Protein AF-A0A7S2AS90-F1 (afdb_monomer_lite)

Foldseek 3Di:
DLLQPHDLQVLQPPPPDHDPHDPDDNDPVVSVVLVPDPCSVVVNLVVLVVLLVVLVVVQVVQQVLLVVCQVVWCDFPNQPFDQPDDPVLVVVLVVLVVLLVVLQVVLVVCVVPDPVSSVVSVVVSVVSVVVSVVSSVVRRDRQRIWGADNQQRDIAGRDDDPDDDRHPVNVCPRSSSVSSVVSVVSSVVSVVCNVVSVVVVVVVVVVVVVVVVVVVVVVVVVVVVVVVVVVVVVVVVVVVVVVVVVVVVVVVVVVVVVVVVVVVVVVVPDDDDDDDDDDDDDDDDDDYDDDDDDDDDDDDDDDDDDDDDDDDDDDDDDDDLVVVVVVLVPDDPVVSVVVLVPDDPVSNVVNVVVVVVVVVVVVVVVVPPPPDDDPDDD

Organism: NCBI:txid327968

Radius of gyration: 55.0 Å; chains: 1; bounding box: 139×62×161 Å

Sequence (378 aa):
NFLVGFCPHDWFTTAKRQLRPCNKIHSEMMREQFERHPDSSRYRAEYEEDFLSYLEVIARDCDAYIARERPKCRTKGSGGKVVRMSTDAKKRCDEMEARYAELIKSSEGAADSSLSVSQMHMKQAIALKEEIDDLKQKYTTEFPGEDLCEICGVKYLCGGGANQWHDEEDHKRGKTHDGFMKIRAKIVELRGKRRQWEKWREETEKSRAREREEEREREKREREKERSRREREKEREREREKEREREAARVRELEERRKREREQREREQEKPRGKSEDRGRRREADKKGERRKEREKEKSRSRSRSRGQPDAPKEPPDEDLPVLWARLGTLTPEERAEAVKELKQETKDRLEEWLVARIGAQRGNASSDDSDSDSEET

Secondary structure (DSSP, 8-state):
-GGGS--HHHHTSSSSSPPPPP-S---HHHHHHHHHSTTHHHHHHHHHHHHHHHHHHHHHHHHHHHHHHGGGS--TTTS--EE---HHHHHHHHHHHHHHHHHHHHHHHHHTT-HHHHHHHHHHHHHHHHHHHHHHHHTEE----EEE-TTT--EEESS--TT-SS-HHHHHTSHHHHHHHHHHHHHHHHHHHHHHHHHHHHHHHHHHHHHHHHHHHHHHHHHHHHHHHHHHHHHHHHHHHHHHHHHHHHHHHHHHHHHHHHHHHHHTT-----------------------------------------PPPPPPP---HHHHHHHHHHS-HHHHHHHHHHS-HHHHHHHHHHHHHHHHHHHHHTTSSSSS------

InterPro domains:
  IPR004882 Luc7-related [PF03194] (2-206)
  IPR004882 Luc7-related [PTHR12375] (2-258)

pLDDT: mean 71.85, std 18.87, range [25.69, 94.0]

Structure (mmCIF, N/CA/C/O backbone):
data_AF-A0A7S2AS90-F1
#
_entry.id   AF-A0A7S2AS90-F1
#
loop_
_atom_site.group_PDB
_atom_site.id
_atom_site.type_symbol
_atom_site.label_atom_id
_atom_site.label_alt_id
_atom_site.label_comp_id
_atom_site.label_asym_id
_atom_site.label_entity_id
_atom_site.label_seq_id
_atom_site.pdbx_PDB_ins_code
_atom_site.Cartn_x
_atom_site.Cartn_y
_atom_site.Cartn_z
_atom_site.occupancy
_atom_site.B_iso_or_equiv
_atom_site.auth_seq_id
_atom_site.auth_comp_id
_atom_site.auth_asym_id
_atom_site.auth_atom_id
_atom_site.pdbx_PDB_model_num
ATOM 1 N N . ASN A 1 1 ? -7.422 0.912 -1.310 1.00 67.62 1 ASN A N 1
ATOM 2 C CA . ASN A 1 1 ? -6.459 1.487 -2.284 1.00 67.62 1 ASN A CA 1
ATOM 3 C C . ASN A 1 1 ? -6.942 2.830 -2.828 1.00 67.62 1 ASN A C 1
ATOM 5 O O . ASN A 1 1 ? -6.405 3.834 -2.390 1.00 67.62 1 ASN A O 1
ATOM 9 N N . PHE A 1 2 ? -7.976 2.904 -3.682 1.00 72.25 2 PHE A N 1
ATOM 10 C CA . PHE A 1 2 ? -8.440 4.194 -4.244 1.00 72.25 2 PHE A CA 1
ATOM 11 C C . PHE A 1 2 ? -8.978 5.190 -3.196 1.00 72.25 2 PHE A C 1
ATOM 13 O O . PHE A 1 2 ? -8.715 6.380 -3.296 1.00 72.25 2 PHE A O 1
ATOM 20 N N . LEU A 1 3 ? -9.631 4.703 -2.134 1.00 70.81 3 LEU A N 1
ATOM 21 C CA . LEU A 1 3 ? -10.160 5.541 -1.041 1.00 70.81 3 LEU A CA 1
ATOM 22 C C . LEU A 1 3 ? -9.083 6.287 -0.230 1.00 70.81 3 LEU A C 1
ATOM 24 O O . LEU A 1 3 ? -9.387 7.256 0.450 1.00 70.81 3 LEU A O 1
ATOM 28 N N . VAL A 1 4 ? -7.829 5.837 -0.289 1.00 70.75 4 VAL A N 1
ATOM 29 C CA . VAL A 1 4 ? -6.735 6.300 0.587 1.00 70.75 4 VAL A CA 1
ATOM 30 C C . VAL A 1 4 ? -5.665 7.087 -0.182 1.00 70.75 4 VAL A C 1
ATOM 32 O O . VAL A 1 4 ? -4.766 7.701 0.397 1.00 70.75 4 VAL A O 1
ATOM 35 N N . GLY A 1 5 ? -5.756 7.105 -1.509 1.00 75.62 5 GLY A N 1
ATOM 36 C CA . GLY A 1 5 ? -4.807 7.814 -2.353 1.00 75.62 5 GLY A CA 1
ATOM 37 C C . GLY A 1 5 ? -5.087 7.558 -3.819 1.00 75.62 5 GLY A C 1
ATOM 38 O O . GLY A 1 5 ? -5.950 8.193 -4.412 1.00 75.62 5 GLY A O 1
ATOM 39 N N . PHE A 1 6 ? -4.340 6.631 -4.409 1.00 78.38 6 PHE A N 1
ATOM 40 C CA . PHE A 1 6 ? -4.445 6.315 -5.828 1.00 78.38 6 PHE A CA 1
ATOM 41 C C . PHE A 1 6 ? -4.447 4.805 -6.052 1.00 78.38 6 PHE A C 1
ATOM 43 O O . PHE A 1 6 ? -3.975 4.030 -5.219 1.00 78.38 6 PHE A O 1
ATOM 50 N N . CYS A 1 7 ? -4.983 4.376 -7.193 1.00 83.06 7 CYS A N 1
ATOM 51 C CA . CYS A 1 7 ? -4.884 2.989 -7.614 1.00 83.06 7 CYS A CA 1
ATOM 52 C C . CYS A 1 7 ? -3.663 2.800 -8.527 1.00 83.06 7 CYS A C 1
ATOM 54 O O . CYS A 1 7 ? -3.618 3.415 -9.592 1.00 83.06 7 CYS A O 1
ATOM 56 N N . PRO A 1 8 ? -2.691 1.940 -8.169 1.00 77.75 8 PRO A N 1
ATOM 57 C CA . PRO A 1 8 ? -1.540 1.657 -9.024 1.00 77.75 8 PRO A CA 1
ATOM 58 C C . PRO A 1 8 ? -1.932 1.118 -10.404 1.00 77.75 8 PRO A C 1
ATOM 60 O O . PRO A 1 8 ? -1.278 1.445 -11.384 1.00 77.75 8 PRO A O 1
ATOM 63 N N . HIS A 1 9 ? -3.026 0.356 -10.507 1.00 76.06 9 HIS A N 1
ATOM 64 C CA . HIS A 1 9 ? -3.480 -0.242 -11.768 1.00 76.06 9 HIS A CA 1
ATOM 65 C C . HIS A 1 9 ? -3.835 0.778 -12.855 1.00 76.06 9 HIS A C 1
ATOM 67 O O . HIS A 1 9 ? -3.670 0.476 -14.031 1.00 76.06 9 HIS A O 1
ATOM 73 N N . ASP A 1 10 ? -4.283 1.977 -12.476 1.00 76.12 10 ASP A N 1
ATOM 74 C CA . ASP A 1 10 ? -4.711 3.018 -13.419 1.00 76.12 10 ASP A CA 1
ATOM 75 C C . ASP A 1 10 ? -3.527 3.596 -14.222 1.00 76.12 10 ASP A C 1
ATOM 77 O O . ASP A 1 10 ? -3.627 3.891 -15.412 1.00 76.12 10 ASP A O 1
ATOM 81 N N . TRP A 1 11 ? -2.346 3.644 -13.595 1.00 72.19 11 TRP A N 1
ATOM 82 C CA . TRP A 1 11 ? -1.111 4.157 -14.196 1.00 72.19 11 TRP A CA 1
ATOM 83 C C . TRP A 1 11 ? -0.471 3.188 -15.201 1.00 72.19 11 TRP A C 1
ATOM 85 O O . TRP A 1 11 ? 0.299 3.616 -16.063 1.00 72.19 11 TRP A O 1
ATOM 95 N N . PHE A 1 12 ? -0.789 1.891 -15.119 1.00 70.44 12 PHE A N 1
ATOM 96 C CA . PHE A 1 12 ? -0.156 0.836 -15.925 1.00 70.44 12 PHE A CA 1
ATOM 97 C C . PHE A 1 12 ? -1.056 0.262 -17.031 1.00 70.44 12 PHE A C 1
ATOM 99 O O . PHE A 1 12 ? -0.711 -0.751 -17.631 1.00 70.44 12 PHE A O 1
ATOM 106 N N . THR A 1 13 ? -2.170 0.921 -17.357 1.00 65.06 13 THR A N 1
ATOM 107 C CA . THR A 1 13 ? -3.141 0.467 -18.373 1.00 65.06 13 THR A CA 1
ATOM 108 C C . THR A 1 13 ? -2.590 0.436 -19.805 1.00 65.06 13 THR A C 1
ATOM 110 O O . THR A 1 13 ? -2.988 -0.410 -20.598 1.00 65.06 13 THR A O 1
ATOM 113 N N . THR A 1 14 ? -1.652 1.324 -20.157 1.00 56.91 14 THR A N 1
ATOM 114 C CA . THR A 1 14 ? -1.101 1.448 -21.531 1.00 56.91 14 THR A CA 1
ATOM 115 C C . THR A 1 14 ? 0.340 0.936 -21.665 1.00 56.91 14 THR A C 1
ATOM 117 O O . THR A 1 14 ? 0.892 0.880 -22.762 1.0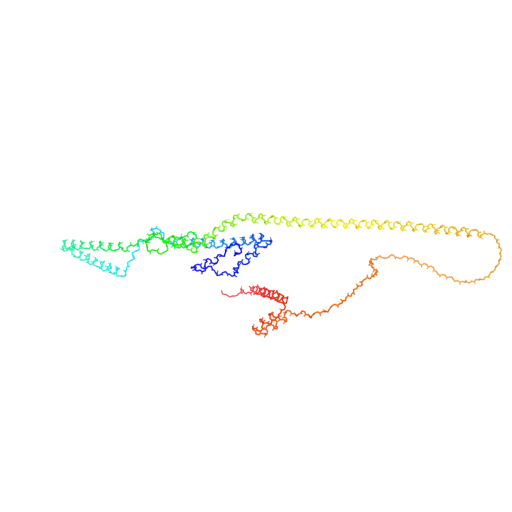0 56.91 14 THR A O 1
ATOM 120 N N . ALA A 1 15 ? 1.000 0.583 -20.561 1.00 61.09 15 ALA A N 1
ATOM 121 C CA . ALA A 1 15 ? 2.422 0.246 -20.575 1.00 61.09 15 ALA A CA 1
ATOM 122 C C . ALA A 1 15 ? 2.664 -1.200 -21.035 1.00 61.09 15 ALA A C 1
ATOM 124 O O . ALA A 1 15 ? 1.860 -2.076 -20.760 1.00 61.09 15 ALA A O 1
ATOM 125 N N . LYS A 1 16 ? 3.830 -1.506 -21.628 1.00 57.34 16 LYS A N 1
ATOM 126 C CA . LYS A 1 16 ? 4.263 -2.894 -21.938 1.00 57.34 16 LYS A CA 1
ATOM 127 C C . LYS A 1 16 ? 4.380 -3.807 -20.697 1.00 57.34 16 LYS A C 1
ATOM 129 O O . LYS A 1 16 ? 4.607 -5.003 -20.828 1.00 57.34 16 LYS A O 1
ATOM 134 N N . ARG A 1 17 ? 4.233 -3.241 -19.497 1.00 63.25 17 ARG A N 1
ATOM 135 C CA . ARG A 1 17 ? 4.158 -3.927 -18.202 1.00 63.25 17 ARG A CA 1
ATOM 136 C C . ARG A 1 17 ? 2.817 -3.620 -17.560 1.00 63.25 17 ARG A C 1
ATOM 138 O O . ARG A 1 17 ? 2.715 -2.732 -16.717 1.00 63.25 17 ARG A O 1
ATOM 145 N N . GLN A 1 18 ? 1.787 -4.306 -18.027 1.00 62.53 18 GLN A N 1
ATOM 146 C CA . GLN A 1 18 ? 0.439 -4.101 -17.523 1.00 62.53 18 GLN A CA 1
ATOM 147 C C . GLN A 1 18 ? 0.291 -4.854 -16.209 1.00 62.53 18 GLN A C 1
ATOM 149 O O . GLN A 1 18 ? 0.471 -6.071 -16.150 1.00 62.53 18 GLN A O 1
ATOM 154 N N . LEU A 1 19 ? -0.066 -4.131 -15.153 1.00 66.38 19 LEU A N 1
ATOM 155 C CA . LEU A 1 19 ? -0.806 -4.765 -14.075 1.00 66.38 19 LEU A CA 1
ATOM 156 C C . LEU A 1 19 ? -2.212 -5.058 -14.608 1.00 66.38 19 LEU A C 1
ATOM 158 O O . LEU A 1 19 ? -2.738 -4.284 -15.410 1.00 66.38 19 LEU A O 1
ATOM 162 N N . ARG A 1 20 ? -2.832 -6.156 -14.160 1.00 67.25 20 ARG A N 1
ATOM 163 C CA . ARG A 1 20 ? -4.226 -6.451 -14.528 1.00 67.25 20 ARG A CA 1
ATOM 164 C C . ARG A 1 20 ? -5.127 -5.244 -14.213 1.00 67.25 20 ARG A C 1
ATOM 166 O O . ARG A 1 20 ? -4.839 -4.546 -13.236 1.00 67.25 20 ARG A O 1
ATOM 173 N N . PRO A 1 21 ? -6.188 -4.990 -15.002 1.00 70.50 21 PRO A N 1
ATOM 174 C CA . PRO A 1 21 ? -7.167 -3.957 -14.683 1.00 70.50 21 PRO A CA 1
ATOM 175 C C . PRO A 1 21 ? -7.668 -4.112 -13.245 1.00 70.50 21 PRO A C 1
ATOM 177 O O . PRO A 1 21 ? -7.776 -5.229 -12.734 1.00 70.50 21 PRO A O 1
ATOM 180 N N . CYS A 1 22 ? -7.930 -2.996 -12.567 1.00 77.06 22 CYS A N 1
ATOM 181 C CA . CYS A 1 22 ? -8.394 -3.060 -11.188 1.00 77.06 22 CYS A CA 1
ATOM 182 C C . CYS A 1 22 ? -9.781 -3.707 -11.130 1.00 77.06 22 CYS A C 1
ATOM 184 O O . CYS A 1 22 ? -10.717 -3.218 -11.754 1.00 77.06 22 CYS A O 1
ATOM 186 N N . ASN A 1 23 ? -9.931 -4.743 -10.308 1.00 72.19 23 ASN A N 1
ATOM 187 C CA . ASN A 1 23 ? -11.225 -5.388 -10.062 1.00 72.19 23 ASN A CA 1
ATOM 188 C C . ASN A 1 23 ? -12.088 -4.625 -9.035 1.00 72.19 23 ASN A C 1
ATOM 190 O O . ASN A 1 23 ? -13.140 -5.111 -8.633 1.00 72.19 23 ASN A O 1
ATOM 194 N N . LYS A 1 24 ? -11.618 -3.471 -8.537 1.00 78.19 24 LYS A N 1
ATOM 195 C CA . LYS A 1 24 ? -12.283 -2.679 -7.492 1.00 78.19 24 LYS A CA 1
ATOM 196 C C . LYS A 1 24 ? -12.830 -1.380 -8.076 1.00 78.19 24 LYS A C 1
ATOM 198 O O . LYS A 1 24 ? -12.209 -0.772 -8.943 1.00 78.19 24 LYS A O 1
ATOM 203 N N . ILE A 1 25 ? -13.968 -0.940 -7.548 1.00 77.81 25 ILE A N 1
ATOM 204 C CA . ILE A 1 25 ? -14.667 0.262 -8.006 1.00 77.81 25 ILE A CA 1
ATOM 205 C C . ILE A 1 25 ? -13.901 1.515 -7.553 1.00 77.81 25 ILE A C 1
ATOM 207 O O . ILE A 1 25 ? -13.628 1.702 -6.365 1.00 77.81 25 ILE A O 1
ATOM 211 N N . HIS A 1 26 ? -13.571 2.389 -8.502 1.00 78.62 26 HIS A N 1
ATOM 212 C CA . HIS A 1 26 ? -12.937 3.687 -8.263 1.00 78.62 26 HIS A CA 1
ATOM 213 C C . HIS A 1 26 ? -13.981 4.809 -8.339 1.00 78.62 26 HIS A C 1
ATOM 215 O O . HIS A 1 26 ? -14.061 5.516 -9.337 1.00 78.62 26 HIS A O 1
ATOM 221 N N . SER A 1 27 ? -14.823 4.945 -7.312 1.00 80.25 27 SER A N 1
ATOM 222 C CA . SER A 1 27 ? -15.813 6.032 -7.242 1.00 80.25 27 SER A CA 1
ATOM 223 C C . SER A 1 27 ? -15.352 7.125 -6.284 1.00 80.25 27 SER A C 1
ATOM 225 O O . SER A 1 27 ? -15.003 6.841 -5.135 1.00 80.25 27 SER A O 1
ATOM 227 N N . GLU A 1 28 ? -15.380 8.377 -6.739 1.00 76.69 28 GLU A N 1
ATOM 228 C CA . GLU A 1 28 ? -15.066 9.548 -5.911 1.00 76.69 28 GLU A CA 1
ATOM 229 C C . GLU A 1 28 ? -16.109 9.761 -4.807 1.00 76.69 28 GLU A C 1
ATOM 231 O O . GLU A 1 28 ? -15.750 10.114 -3.686 1.00 76.69 28 GLU A O 1
ATOM 236 N N . MET A 1 29 ? -17.374 9.412 -5.067 1.00 76.31 29 MET A N 1
ATOM 237 C CA . MET A 1 29 ? -18.445 9.490 -4.069 1.00 76.31 29 MET A CA 1
ATOM 238 C C . MET A 1 29 ? -18.177 8.585 -2.861 1.00 76.31 29 MET A C 1
ATOM 240 O O . MET A 1 29 ? -18.424 8.976 -1.723 1.00 76.31 29 MET A O 1
ATOM 244 N N . MET A 1 30 ? -17.619 7.390 -3.085 1.00 78.38 30 MET A N 1
ATOM 245 C CA . MET A 1 30 ? -17.258 6.490 -1.984 1.00 78.38 30 MET A CA 1
ATOM 246 C C . MET A 1 30 ? -16.085 7.027 -1.162 1.00 78.38 30 MET A C 1
ATOM 248 O O . MET A 1 30 ? -16.023 6.784 0.041 1.00 78.38 30 MET A O 1
ATOM 252 N N . ARG A 1 31 ? -15.166 7.781 -1.780 1.00 79.62 31 ARG A N 1
ATOM 253 C CA . ARG A 1 31 ? -14.077 8.450 -1.056 1.00 79.62 31 ARG A CA 1
ATOM 254 C C . ARG A 1 31 ? -14.625 9.534 -0.131 1.00 79.62 31 ARG A C 1
ATOM 256 O O . ARG A 1 31 ? -14.237 9.585 1.029 1.00 79.62 31 ARG A O 1
ATOM 263 N N . GLU A 1 32 ? -15.570 10.339 -0.601 1.00 79.94 32 GLU A N 1
ATOM 264 C CA . GLU A 1 32 ? -16.205 11.365 0.234 1.00 79.94 32 GLU A CA 1
ATOM 265 C C . GLU A 1 32 ? -17.045 10.765 1.368 1.00 79.94 32 GLU A C 1
ATOM 267 O O . GLU A 1 32 ? -16.994 11.243 2.500 1.00 79.94 32 GLU A O 1
ATOM 272 N N . GLN A 1 33 ? -17.796 9.692 1.100 1.00 80.19 33 GLN A N 1
ATOM 273 C CA . GLN A 1 33 ? -18.544 8.971 2.137 1.00 80.19 33 GLN A CA 1
ATOM 274 C C . GLN A 1 33 ? -17.613 8.389 3.203 1.00 80.19 33 GLN A C 1
ATOM 276 O O . GLN A 1 33 ? -17.911 8.457 4.395 1.00 80.19 33 GLN A O 1
ATOM 281 N N . PHE A 1 34 ? -16.461 7.873 2.781 1.00 79.38 34 PHE A N 1
ATOM 282 C CA . PHE A 1 34 ? -15.432 7.371 3.676 1.00 79.38 34 PHE A CA 1
ATOM 283 C C . PHE A 1 34 ? -14.832 8.470 4.567 1.00 79.38 34 PHE A C 1
ATOM 285 O O . PHE A 1 34 ? -14.574 8.236 5.747 1.00 79.38 34 PHE A O 1
ATOM 292 N N . GLU A 1 35 ? -14.638 9.677 4.040 1.00 78.62 35 GLU A N 1
ATOM 293 C CA . GLU A 1 35 ? -14.143 10.823 4.815 1.00 78.62 35 GLU A CA 1
ATOM 294 C C . GLU A 1 35 ? -15.190 11.379 5.787 1.00 78.62 35 GLU A C 1
ATOM 296 O O . GLU A 1 35 ? -14.839 11.855 6.864 1.00 78.62 35 GLU A O 1
ATOM 301 N N . ARG A 1 36 ? -16.478 11.280 5.441 1.00 80.38 36 ARG A N 1
ATOM 302 C CA . ARG A 1 36 ? -17.594 11.713 6.298 1.00 80.38 36 ARG A CA 1
ATOM 303 C C . ARG A 1 36 ? -17.945 10.719 7.409 1.00 80.38 36 ARG A C 1
ATOM 305 O O . ARG A 1 36 ? -18.709 11.074 8.305 1.00 80.38 36 ARG A O 1
ATOM 312 N N . HIS A 1 37 ? -17.440 9.486 7.361 1.00 77.06 37 HIS A N 1
ATOM 313 C CA . HIS A 1 37 ? -17.781 8.467 8.350 1.00 77.06 37 HIS A CA 1
ATOM 314 C C . HIS A 1 37 ? -17.119 8.764 9.717 1.00 77.06 37 HIS A C 1
ATOM 316 O O . HIS A 1 37 ? -15.926 9.059 9.762 1.00 77.06 37 HIS A O 1
ATOM 322 N N . PRO A 1 38 ? -17.830 8.639 10.853 1.00 70.69 38 PRO A N 1
ATOM 323 C CA . PRO A 1 38 ? -17.274 8.918 12.185 1.00 70.69 38 PRO A CA 1
ATOM 324 C C . PRO A 1 38 ? -16.066 8.034 12.545 1.00 70.69 38 PRO A C 1
ATOM 326 O O . PRO A 1 38 ? -15.106 8.508 13.145 1.00 70.69 38 PRO A O 1
ATOM 329 N N . ASP A 1 39 ? -16.050 6.778 12.088 1.00 72.56 39 ASP A N 1
ATOM 330 C CA . ASP A 1 39 ? -14.904 5.865 12.244 1.00 72.56 39 ASP A CA 1
ATOM 331 C C . ASP A 1 39 ? -13.861 5.973 11.116 1.00 72.56 39 ASP A C 1
ATOM 333 O O . ASP A 1 39 ? -13.040 5.068 10.944 1.00 72.56 39 ASP A O 1
ATOM 337 N N . SER A 1 40 ? -13.875 7.054 10.324 1.00 71.69 40 SER A N 1
ATOM 338 C CA . SER A 1 40 ? -12.945 7.235 9.199 1.00 71.69 40 SER A CA 1
ATOM 339 C C . SER A 1 40 ? -11.493 7.053 9.640 1.00 71.69 40 SER A C 1
ATOM 341 O O . SER A 1 40 ? -10.738 6.366 8.965 1.00 71.69 40 SER A O 1
ATOM 343 N N . SER A 1 41 ? -11.113 7.545 10.826 1.00 72.25 41 SER A N 1
ATOM 344 C CA . SER A 1 41 ? -9.752 7.384 11.367 1.00 72.25 41 SER A CA 1
ATOM 345 C C . SER A 1 41 ? -9.334 5.913 11.528 1.00 72.25 41 SER A C 1
ATOM 347 O O . SER A 1 41 ? -8.219 5.538 11.159 1.00 72.25 41 SER A O 1
ATOM 349 N N . ARG A 1 42 ? -10.247 5.058 12.012 1.00 74.00 42 ARG A N 1
ATOM 350 C CA . ARG A 1 42 ? -9.991 3.626 12.216 1.00 74.00 42 ARG A CA 1
ATOM 351 C C . ARG A 1 42 ? -9.786 2.911 10.893 1.00 74.00 42 ARG A C 1
ATOM 353 O O . ARG A 1 42 ? -8.754 2.285 10.663 1.00 74.00 42 ARG A O 1
ATOM 360 N N . TYR A 1 43 ? -10.786 3.020 10.027 1.00 76.19 43 TYR A N 1
ATOM 361 C CA . TYR A 1 43 ? -10.765 2.351 8.738 1.00 76.19 43 TYR A CA 1
ATOM 362 C C . TYR A 1 43 ? -9.649 2.907 7.851 1.00 76.19 43 TYR A C 1
ATOM 364 O O . TYR A 1 43 ? -9.087 2.183 7.039 1.00 76.19 43 TYR A O 1
ATOM 372 N N . ARG A 1 44 ? -9.260 4.174 8.031 1.00 80.75 44 ARG A N 1
ATOM 373 C CA . ARG A 1 44 ? -8.146 4.783 7.301 1.00 80.75 44 ARG A CA 1
ATOM 374 C C . ARG A 1 44 ? -6.820 4.153 7.669 1.00 80.75 44 ARG A C 1
ATOM 376 O O . ARG A 1 44 ? -6.062 3.861 6.755 1.00 80.75 44 ARG A O 1
ATOM 383 N N . ALA A 1 45 ? -6.560 3.898 8.949 1.00 79.94 45 ALA A N 1
ATOM 384 C CA . ALA A 1 45 ? -5.347 3.199 9.365 1.00 79.94 45 ALA A CA 1
ATOM 385 C C . ALA A 1 45 ? -5.281 1.778 8.774 1.00 79.94 45 ALA A C 1
ATOM 387 O O . ALA A 1 45 ? -4.254 1.397 8.220 1.00 79.94 45 ALA A O 1
ATOM 388 N N . GLU A 1 46 ? -6.389 1.029 8.823 1.00 81.25 46 GLU A N 1
ATOM 389 C CA . GLU A 1 46 ? -6.480 -0.327 8.257 1.00 81.25 46 GLU A CA 1
ATOM 390 C C . GLU A 1 46 ? -6.274 -0.312 6.726 1.00 81.25 46 GLU A C 1
ATOM 392 O O . GLU A 1 46 ? -5.434 -1.034 6.189 1.00 81.25 46 GLU A O 1
ATOM 397 N N . TYR A 1 47 ? -6.955 0.586 6.007 1.00 83.44 47 TYR A N 1
ATOM 398 C CA . TYR A 1 47 ? -6.797 0.704 4.557 1.00 83.44 47 TYR A CA 1
ATOM 399 C C . TYR A 1 47 ? -5.436 1.272 4.127 1.00 83.44 47 TYR A C 1
ATOM 401 O O . TYR A 1 47 ? -4.975 0.953 3.029 1.00 83.44 47 TYR A O 1
ATOM 409 N N . GLU A 1 48 ? -4.803 2.133 4.929 1.00 85.06 48 GLU A N 1
ATOM 410 C CA . GLU A 1 48 ? -3.446 2.637 4.690 1.00 85.06 48 GLU A CA 1
ATOM 411 C C . GLU A 1 48 ? -2.392 1.530 4.874 1.00 85.06 48 GLU A C 1
ATOM 413 O O . GLU A 1 48 ? -1.450 1.455 4.080 1.00 85.06 48 GLU A O 1
ATOM 418 N N . GLU A 1 49 ? -2.571 0.642 5.856 1.00 84.44 49 GLU A N 1
ATOM 419 C CA . GLU A 1 49 ? -1.703 -0.517 6.103 1.00 84.44 49 GLU A CA 1
ATOM 420 C C . GLU A 1 49 ? -1.800 -1.561 4.980 1.00 84.44 49 GLU A C 1
ATOM 422 O O . GLU A 1 49 ? -0.778 -1.977 4.421 1.00 84.44 49 GLU A O 1
ATOM 427 N N . ASP A 1 50 ? -3.020 -1.918 4.574 1.00 86.69 50 ASP A N 1
ATOM 428 C CA . ASP A 1 50 ? -3.257 -2.797 3.423 1.00 86.69 50 ASP A CA 1
ATOM 429 C C . ASP A 1 50 ? -2.690 -2.194 2.134 1.00 86.69 50 ASP A C 1
ATOM 431 O O . ASP A 1 50 ? -2.096 -2.886 1.299 1.00 86.69 50 ASP A O 1
ATOM 435 N N . PHE A 1 51 ? -2.839 -0.876 1.967 1.00 87.50 51 PHE A N 1
ATOM 436 C CA . PHE A 1 51 ? -2.301 -0.178 0.810 1.00 87.50 51 PHE A CA 1
ATOM 437 C C . PHE A 1 51 ? -0.770 -0.175 0.812 1.00 87.50 51 PHE A C 1
ATOM 439 O O . PHE A 1 51 ? -0.174 -0.411 -0.238 1.00 87.50 51 PHE A O 1
ATOM 446 N N . LEU A 1 52 ? -0.124 0.015 1.967 1.00 88.50 52 LEU A N 1
ATOM 447 C CA . LEU A 1 52 ? 1.329 -0.098 2.097 1.00 88.50 52 LEU A CA 1
ATOM 448 C C . LEU A 1 52 ? 1.811 -1.502 1.716 1.00 88.50 52 LEU A C 1
ATOM 450 O O . LEU A 1 52 ? 2.705 -1.623 0.881 1.00 88.50 52 LEU A O 1
ATOM 454 N N . SER A 1 53 ? 1.189 -2.548 2.265 1.00 89.19 53 SER A N 1
ATOM 455 C CA . SER A 1 53 ? 1.521 -3.944 1.951 1.00 89.19 53 SER A CA 1
ATOM 456 C C . SER A 1 53 ? 1.424 -4.223 0.448 1.00 89.19 53 SER A C 1
ATOM 458 O O . SER A 1 53 ? 2.323 -4.831 -0.134 1.00 89.19 53 SER A O 1
ATOM 460 N N . TYR A 1 54 ? 0.379 -3.708 -0.205 1.00 87.75 54 TYR A N 1
ATOM 461 C CA . TYR A 1 54 ? 0.193 -3.839 -1.648 1.00 87.75 54 TYR A CA 1
ATOM 462 C C . TYR A 1 54 ? 1.250 -3.084 -2.472 1.00 87.75 54 TYR A C 1
ATOM 464 O O . TYR A 1 54 ? 1.818 -3.635 -3.417 1.00 87.75 54 TYR A O 1
ATOM 472 N N . LEU A 1 55 ? 1.544 -1.829 -2.115 1.00 88.69 55 LEU A N 1
ATOM 473 C CA . LEU A 1 55 ? 2.553 -1.017 -2.804 1.00 88.69 55 LEU A CA 1
ATOM 474 C C . LEU A 1 55 ? 3.958 -1.615 -2.677 1.00 88.69 55 LEU A C 1
ATOM 476 O O . LEU A 1 55 ? 4.732 -1.565 -3.632 1.00 88.69 55 LEU A O 1
ATOM 480 N N . GLU A 1 56 ? 4.286 -2.198 -1.524 1.00 89.69 56 GLU A N 1
ATOM 481 C CA . GLU A 1 56 ? 5.576 -2.849 -1.315 1.00 89.69 56 GLU A CA 1
ATOM 482 C C . GLU A 1 56 ? 5.773 -4.067 -2.221 1.00 89.69 56 GLU A C 1
ATOM 484 O O . GLU A 1 56 ? 6.886 -4.279 -2.692 1.00 89.69 56 GLU A O 1
ATOM 489 N N . VAL A 1 57 ? 4.726 -4.850 -2.504 1.00 89.94 57 VAL A N 1
ATOM 490 C CA . VAL A 1 57 ? 4.814 -5.964 -3.467 1.00 89.94 57 VAL A CA 1
ATOM 491 C C . VAL A 1 57 ? 5.158 -5.434 -4.859 1.00 89.94 57 VAL A C 1
ATOM 493 O O . VAL A 1 57 ? 6.130 -5.883 -5.457 1.00 89.94 57 VAL A O 1
ATOM 496 N N . ILE A 1 58 ? 4.450 -4.401 -5.326 1.00 87.56 58 ILE A N 1
ATOM 497 C CA . ILE A 1 58 ? 4.712 -3.788 -6.638 1.00 87.56 58 ILE A CA 1
ATOM 498 C C . ILE A 1 58 ? 6.136 -3.214 -6.719 1.00 87.56 58 ILE A C 1
ATOM 500 O O . ILE A 1 58 ? 6.806 -3.345 -7.745 1.00 87.56 58 ILE A O 1
ATOM 504 N N . ALA A 1 59 ? 6.608 -2.567 -5.650 1.00 89.12 59 ALA A N 1
ATOM 505 C CA . ALA A 1 59 ? 7.964 -2.032 -5.597 1.00 89.12 59 ALA A CA 1
ATOM 506 C C . ALA A 1 59 ? 9.018 -3.150 -5.636 1.00 89.12 59 ALA A C 1
ATOM 508 O O . ALA A 1 59 ? 9.959 -3.056 -6.422 1.00 89.12 59 ALA A O 1
ATOM 509 N N . ARG A 1 60 ? 8.824 -4.234 -4.868 1.00 90.75 60 ARG A N 1
ATOM 510 C CA . ARG A 1 60 ? 9.710 -5.411 -4.883 1.00 90.75 60 ARG A CA 1
ATOM 511 C C . ARG A 1 60 ? 9.761 -6.069 -6.260 1.00 90.75 60 ARG A C 1
ATOM 513 O O . ARG A 1 60 ? 10.851 -6.394 -6.719 1.00 90.75 60 ARG A O 1
ATOM 520 N N . ASP A 1 61 ? 8.624 -6.218 -6.938 1.00 88.62 61 ASP A N 1
ATOM 521 C CA . ASP A 1 61 ? 8.569 -6.783 -8.293 1.00 88.62 61 ASP A CA 1
ATOM 522 C C . ASP A 1 61 ? 9.332 -5.912 -9.303 1.00 88.62 61 ASP A C 1
ATOM 524 O O . ASP A 1 61 ? 10.029 -6.423 -10.187 1.00 88.62 61 ASP A O 1
ATOM 528 N N . CYS A 1 62 ? 9.240 -4.585 -9.159 1.00 86.56 62 CYS A N 1
ATOM 529 C CA . CYS A 1 62 ? 10.003 -3.642 -9.973 1.00 86.56 62 CYS A CA 1
ATOM 530 C C . CYS A 1 62 ? 11.511 -3.761 -9.707 1.00 86.56 62 CYS A C 1
ATOM 532 O O . CYS A 1 62 ? 12.284 -3.915 -10.654 1.00 86.56 62 CYS A O 1
ATOM 534 N N . ASP A 1 63 ? 11.927 -3.768 -8.439 1.00 89.00 63 ASP A N 1
ATOM 535 C CA . ASP A 1 63 ? 13.333 -3.892 -8.040 1.00 89.00 63 ASP A CA 1
ATOM 536 C C . ASP A 1 63 ? 13.935 -5.238 -8.481 1.00 89.00 63 ASP A C 1
ATOM 538 O O . ASP A 1 63 ? 15.032 -5.278 -9.042 1.00 89.00 63 ASP A O 1
ATOM 542 N N . ALA A 1 64 ? 13.198 -6.341 -8.317 1.00 88.69 64 ALA A N 1
ATOM 543 C CA . ALA A 1 64 ? 13.608 -7.669 -8.771 1.00 88.69 64 ALA A CA 1
ATOM 544 C C . ALA A 1 64 ? 13.770 -7.722 -10.294 1.00 88.69 64 ALA A C 1
ATOM 546 O O . ALA A 1 64 ? 14.722 -8.310 -10.818 1.00 88.69 64 ALA A O 1
ATOM 547 N N . TYR A 1 65 ? 12.871 -7.065 -11.029 1.00 86.25 65 TYR A N 1
ATOM 548 C CA . TYR A 1 65 ? 13.031 -6.931 -12.466 1.00 86.25 65 TYR A CA 1
ATOM 549 C C . TYR A 1 65 ? 14.283 -6.125 -12.821 1.00 86.25 65 TYR A C 1
ATOM 551 O O . TYR A 1 65 ? 15.028 -6.536 -13.712 1.00 86.25 65 TYR A O 1
ATOM 559 N N . ILE A 1 66 ? 14.508 -4.980 -12.167 1.00 86.62 66 ILE A N 1
ATOM 560 C CA . ILE A 1 66 ? 15.680 -4.132 -12.422 1.00 86.62 66 ILE A CA 1
ATOM 561 C C . ILE A 1 66 ? 16.947 -4.950 -12.192 1.00 86.62 66 ILE A C 1
ATOM 563 O O . ILE A 1 66 ? 17.806 -4.984 -13.067 1.00 86.62 66 ILE A O 1
ATOM 567 N N . ALA A 1 67 ? 17.024 -5.692 -11.087 1.00 87.69 67 ALA A N 1
ATOM 568 C CA . ALA A 1 67 ? 18.146 -6.574 -10.788 1.00 87.69 67 ALA A CA 1
ATOM 569 C C . ALA A 1 67 ? 18.377 -7.642 -11.873 1.00 87.69 67 ALA A C 1
ATOM 571 O O . ALA A 1 67 ? 19.523 -7.925 -12.213 1.00 87.69 67 ALA A O 1
ATOM 572 N N . ARG A 1 68 ? 17.310 -8.203 -12.461 1.00 86.00 68 ARG A N 1
ATOM 573 C CA . ARG A 1 68 ? 17.402 -9.207 -13.537 1.00 86.00 68 ARG A CA 1
ATOM 574 C C . ARG A 1 68 ? 17.820 -8.623 -14.885 1.00 86.00 68 ARG A C 1
ATOM 576 O O . ARG A 1 68 ? 18.497 -9.297 -15.660 1.00 86.00 68 ARG A O 1
ATOM 583 N N . GLU A 1 69 ? 17.372 -7.415 -15.208 1.00 83.88 69 GLU A N 1
ATOM 584 C CA . GLU A 1 69 ? 17.682 -6.787 -16.495 1.00 83.88 69 GLU A CA 1
ATOM 585 C C . GLU A 1 69 ? 18.990 -6.001 -16.487 1.00 83.88 69 GLU A C 1
ATOM 587 O O . GLU A 1 69 ? 19.607 -5.882 -17.541 1.00 83.88 69 GLU A O 1
ATOM 592 N N . ARG A 1 70 ? 19.446 -5.507 -15.331 1.00 83.38 70 ARG A N 1
ATOM 593 C CA . ARG A 1 70 ? 20.708 -4.765 -15.194 1.00 83.38 70 ARG A CA 1
ATOM 594 C C . ARG A 1 70 ? 21.925 -5.495 -15.765 1.00 83.38 70 ARG A C 1
ATOM 596 O O . ARG A 1 70 ? 22.653 -4.860 -16.518 1.00 83.38 70 ARG A O 1
ATOM 603 N N . PRO A 1 71 ? 22.138 -6.804 -15.527 1.00 81.44 71 PRO A N 1
ATOM 604 C CA . PRO A 1 71 ? 23.252 -7.520 -16.150 1.00 81.44 71 PRO A CA 1
ATOM 605 C C . PRO A 1 71 ? 23.064 -7.762 -17.656 1.00 81.44 71 PRO A C 1
ATOM 607 O O . PRO A 1 71 ? 24.026 -8.091 -18.340 1.00 81.44 71 PRO A O 1
ATOM 610 N N . LYS A 1 72 ? 21.842 -7.620 -18.191 1.00 79.62 72 LYS A N 1
ATOM 611 C CA . LYS A 1 72 ? 21.553 -7.779 -19.627 1.00 79.62 72 LYS A CA 1
ATOM 612 C C . LYS A 1 72 ? 21.747 -6.484 -20.416 1.00 79.62 72 LYS A C 1
ATOM 614 O O . LYS A 1 72 ? 21.648 -6.506 -21.641 1.00 79.62 72 LYS A O 1
ATOM 619 N N . CYS A 1 73 ? 21.959 -5.361 -19.737 1.00 73.25 73 CYS A N 1
ATOM 620 C CA . CYS A 1 73 ? 22.241 -4.086 -20.375 1.00 73.25 73 CYS A CA 1
ATOM 621 C C . CYS A 1 73 ? 23.700 -4.032 -20.828 1.00 73.25 73 CYS A C 1
ATOM 623 O O . CYS A 1 73 ? 24.613 -4.383 -20.079 1.00 73.25 73 CYS A O 1
ATOM 625 N N . ARG A 1 74 ? 23.919 -3.611 -22.079 1.00 68.38 74 ARG A N 1
ATOM 626 C CA . ARG A 1 74 ? 25.270 -3.429 -22.619 1.00 68.38 74 ARG A CA 1
ATOM 627 C C . ARG A 1 74 ? 25.871 -2.185 -21.982 1.00 68.38 74 ARG A C 1
ATOM 629 O O . ARG A 1 74 ? 25.521 -1.067 -22.352 1.00 68.38 74 ARG A O 1
ATOM 636 N N . THR A 1 75 ? 26.777 -2.406 -21.037 1.00 62.44 75 THR A N 1
ATOM 637 C CA . THR A 1 75 ? 27.476 -1.342 -20.318 1.00 62.44 75 THR A CA 1
ATOM 638 C C . THR A 1 75 ? 28.234 -0.419 -21.270 1.00 62.44 75 THR A C 1
ATOM 640 O O . THR A 1 75 ? 28.747 -0.841 -22.313 1.00 62.44 75 THR A O 1
ATOM 643 N N . LYS A 1 76 ? 28.336 0.853 -20.880 1.00 54.75 76 LYS A N 1
ATOM 644 C CA . LYS A 1 76 ? 29.130 1.876 -21.566 1.00 54.75 76 LYS A CA 1
ATOM 645 C C . LYS A 1 76 ? 30.560 1.357 -21.799 1.00 54.75 76 LYS A C 1
ATOM 647 O O . LYS A 1 76 ? 31.272 1.052 -20.847 1.00 54.75 76 LYS A O 1
ATOM 652 N N . GLY A 1 77 ? 30.946 1.187 -23.067 1.00 53.38 77 GLY A N 1
ATOM 653 C CA . GLY A 1 77 ? 32.260 0.662 -23.474 1.00 53.38 77 GLY A CA 1
ATOM 654 C C . GLY A 1 77 ? 32.360 -0.853 -23.731 1.00 53.38 77 GLY A C 1
ATOM 655 O O . GLY A 1 77 ? 33.345 -1.280 -24.324 1.00 53.38 77 GLY A O 1
ATOM 656 N N . SER A 1 78 ? 31.361 -1.676 -23.374 1.00 48.88 78 SER A N 1
ATOM 657 C CA . SER A 1 78 ? 31.308 -3.108 -23.767 1.00 48.88 78 SER A CA 1
ATOM 658 C C . SER A 1 78 ? 30.568 -3.343 -25.087 1.00 48.88 78 SER A C 1
ATOM 660 O O . SER A 1 78 ? 30.639 -4.420 -25.688 1.00 48.88 78 SER A O 1
ATOM 662 N N . GLY A 1 79 ? 29.863 -2.316 -25.565 1.00 50.81 79 GLY A N 1
ATOM 663 C CA . GLY A 1 79 ? 29.296 -2.265 -26.899 1.00 50.81 79 GLY A CA 1
ATOM 664 C C . GLY A 1 79 ? 30.402 -2.146 -27.935 1.00 50.81 79 GLY A C 1
ATOM 665 O O . GLY A 1 79 ? 30.650 -1.053 -28.429 1.00 50.81 79 GLY A O 1
ATOM 666 N N . GLY A 1 80 ? 31.076 -3.258 -28.249 1.00 52.34 80 GLY A N 1
ATOM 667 C CA . GLY A 1 80 ? 32.056 -3.309 -29.332 1.00 52.34 80 GLY A CA 1
ATOM 668 C C . GLY A 1 80 ? 31.522 -2.583 -30.566 1.00 52.34 80 GLY A C 1
ATOM 669 O O . GLY A 1 80 ? 30.330 -2.696 -30.863 1.00 52.34 80 GLY A O 1
ATOM 670 N N . LYS A 1 81 ? 32.393 -1.805 -31.220 1.00 55.22 81 LYS A N 1
ATOM 671 C CA . LYS A 1 81 ? 32.115 -1.000 -32.418 1.00 55.22 81 LYS A CA 1
ATOM 672 C C . LYS A 1 81 ? 31.153 -1.747 -33.348 1.00 55.22 81 LYS A C 1
ATOM 674 O O . LYS A 1 81 ? 31.532 -2.744 -33.958 1.00 55.22 81 LYS A O 1
ATOM 679 N N . VAL A 1 82 ? 29.896 -1.306 -33.422 1.00 53.53 82 VAL A N 1
ATOM 680 C CA . VAL A 1 82 ? 28.906 -1.940 -34.299 1.00 53.53 82 VAL A CA 1
ATOM 681 C C . VAL A 1 82 ? 28.924 -1.186 -35.618 1.00 53.53 82 VAL A C 1
ATOM 683 O O . VAL A 1 82 ? 28.387 -0.088 -35.735 1.00 53.53 82 VAL A O 1
ATOM 686 N N . VAL A 1 83 ? 29.549 -1.792 -36.623 1.00 57.50 83 VAL A N 1
ATOM 687 C CA . VAL A 1 83 ? 29.534 -1.283 -37.996 1.00 57.50 83 VAL A CA 1
ATOM 688 C C . VAL A 1 83 ? 28.133 -1.502 -38.566 1.00 57.50 83 VAL A C 1
ATOM 690 O O . VAL A 1 83 ? 27.775 -2.603 -38.995 1.00 57.50 83 VAL A O 1
ATOM 693 N N . ARG A 1 84 ? 27.294 -0.462 -38.540 1.00 57.81 84 ARG A N 1
ATOM 694 C CA . ARG A 1 84 ? 25.916 -0.533 -39.043 1.00 57.81 84 ARG A CA 1
ATOM 695 C C . ARG A 1 84 ? 25.845 0.086 -40.435 1.00 57.81 84 ARG A C 1
ATOM 697 O O . ARG A 1 84 ? 25.320 1.172 -40.642 1.00 57.81 84 ARG A O 1
ATOM 704 N N . MET A 1 85 ? 26.399 -0.643 -41.396 1.00 61.28 85 MET A N 1
ATOM 705 C CA . MET A 1 85 ? 26.397 -0.270 -42.810 1.00 61.28 85 MET A CA 1
ATOM 706 C C . MET A 1 85 ? 25.083 -0.653 -43.498 1.00 61.28 85 MET A C 1
ATOM 708 O O . MET A 1 85 ? 24.522 -1.720 -43.229 1.00 61.28 85 MET A O 1
ATOM 712 N N . SER A 1 86 ? 24.628 0.196 -44.424 1.00 69.56 86 SER A N 1
ATOM 713 C CA . SER A 1 86 ? 23.587 -0.153 -45.401 1.00 69.56 86 SER A CA 1
ATOM 714 C C . SER A 1 86 ? 24.023 -1.362 -46.244 1.00 69.56 86 SER A C 1
ATOM 716 O O . SER A 1 86 ? 25.220 -1.578 -46.439 1.00 69.56 86 SER A O 1
ATOM 718 N N . THR A 1 87 ? 23.074 -2.145 -46.768 1.00 69.75 87 THR A N 1
ATOM 719 C CA . THR A 1 87 ? 23.350 -3.313 -47.626 1.00 69.75 87 THR A CA 1
ATOM 720 C C . THR A 1 87 ? 24.235 -2.966 -48.822 1.00 69.75 87 THR A C 1
ATOM 722 O O . THR A 1 87 ? 25.099 -3.759 -49.181 1.00 69.75 87 THR A O 1
ATOM 725 N N . ASP A 1 88 ? 24.079 -1.767 -49.389 1.00 72.69 88 ASP A N 1
ATOM 726 C CA . ASP A 1 88 ? 24.897 -1.299 -50.516 1.00 72.69 88 ASP A CA 1
ATOM 727 C C . ASP A 1 88 ? 26.303 -0.875 -50.084 1.00 72.69 88 ASP A C 1
ATOM 729 O O . ASP A 1 88 ? 27.271 -1.086 -50.809 1.00 72.69 88 ASP A O 1
ATOM 733 N N . ALA A 1 89 ? 26.440 -0.315 -48.880 1.00 76.12 89 ALA A N 1
ATOM 734 C CA . ALA A 1 89 ? 27.738 0.054 -48.328 1.00 76.12 89 ALA A CA 1
ATOM 735 C C . ALA A 1 89 ? 28.555 -1.192 -47.940 1.00 76.12 89 ALA A C 1
ATOM 737 O O . ALA A 1 89 ? 29.763 -1.205 -48.152 1.00 76.12 89 ALA A O 1
ATOM 738 N N . LYS A 1 90 ? 27.899 -2.261 -47.460 1.00 79.00 90 LYS A N 1
ATOM 739 C CA . LYS A 1 90 ? 28.543 -3.563 -47.205 1.00 79.00 90 LYS A CA 1
ATOM 740 C C . LYS A 1 90 ? 29.081 -4.196 -48.483 1.00 79.00 90 LYS A C 1
ATOM 742 O O . LYS A 1 90 ? 30.263 -4.491 -48.535 1.00 79.00 90 LYS A O 1
ATOM 747 N N . LYS A 1 91 ? 28.261 -4.282 -49.538 1.00 81.69 91 LYS A N 1
ATOM 748 C CA . LYS A 1 91 ? 28.694 -4.811 -50.844 1.00 81.69 91 LYS A CA 1
ATOM 749 C C . LYS A 1 91 ? 29.907 -4.065 -51.402 1.00 81.69 91 LYS A C 1
ATOM 751 O O . LYS A 1 91 ? 30.840 -4.697 -51.873 1.00 81.69 91 LYS A O 1
ATOM 756 N N . ARG A 1 92 ? 29.931 -2.730 -51.289 1.00 82.12 92 ARG A N 1
ATOM 757 C CA . ARG A 1 92 ? 31.092 -1.919 -51.700 1.00 82.12 92 ARG A CA 1
ATOM 758 C C . ARG A 1 92 ? 32.341 -2.216 -50.868 1.00 82.12 92 ARG A C 1
ATOM 760 O O . ARG A 1 92 ? 33.426 -2.249 -51.430 1.00 82.12 92 ARG A O 1
ATOM 767 N N . CYS A 1 93 ? 32.213 -2.438 -49.559 1.00 81.88 93 CYS A N 1
ATOM 768 C CA . CYS A 1 93 ? 33.339 -2.897 -48.739 1.00 81.88 93 CYS A CA 1
ATOM 769 C C . CYS A 1 93 ? 33.822 -4.288 -49.166 1.00 81.88 93 CYS A C 1
ATOM 771 O O . CYS A 1 93 ? 35.021 -4.457 -49.355 1.00 81.88 93 CYS A O 1
ATOM 773 N N . ASP A 1 94 ? 32.911 -5.238 -49.379 1.00 84.75 94 ASP A N 1
ATOM 774 C CA . ASP A 1 94 ? 33.250 -6.611 -49.777 1.00 84.75 94 ASP A CA 1
ATOM 775 C C . ASP A 1 94 ? 33.943 -6.644 -51.159 1.00 84.75 94 ASP A C 1
ATOM 777 O O . ASP A 1 94 ? 34.925 -7.357 -51.360 1.00 84.75 94 ASP A O 1
ATOM 781 N N . GLU A 1 95 ? 33.488 -5.818 -52.110 1.00 87.38 95 GLU A N 1
ATOM 782 C CA . GLU A 1 95 ? 34.114 -5.648 -53.431 1.00 87.38 95 GLU A CA 1
ATOM 783 C C . GLU A 1 95 ? 35.529 -5.052 -53.339 1.00 87.38 95 GLU A C 1
ATOM 785 O O . GLU A 1 95 ? 36.437 -5.483 -54.054 1.00 87.38 95 GLU A O 1
ATOM 790 N N . MET A 1 96 ? 35.737 -4.070 -52.458 1.00 83.75 96 MET A N 1
ATOM 791 C CA . MET A 1 96 ? 37.049 -3.452 -52.239 1.00 83.75 96 MET A CA 1
ATOM 792 C C . MET A 1 96 ? 38.006 -4.407 -51.509 1.00 83.75 96 MET A C 1
ATOM 794 O O . MET A 1 96 ? 39.187 -4.463 -51.850 1.00 83.75 96 MET A O 1
ATOM 798 N N . GLU A 1 97 ? 37.505 -5.216 -50.571 1.00 86.62 97 GLU A N 1
ATOM 799 C CA . GLU A 1 97 ? 38.272 -6.277 -49.904 1.00 86.62 97 GLU A CA 1
ATOM 800 C C . GLU A 1 97 ? 38.691 -7.388 -50.875 1.00 86.62 97 GLU A C 1
ATOM 802 O O . GLU A 1 97 ? 39.826 -7.866 -50.814 1.00 86.62 97 GLU A O 1
ATOM 807 N N . ALA A 1 98 ? 37.823 -7.758 -51.822 1.00 89.19 98 ALA A N 1
ATOM 808 C CA . ALA A 1 98 ? 38.164 -8.709 -52.876 1.00 89.19 98 ALA A CA 1
ATOM 809 C C . ALA A 1 98 ? 39.290 -8.180 -53.785 1.00 89.19 98 ALA A C 1
ATOM 811 O O . ALA A 1 98 ? 40.245 -8.906 -54.068 1.00 89.19 98 ALA A O 1
ATOM 812 N N . ARG A 1 99 ? 39.231 -6.898 -54.178 1.00 85.75 99 ARG A N 1
ATOM 813 C CA . ARG A 1 99 ? 40.297 -6.235 -54.958 1.00 85.75 99 ARG A CA 1
ATOM 814 C C . ARG A 1 99 ? 41.608 -6.124 -54.182 1.00 85.75 99 ARG A C 1
ATOM 816 O O . ARG A 1 99 ? 42.678 -6.306 -54.757 1.00 85.75 99 ARG A O 1
ATOM 823 N N . TYR A 1 100 ? 41.537 -5.865 -52.876 1.00 87.06 100 TYR A N 1
ATOM 824 C CA . TYR A 1 100 ? 42.701 -5.893 -51.993 1.00 87.06 100 TYR A CA 1
ATOM 825 C C . TYR A 1 100 ? 43.356 -7.285 -51.976 1.00 87.06 100 TYR A C 1
ATOM 827 O O . TYR A 1 100 ? 44.564 -7.396 -52.182 1.00 87.06 100 TYR A O 1
ATOM 835 N N . ALA A 1 101 ? 42.570 -8.354 -51.807 1.00 87.50 101 ALA A N 1
ATOM 836 C CA . ALA A 1 101 ? 43.082 -9.725 -51.811 1.00 87.50 101 ALA A CA 1
ATOM 837 C C . ALA A 1 101 ? 43.718 -10.115 -53.161 1.00 87.50 101 ALA A C 1
ATOM 839 O O . ALA A 1 101 ? 44.754 -10.782 -53.192 1.00 87.50 101 ALA A O 1
ATOM 840 N N . GLU A 1 102 ? 43.139 -9.664 -54.276 1.00 87.62 102 GLU A N 1
ATOM 841 C CA . GLU A 1 102 ? 43.679 -9.881 -55.622 1.00 87.62 102 GLU A CA 1
ATOM 842 C C . GLU A 1 102 ? 45.022 -9.163 -55.841 1.00 87.62 102 GLU A C 1
ATOM 844 O O . GLU A 1 102 ? 45.957 -9.748 -56.397 1.00 87.62 102 GLU A O 1
ATOM 849 N N . LEU A 1 103 ? 45.157 -7.924 -55.357 1.00 85.19 103 LEU A N 1
ATOM 850 C CA . LEU A 1 103 ? 46.405 -7.160 -55.432 1.00 85.19 103 LEU A CA 1
ATOM 851 C C . LEU A 1 103 ? 47.511 -7.754 -54.557 1.00 85.19 103 LEU A C 1
ATOM 853 O O . LEU A 1 103 ? 48.662 -7.787 -54.991 1.00 85.19 103 LEU A O 1
ATOM 857 N N . ILE A 1 104 ? 47.178 -8.284 -53.376 1.00 85.44 104 ILE A N 1
ATOM 858 C CA . ILE A 1 104 ? 48.141 -9.005 -52.531 1.00 85.44 104 ILE A CA 1
ATOM 859 C C . ILE A 1 104 ? 48.622 -10.275 -53.237 1.00 85.44 104 ILE A C 1
ATOM 861 O O . ILE A 1 104 ? 49.827 -10.451 -53.407 1.00 85.44 104 ILE A O 1
ATOM 865 N N . LYS A 1 105 ? 47.707 -11.095 -53.765 1.00 87.06 105 LYS A N 1
ATOM 866 C CA . LYS A 1 105 ? 48.061 -12.314 -54.510 1.00 87.06 105 LYS A CA 1
ATOM 867 C C . LYS A 1 105 ? 48.916 -12.018 -55.750 1.00 87.06 105 LYS A C 1
ATOM 869 O O . LYS A 1 105 ? 49.858 -12.749 -56.054 1.00 87.06 105 LYS A O 1
ATOM 874 N N . SER A 1 106 ? 48.616 -10.924 -56.450 1.00 82.25 106 SER A N 1
ATOM 875 C CA . SER A 1 106 ? 49.404 -10.455 -57.597 1.00 82.25 106 SER A CA 1
ATOM 876 C C . SER A 1 106 ? 50.788 -9.950 -57.176 1.00 82.25 106 SER A C 1
ATOM 878 O O . SER A 1 106 ? 51.766 -10.177 -57.883 1.00 82.25 106 SER A O 1
ATOM 880 N N . SER A 1 107 ? 50.899 -9.310 -56.006 1.00 80.62 107 SER A N 1
ATOM 881 C CA . SER A 1 107 ? 52.180 -8.856 -55.454 1.00 80.62 107 SER A CA 1
ATOM 882 C C . SER A 1 107 ? 53.078 -10.010 -54.999 1.00 80.62 107 SER A C 1
ATOM 884 O O . SER A 1 107 ? 54.289 -9.924 -55.196 1.00 80.62 107 SER A O 1
ATOM 886 N N . GLU A 1 108 ? 52.496 -11.094 -54.473 1.00 81.50 108 GLU A N 1
ATOM 887 C CA . GLU A 1 108 ? 53.196 -12.320 -54.068 1.00 81.50 108 GLU A CA 1
ATOM 888 C C . GLU A 1 108 ? 53.730 -13.078 -55.290 1.00 81.50 108 GLU A C 1
ATOM 890 O O . GLU A 1 108 ? 54.905 -13.426 -55.326 1.00 81.50 108 GLU A O 1
ATOM 895 N N . GLY A 1 109 ? 52.922 -13.243 -56.345 1.00 78.50 109 GLY A N 1
ATOM 896 C CA . GLY A 1 109 ? 53.380 -13.868 -57.596 1.00 78.50 109 GLY A CA 1
ATOM 897 C C . GLY A 1 109 ? 54.417 -13.035 -58.366 1.00 78.50 109 GLY A C 1
ATOM 898 O O . GLY A 1 109 ? 55.270 -13.581 -59.065 1.00 78.50 109 GLY A O 1
ATOM 899 N N . ALA A 1 110 ? 54.373 -11.706 -58.232 1.00 74.50 110 ALA A N 1
ATOM 900 C CA . ALA A 1 110 ? 55.366 -10.803 -58.814 1.00 74.50 110 ALA A CA 1
ATOM 901 C C . ALA A 1 110 ? 56.642 -10.665 -57.961 1.00 74.50 110 ALA A C 1
ATOM 903 O O . ALA A 1 110 ? 57.662 -10.214 -58.484 1.00 74.50 110 ALA A O 1
ATOM 904 N N . ALA A 1 111 ? 56.615 -11.046 -56.677 1.00 65.06 111 ALA A N 1
ATOM 905 C CA . ALA A 1 111 ? 57.764 -10.936 -55.774 1.00 65.06 111 ALA A CA 1
ATOM 906 C C . ALA A 1 111 ? 58.943 -11.815 -56.223 1.00 65.06 111 ALA A C 1
ATOM 908 O O . ALA A 1 111 ? 60.095 -11.406 -56.079 1.00 65.06 111 ALA A O 1
ATOM 909 N N . ASP A 1 112 ? 58.651 -12.963 -56.841 1.00 65.94 112 ASP A N 1
ATOM 910 C CA . ASP A 1 112 ? 59.655 -13.912 -57.335 1.00 65.94 112 ASP A CA 1
ATOM 911 C C . ASP A 1 112 ? 60.339 -13.464 -58.639 1.00 65.94 112 ASP A C 1
ATOM 913 O O . ASP A 1 112 ? 61.409 -13.961 -58.984 1.00 65.94 112 ASP A O 1
ATOM 917 N N . SER A 1 113 ? 59.737 -12.527 -59.382 1.00 68.06 113 SER A N 1
ATOM 918 C CA . SER A 1 113 ? 60.197 -12.139 -60.725 1.00 68.06 113 SER A CA 1
ATOM 919 C C . SER A 1 113 ? 60.631 -10.677 -60.842 1.00 68.06 113 SER A C 1
ATOM 921 O O . SER A 1 113 ? 61.577 -10.381 -61.572 1.00 68.06 113 SER A O 1
ATOM 923 N N . SER A 1 114 ? 59.979 -9.744 -60.140 1.00 71.81 114 SER A N 1
ATOM 924 C CA . SER A 1 114 ? 60.307 -8.320 -60.212 1.00 71.81 114 SER A CA 1
ATOM 925 C C . SER A 1 114 ? 59.901 -7.555 -58.950 1.00 71.81 114 SER A C 1
ATOM 927 O O . SER A 1 114 ? 58.728 -7.261 -58.702 1.00 71.81 114 SER A O 1
ATOM 929 N N . LEU A 1 115 ? 60.917 -7.135 -58.190 1.00 73.00 115 LEU A N 1
ATOM 930 C CA . LEU A 1 115 ? 60.778 -6.334 -56.970 1.00 73.00 115 LEU A CA 1
ATOM 931 C C . LEU A 1 115 ? 60.034 -5.004 -57.191 1.00 73.00 115 LEU A C 1
ATOM 933 O O . LEU A 1 115 ? 59.310 -4.561 -56.303 1.00 73.00 115 LEU A O 1
ATOM 937 N N . SER A 1 116 ? 60.171 -4.364 -58.357 1.00 76.19 116 SER A N 1
ATOM 938 C CA . SER A 1 116 ? 59.540 -3.060 -58.622 1.00 76.19 116 SER A CA 1
ATOM 939 C C . SER A 1 116 ? 58.027 -3.170 -58.829 1.00 76.19 116 SER A C 1
ATOM 941 O O . SER A 1 116 ? 57.265 -2.348 -58.318 1.00 76.19 116 SER A O 1
ATOM 943 N N . VAL A 1 117 ? 57.584 -4.211 -59.538 1.00 77.56 117 VAL A N 1
ATOM 944 C CA . VAL A 1 117 ? 56.166 -4.479 -59.815 1.00 77.56 117 VAL A CA 1
ATOM 945 C C . VAL A 1 117 ? 55.466 -4.960 -58.548 1.00 77.56 117 VAL A C 1
ATOM 947 O O . VAL A 1 117 ? 54.382 -4.476 -58.221 1.00 77.56 117 VAL A O 1
ATOM 950 N N . SER A 1 118 ? 56.126 -5.823 -57.773 1.00 76.25 118 SER A N 1
ATOM 951 C CA . SER A 1 118 ? 55.624 -6.252 -56.466 1.00 76.25 118 SER A CA 1
ATOM 952 C C . SER A 1 118 ? 55.431 -5.065 -55.504 1.00 76.25 118 SER A C 1
ATOM 954 O O . SER A 1 118 ? 54.363 -4.915 -54.907 1.00 76.25 118 SER A O 1
ATOM 956 N N . GLN A 1 119 ? 56.395 -4.134 -55.437 1.00 79.50 119 GLN A N 1
ATOM 957 C CA . GLN A 1 119 ? 56.276 -2.920 -54.614 1.00 79.50 119 GLN A CA 1
ATOM 958 C C . GLN A 1 119 ? 55.133 -1.992 -55.058 1.00 79.50 119 GLN A C 1
ATOM 960 O O . GLN A 1 119 ? 54.506 -1.342 -54.218 1.00 79.50 119 GLN A O 1
ATOM 965 N N . MET A 1 120 ? 54.848 -1.907 -56.359 1.00 82.38 120 MET A N 1
ATOM 966 C CA . MET A 1 120 ? 53.750 -1.092 -56.885 1.00 82.38 120 MET A CA 1
ATOM 967 C C . MET A 1 120 ? 52.380 -1.657 -56.485 1.00 82.38 120 MET A C 1
ATOM 969 O O . MET A 1 120 ? 51.541 -0.908 -55.981 1.00 82.38 120 MET A O 1
ATOM 973 N N . HIS A 1 121 ? 52.171 -2.968 -56.641 1.00 83.12 121 HIS A N 1
ATOM 974 C CA . HIS A 1 121 ? 50.927 -3.627 -56.226 1.00 83.12 121 HIS A CA 1
ATOM 975 C C . HIS A 1 121 ? 50.718 -3.562 -54.712 1.00 83.12 121 HIS A C 1
ATOM 977 O O . HIS A 1 121 ? 49.598 -3.342 -54.253 1.00 83.12 121 HIS A O 1
ATOM 983 N N . MET A 1 122 ? 51.798 -3.645 -53.931 1.00 81.06 122 MET A N 1
ATOM 984 C CA . MET A 1 122 ? 51.728 -3.495 -52.480 1.00 81.06 122 MET A CA 1
ATOM 985 C C . MET A 1 122 ? 51.290 -2.082 -52.059 1.00 81.06 122 MET A C 1
ATOM 987 O O . MET A 1 122 ? 50.438 -1.939 -51.185 1.00 81.06 122 MET A O 1
ATOM 991 N N . LYS A 1 123 ? 51.803 -1.027 -52.709 1.00 86.81 123 LYS A N 1
ATOM 992 C CA . LYS A 1 123 ? 51.363 0.359 -52.452 1.00 86.81 123 LYS A CA 1
ATOM 993 C C . LYS A 1 123 ? 49.880 0.564 -52.772 1.00 86.81 123 LYS A C 1
ATOM 995 O O . LYS A 1 123 ? 49.183 1.228 -52.013 1.00 86.81 123 LYS A O 1
ATOM 1000 N N . GLN A 1 124 ? 49.397 -0.027 -53.865 1.00 85.38 124 GLN A N 1
ATOM 1001 C CA . GLN A 1 124 ? 47.980 0.022 -54.240 1.00 85.38 124 GLN A CA 1
ATOM 1002 C C . GLN A 1 124 ? 47.094 -0.741 -53.246 1.00 85.38 124 GLN A C 1
ATOM 1004 O O . GLN A 1 124 ? 46.021 -0.259 -52.891 1.00 85.38 124 GLN A O 1
ATOM 1009 N N . ALA A 1 125 ? 47.554 -1.891 -52.746 1.00 87.38 125 ALA A N 1
ATOM 1010 C CA . ALA A 1 125 ? 46.846 -2.647 -51.718 1.00 87.38 125 ALA A CA 1
ATOM 1011 C C . ALA A 1 125 ? 46.740 -1.861 -50.397 1.00 87.38 125 ALA A C 1
ATOM 1013 O O . ALA A 1 125 ? 45.679 -1.840 -49.779 1.00 87.38 125 ALA A O 1
ATOM 1014 N N . ILE A 1 126 ? 47.805 -1.167 -49.981 1.00 87.44 126 ILE A N 1
ATOM 1015 C CA . ILE A 1 126 ? 47.785 -0.331 -48.768 1.00 87.44 126 ILE A CA 1
ATOM 1016 C C . ILE A 1 126 ? 46.772 0.813 -48.908 1.00 87.44 126 ILE A C 1
ATOM 1018 O O . ILE A 1 126 ? 45.951 0.990 -48.013 1.00 87.44 126 ILE A O 1
ATOM 1022 N N . ALA A 1 127 ? 46.761 1.519 -50.044 1.00 88.31 127 ALA A N 1
ATOM 1023 C CA . ALA A 1 127 ? 45.805 2.600 -50.295 1.00 88.31 127 ALA A CA 1
ATOM 1024 C C . ALA A 1 127 ? 44.342 2.112 -50.265 1.00 88.31 127 ALA A C 1
ATOM 1026 O O . ALA A 1 127 ? 43.490 2.730 -49.634 1.00 88.31 127 ALA A O 1
ATOM 1027 N N . LEU A 1 128 ? 44.050 0.955 -50.874 1.00 87.19 128 LEU A N 1
ATOM 1028 C CA . LEU A 1 128 ? 42.703 0.370 -50.829 1.00 87.19 128 LEU A CA 1
ATOM 1029 C C . LEU A 1 128 ? 42.297 -0.064 -49.420 1.00 87.19 128 LEU A C 1
ATOM 1031 O O . LEU A 1 128 ? 41.129 0.050 -49.057 1.00 87.19 128 LEU A O 1
ATOM 1035 N N . LYS A 1 129 ? 43.245 -0.552 -48.615 1.00 86.25 129 LYS A N 1
ATOM 1036 C CA . LYS A 1 129 ? 42.980 -0.898 -47.218 1.00 86.25 129 LYS A CA 1
ATOM 1037 C C . LYS A 1 129 ? 42.631 0.341 -46.390 1.00 86.25 129 LYS A C 1
ATOM 1039 O O . LYS A 1 129 ? 41.679 0.283 -45.620 1.00 86.25 129 LYS A O 1
ATOM 1044 N N . GLU A 1 130 ? 43.342 1.450 -46.586 1.00 88.38 130 GLU A N 1
ATOM 1045 C CA . GLU A 1 130 ? 43.021 2.731 -45.941 1.00 88.38 130 GLU A CA 1
ATOM 1046 C C . GLU A 1 130 ? 41.621 3.224 -46.337 1.00 88.38 130 GLU A C 1
ATOM 1048 O O . GLU A 1 130 ? 40.843 3.609 -45.470 1.00 88.38 130 GLU A O 1
ATOM 1053 N N . GLU A 1 131 ? 41.233 3.109 -47.612 1.00 86.44 131 GLU A N 1
ATOM 1054 C CA . GLU A 1 131 ? 39.876 3.453 -48.063 1.00 86.44 131 GLU A CA 1
ATOM 1055 C C . GLU A 1 131 ? 38.789 2.554 -47.444 1.00 86.44 131 GLU A C 1
ATOM 1057 O O . GLU A 1 131 ? 37.705 3.034 -47.095 1.00 86.44 131 GLU A O 1
ATOM 1062 N N . ILE A 1 132 ? 39.062 1.252 -47.288 1.00 84.69 132 ILE A N 1
ATOM 1063 C CA . ILE A 1 132 ? 38.164 0.302 -46.611 1.00 84.69 132 ILE A CA 1
ATOM 1064 C C . ILE A 1 132 ? 38.022 0.669 -45.132 1.00 84.69 132 ILE A C 1
ATOM 1066 O O . ILE A 1 132 ? 36.903 0.673 -44.610 1.00 84.69 132 ILE A O 1
ATOM 1070 N N . ASP A 1 133 ? 39.129 0.988 -44.464 1.00 83.44 133 ASP A N 1
ATOM 1071 C CA . ASP A 1 133 ? 39.149 1.355 -43.051 1.00 83.44 133 ASP A CA 1
ATOM 1072 C C . ASP A 1 133 ? 38.442 2.704 -42.818 1.00 83.44 133 ASP A C 1
ATOM 1074 O O . ASP A 1 133 ? 37.603 2.801 -41.920 1.00 83.44 133 ASP A O 1
ATOM 1078 N N . ASP A 1 134 ? 38.641 3.695 -43.693 1.00 85.06 134 ASP A N 1
ATOM 1079 C CA . ASP A 1 134 ? 37.924 4.976 -43.687 1.00 85.06 134 ASP A CA 1
ATOM 1080 C C . ASP A 1 134 ? 36.418 4.799 -43.901 1.00 85.06 134 ASP A C 1
ATOM 1082 O O . ASP A 1 134 ? 35.591 5.454 -43.251 1.00 85.06 134 ASP A O 1
ATOM 1086 N N . LEU A 1 135 ? 36.028 3.919 -44.829 1.00 81.94 135 LEU A N 1
ATOM 1087 C CA . LEU A 1 135 ? 34.623 3.640 -45.101 1.00 81.94 135 LEU A CA 1
ATOM 1088 C C . LEU A 1 135 ? 33.981 2.933 -43.904 1.00 81.94 135 LEU A C 1
ATOM 1090 O O . LEU A 1 135 ? 32.915 3.347 -43.447 1.00 81.94 135 LEU A O 1
ATOM 1094 N N . LYS A 1 136 ? 34.650 1.930 -43.329 1.00 80.19 136 LYS A N 1
ATOM 1095 C CA . LYS A 1 136 ? 34.203 1.269 -42.097 1.00 80.19 136 LYS A CA 1
ATOM 1096 C C . LYS A 1 136 ? 34.110 2.254 -40.941 1.00 80.19 136 LYS A C 1
ATOM 1098 O O . LYS A 1 136 ? 33.117 2.220 -40.219 1.00 80.19 136 LYS A O 1
ATOM 1103 N N . GLN A 1 137 ? 35.070 3.163 -40.783 1.00 79.19 137 GLN A N 1
ATOM 1104 C CA . GLN A 1 137 ? 35.071 4.171 -39.725 1.00 79.19 137 GLN A CA 1
ATOM 1105 C C . GLN A 1 137 ? 33.886 5.137 -39.854 1.00 79.19 137 GLN A C 1
ATOM 1107 O O . GLN A 1 137 ? 33.216 5.403 -38.858 1.00 79.19 137 GLN A O 1
ATOM 1112 N N . LYS A 1 138 ? 33.547 5.583 -41.071 1.00 77.25 138 LYS A N 1
ATOM 1113 C CA . LYS A 1 138 ? 32.377 6.449 -41.328 1.00 77.25 138 LYS A CA 1
ATOM 1114 C C . LYS A 1 138 ? 31.043 5.800 -40.941 1.00 77.25 138 LYS A C 1
ATOM 1116 O O . LYS A 1 138 ? 30.127 6.501 -40.522 1.00 77.25 138 LYS A O 1
ATOM 1121 N N . TYR A 1 139 ? 30.932 4.477 -41.060 1.00 72.50 139 TYR A N 1
ATOM 1122 C CA . TYR A 1 139 ? 29.730 3.715 -40.682 1.00 72.50 139 TYR A CA 1
ATOM 1123 C C . TYR A 1 139 ? 29.849 2.998 -39.330 1.00 72.50 139 TYR A C 1
ATOM 1125 O O . TYR A 1 139 ? 28.948 2.250 -38.929 1.00 72.50 139 TYR A O 1
ATOM 1133 N N . THR A 1 140 ? 30.951 3.215 -38.617 1.00 67.31 140 THR A N 1
ATOM 1134 C CA . THR A 1 140 ? 31.115 2.758 -37.244 1.00 67.31 140 THR A CA 1
ATOM 1135 C C . THR A 1 140 ? 30.463 3.787 -36.341 1.00 67.31 140 THR A C 1
ATOM 1137 O O . THR A 1 140 ? 31.064 4.793 -35.983 1.00 67.31 140 THR A O 1
ATOM 1140 N N . THR A 1 141 ? 29.211 3.545 -35.968 1.00 60.94 141 THR A N 1
ATOM 1141 C CA . THR A 1 141 ? 28.600 4.287 -34.868 1.00 60.94 141 THR A CA 1
ATOM 1142 C C . THR A 1 141 ? 28.955 3.564 -33.579 1.00 60.94 141 THR A C 1
ATOM 1144 O O . THR A 1 141 ? 28.656 2.378 -33.415 1.00 60.94 141 THR A O 1
ATOM 1147 N N . GLU A 1 142 ? 29.628 4.261 -32.668 1.00 60.66 142 GLU A N 1
ATOM 1148 C CA . GLU A 1 142 ? 29.846 3.737 -31.327 1.00 60.66 142 GLU A CA 1
ATOM 1149 C C . GLU A 1 142 ? 28.485 3.538 -30.669 1.00 60.66 142 GLU A C 1
ATOM 1151 O O . GLU A 1 142 ? 27.673 4.460 -30.595 1.00 60.66 142 GLU A O 1
ATOM 1156 N N . PHE A 1 143 ? 28.204 2.304 -30.251 1.00 63.16 143 PHE A N 1
ATOM 1157 C CA . PHE A 1 143 ? 26.996 2.034 -29.499 1.00 63.16 143 PHE A CA 1
ATOM 1158 C C . PHE A 1 143 ? 27.167 2.693 -28.127 1.00 63.16 143 PHE A C 1
ATOM 1160 O O . PHE A 1 143 ? 28.054 2.274 -27.379 1.00 63.16 143 PHE A O 1
ATOM 1167 N N . PRO A 1 144 ? 26.349 3.698 -27.778 1.00 62.00 144 PRO A N 1
ATOM 1168 C CA . PRO A 1 144 ? 26.616 4.546 -26.619 1.00 62.00 144 PRO A CA 1
ATOM 1169 C C . PRO A 1 144 ? 26.438 3.815 -25.271 1.00 62.00 144 PRO A C 1
ATOM 1171 O O . PRO A 1 144 ? 26.816 4.320 -24.215 1.00 62.00 144 PRO A O 1
ATOM 1174 N N . GLY A 1 145 ? 25.939 2.577 -25.311 1.00 68.69 145 GLY A N 1
ATOM 1175 C CA . GLY A 1 145 ? 25.571 1.788 -24.145 1.00 68.69 145 GLY A CA 1
ATOM 1176 C C . GLY A 1 145 ? 24.079 1.913 -23.870 1.00 68.69 145 GLY A C 1
ATOM 1177 O O . GLY A 1 145 ? 23.429 2.870 -24.287 1.00 68.69 145 GLY A O 1
ATOM 1178 N N . GLU A 1 146 ? 23.533 0.919 -23.188 1.00 77.44 146 GLU A N 1
ATOM 1179 C CA . GLU A 1 146 ? 22.175 0.950 -22.652 1.00 77.44 146 GLU A CA 1
ATOM 1180 C C . GLU A 1 146 ? 22.276 0.904 -21.138 1.00 77.44 146 GLU A C 1
ATOM 1182 O O . GLU A 1 146 ? 22.962 0.031 -20.609 1.00 77.44 146 GLU A O 1
ATOM 1187 N N . ASP A 1 147 ? 21.541 1.777 -20.459 1.00 77.31 147 ASP A N 1
ATOM 1188 C CA . ASP A 1 147 ? 21.349 1.698 -19.015 1.00 77.31 147 ASP A CA 1
ATOM 1189 C C . ASP A 1 147 ? 19.862 1.559 -18.673 1.00 77.31 147 ASP A C 1
ATOM 1191 O O . ASP A 1 147 ? 18.964 1.695 -19.511 1.00 77.31 147 ASP A O 1
ATOM 1195 N N . LEU A 1 148 ? 19.598 1.196 -17.419 1.00 83.12 148 LEU A N 1
ATOM 1196 C CA . LEU A 1 148 ? 18.254 1.055 -16.870 1.00 83.12 148 LEU A CA 1
ATOM 1197 C C . LEU A 1 148 ? 17.964 2.174 -15.893 1.00 83.12 148 LEU A C 1
ATOM 1199 O O . LEU A 1 148 ? 18.773 2.476 -15.021 1.00 83.12 148 LEU A O 1
ATOM 1203 N N . CYS A 1 149 ? 16.740 2.686 -15.954 1.00 85.25 149 CYS A N 1
ATOM 1204 C CA . CYS A 1 149 ? 16.233 3.560 -14.913 1.00 85.25 149 CYS A CA 1
ATOM 1205 C C . CYS A 1 149 ? 16.070 2.792 -13.593 1.00 85.25 149 CYS A C 1
ATOM 1207 O O . CYS A 1 149 ? 15.346 1.795 -13.537 1.00 85.25 149 CYS A O 1
ATOM 1209 N N . GLU A 1 150 ? 16.660 3.303 -12.515 1.00 83.56 150 GLU A N 1
ATOM 1210 C CA . GLU A 1 150 ? 16.578 2.712 -11.170 1.00 83.56 150 GLU A CA 1
ATOM 1211 C C . GLU A 1 150 ? 15.163 2.771 -10.566 1.00 83.56 150 GLU A C 1
ATOM 1213 O O . GLU A 1 150 ? 14.840 2.038 -9.635 1.00 83.56 150 GLU A O 1
ATOM 1218 N N . ILE A 1 151 ? 14.290 3.628 -11.102 1.00 83.75 151 ILE A N 1
ATOM 1219 C CA . ILE A 1 151 ? 12.938 3.831 -10.570 1.00 83.75 151 ILE A CA 1
ATOM 1220 C C . ILE A 1 151 ? 11.920 2.944 -11.289 1.00 83.75 151 ILE A C 1
ATOM 1222 O O . ILE A 1 151 ? 11.118 2.285 -10.625 1.00 83.75 151 ILE A O 1
ATOM 1226 N N . CYS A 1 152 ? 11.945 2.928 -12.627 1.00 79.06 152 CYS A N 1
ATOM 1227 C CA . CYS A 1 152 ? 10.929 2.267 -13.455 1.00 79.06 152 CYS A CA 1
ATOM 1228 C C . CYS A 1 152 ? 11.440 1.067 -14.268 1.00 79.06 152 CYS A C 1
ATOM 1230 O O . CYS A 1 152 ? 10.644 0.388 -14.921 1.00 79.06 152 CYS A O 1
ATOM 1232 N N . GLY A 1 153 ? 12.750 0.797 -14.263 1.00 78.00 153 GLY A N 1
ATOM 1233 C CA . GLY A 1 153 ? 13.352 -0.329 -14.981 1.00 78.00 153 GLY A CA 1
ATOM 1234 C C . GLY A 1 153 ? 13.151 -0.292 -16.496 1.00 78.00 153 GLY A C 1
ATOM 1235 O O . GLY A 1 153 ? 13.127 -1.345 -17.139 1.00 78.00 153 GLY A O 1
ATOM 1236 N N . VAL A 1 154 ? 12.936 0.897 -17.064 1.00 82.50 154 VAL A N 1
ATOM 1237 C CA . VAL A 1 154 ? 12.910 1.128 -18.513 1.00 82.50 154 VAL A CA 1
ATOM 1238 C C . VAL A 1 154 ? 14.349 1.293 -18.996 1.00 82.50 154 VAL A C 1
ATOM 1240 O O . VAL A 1 154 ? 15.125 2.014 -18.368 1.00 82.50 154 VAL A O 1
ATOM 1243 N N . LYS A 1 155 ? 14.698 0.596 -20.084 1.00 79.38 155 LYS A N 1
ATOM 1244 C CA . LYS A 1 155 ? 15.998 0.731 -20.756 1.00 79.38 155 LYS A CA 1
ATOM 1245 C C . LYS A 1 155 ? 16.014 2.031 -21.549 1.00 79.38 155 LYS A C 1
ATOM 1247 O O . LYS A 1 155 ? 15.047 2.307 -22.260 1.00 79.38 155 LYS A O 1
ATOM 1252 N N . TYR A 1 156 ? 17.091 2.790 -21.431 1.00 78.44 156 TYR A N 1
ATOM 1253 C CA . TYR A 1 156 ? 17.351 3.987 -22.223 1.00 7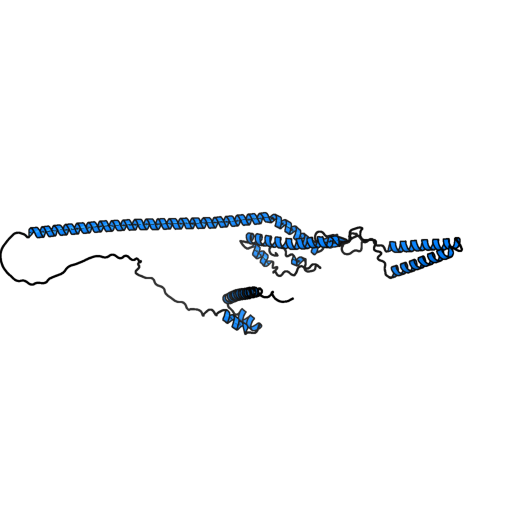8.44 156 TYR A CA 1
ATOM 1254 C C . TYR A 1 156 ? 18.776 3.933 -22.780 1.00 78.44 156 TYR A C 1
ATOM 1256 O O . TYR A 1 156 ? 19.629 3.204 -22.265 1.00 78.44 156 TYR A O 1
ATOM 1264 N N . LEU A 1 157 ? 19.018 4.659 -23.871 1.00 74.69 157 LEU A N 1
ATOM 1265 C CA . LEU A 1 157 ? 20.338 4.713 -24.495 1.00 74.69 157 LEU A CA 1
ATOM 1266 C C . LEU A 1 157 ? 21.204 5.776 -23.809 1.00 74.69 157 LEU A C 1
ATOM 1268 O O . LEU A 1 157 ? 20.740 6.871 -23.504 1.00 74.69 157 LEU A O 1
ATOM 1272 N N . CYS A 1 158 ? 22.477 5.459 -23.586 1.00 68.19 158 CYS A N 1
ATOM 1273 C CA . CYS A 1 158 ? 23.428 6.318 -22.883 1.00 68.19 158 CYS A CA 1
ATOM 1274 C C . CYS A 1 158 ? 24.278 7.170 -23.827 1.00 68.19 158 CYS A C 1
ATOM 1276 O O . CYS A 1 158 ? 25.504 7.102 -23.798 1.00 68.19 158 CYS A O 1
ATOM 1278 N N . GLY A 1 159 ? 23.658 7.996 -24.670 1.00 59.31 159 GLY A N 1
ATOM 1279 C CA . GLY A 1 159 ? 24.406 8.905 -25.538 1.00 59.31 159 GLY A CA 1
ATOM 1280 C C . GLY A 1 159 ? 23.513 9.877 -26.287 1.00 59.31 159 GLY A C 1
ATOM 1281 O O . GLY A 1 159 ? 22.648 9.462 -27.048 1.00 59.31 159 GLY A O 1
ATOM 1282 N N . GLY A 1 160 ? 23.769 11.171 -26.096 1.00 49.44 160 GLY A N 1
ATOM 1283 C CA . GLY A 1 160 ? 23.053 12.253 -26.764 1.00 49.44 160 GLY A CA 1
ATOM 1284 C C . GLY A 1 160 ? 23.414 12.328 -28.244 1.00 49.44 160 GLY A C 1
ATOM 1285 O O . GLY A 1 160 ? 24.330 13.046 -28.637 1.00 49.44 160 GLY A O 1
ATOM 1286 N N . GLY A 1 161 ? 22.695 11.575 -29.069 1.00 50.97 161 GLY A N 1
ATOM 1287 C CA . GLY A 1 161 ? 22.632 11.798 -30.506 1.00 50.97 161 GLY A CA 1
ATOM 1288 C C . GLY A 1 161 ? 21.308 12.466 -30.854 1.00 50.97 161 GLY A C 1
ATOM 1289 O O . GLY A 1 161 ? 20.260 11.984 -30.443 1.00 50.97 161 GLY A O 1
ATOM 1290 N N . ALA A 1 162 ? 21.345 13.525 -31.665 1.00 47.25 162 ALA A N 1
ATOM 1291 C CA . ALA A 1 162 ? 20.212 14.404 -31.999 1.00 47.25 162 ALA A CA 1
ATOM 1292 C C . ALA A 1 162 ? 18.939 13.728 -32.573 1.00 47.25 162 ALA A C 1
ATOM 1294 O O . ALA A 1 162 ? 17.936 14.402 -32.785 1.00 47.25 162 ALA A O 1
ATOM 1295 N N . ASN A 1 163 ? 18.961 12.414 -32.829 1.00 49.03 163 ASN A N 1
ATOM 1296 C CA . ASN A 1 163 ? 17.924 11.684 -33.561 1.00 49.03 163 ASN A CA 1
ATOM 1297 C C . ASN A 1 163 ? 17.416 10.428 -32.819 1.00 49.03 163 ASN A C 1
ATOM 1299 O O . ASN A 1 163 ? 16.870 9.527 -33.461 1.00 49.03 163 ASN A O 1
ATOM 1303 N N . GLN A 1 164 ? 17.641 10.296 -31.507 1.00 55.09 164 GLN A N 1
ATOM 1304 C CA . GLN A 1 164 ? 17.388 9.042 -30.788 1.00 55.09 164 GLN A CA 1
ATOM 1305 C C . GLN A 1 164 ? 16.180 9.139 -29.854 1.00 55.09 164 GLN A C 1
ATOM 1307 O O . GLN A 1 164 ? 16.169 9.839 -28.854 1.00 55.09 164 GLN A O 1
ATOM 1312 N N . TRP A 1 165 ? 15.134 8.398 -30.217 1.00 53.41 165 TRP A N 1
ATOM 1313 C CA . TRP A 1 165 ? 13.972 8.138 -29.377 1.00 53.41 165 TRP A CA 1
ATOM 1314 C C . TRP A 1 165 ? 14.407 7.331 -28.141 1.00 53.41 165 TRP A C 1
ATOM 1316 O O . TRP A 1 165 ? 15.135 6.353 -28.308 1.00 53.41 165 TRP A O 1
ATOM 1326 N N . HIS A 1 166 ? 13.892 7.677 -26.951 1.00 62.19 166 HIS A N 1
ATOM 1327 C CA . HIS A 1 166 ? 14.204 7.062 -25.641 1.00 62.19 166 HIS A CA 1
ATOM 1328 C C . HIS A 1 166 ? 15.521 7.503 -24.967 1.00 62.19 166 HIS A C 1
ATOM 1330 O O . HIS A 1 166 ? 16.261 6.673 -24.429 1.00 62.19 166 HIS A O 1
ATOM 1336 N N . ASP A 1 167 ? 15.762 8.813 -24.907 1.00 67.94 167 ASP A N 1
ATOM 1337 C CA . ASP A 1 167 ? 16.769 9.390 -24.008 1.00 67.94 167 ASP A CA 1
ATOM 1338 C C . ASP A 1 167 ? 16.374 9.276 -22.519 1.00 67.94 167 ASP A C 1
ATOM 1340 O O . ASP A 1 167 ? 15.232 8.961 -22.148 1.00 67.94 167 ASP A O 1
ATOM 1344 N N . GLU A 1 168 ? 17.335 9.556 -21.634 1.00 71.00 168 GLU A N 1
ATOM 1345 C CA . GLU A 1 168 ? 17.136 9.550 -20.180 1.00 71.00 168 GLU A CA 1
ATOM 1346 C C . GLU A 1 168 ? 15.977 10.477 -19.748 1.00 71.00 168 GLU A C 1
ATOM 1348 O O . GLU A 1 168 ? 15.149 10.120 -18.915 1.00 71.00 168 GLU A O 1
ATOM 1353 N N . GLU A 1 169 ? 15.851 11.651 -20.361 1.00 77.56 169 GLU A N 1
ATOM 1354 C CA . GLU A 1 169 ? 14.808 12.623 -20.009 1.00 77.56 169 GLU A CA 1
ATOM 1355 C C . GLU A 1 169 ? 13.423 12.256 -20.569 1.00 77.56 169 GLU A C 1
ATOM 1357 O O . GLU A 1 169 ? 12.389 12.543 -19.956 1.00 77.56 169 GLU A O 1
ATOM 1362 N N . ASP A 1 170 ? 13.374 11.562 -21.707 1.00 79.81 170 ASP A N 1
ATOM 1363 C CA . ASP A 1 170 ? 12.114 11.131 -22.315 1.00 79.81 170 ASP A CA 1
ATOM 1364 C C . ASP A 1 170 ? 11.426 10.041 -21.493 1.00 79.81 170 ASP A C 1
ATOM 1366 O O . ASP A 1 170 ? 10.203 10.067 -21.326 1.00 79.81 170 ASP A O 1
ATOM 1370 N N . HIS A 1 171 ? 12.190 9.096 -20.933 1.00 80.62 171 HIS A N 1
ATOM 1371 C CA . HIS A 1 171 ? 11.593 8.067 -20.083 1.00 80.62 171 HIS A CA 1
ATOM 1372 C C . HIS A 1 171 ? 11.156 8.624 -18.719 1.00 80.62 171 HIS A C 1
ATOM 1374 O O . HIS A 1 171 ? 10.166 8.128 -18.173 1.00 80.62 171 HIS A O 1
ATOM 1380 N N . LYS A 1 172 ? 11.851 9.643 -18.180 1.00 81.00 172 LYS A N 1
ATOM 1381 C CA . LYS A 1 172 ? 11.477 10.328 -16.927 1.00 81.00 172 LYS A CA 1
ATOM 1382 C C . LYS A 1 172 ? 10.117 11.012 -17.038 1.00 81.00 172 LYS A C 1
ATOM 1384 O O . LYS A 1 172 ? 9.327 10.941 -16.107 1.00 81.00 172 LYS A O 1
ATOM 1389 N N . ARG A 1 173 ? 9.800 11.578 -18.206 1.00 81.56 173 ARG A N 1
ATOM 1390 C CA . ARG A 1 173 ? 8.476 12.147 -18.532 1.00 81.56 173 ARG A CA 1
ATOM 1391 C C . ARG A 1 173 ? 7.397 11.099 -18.840 1.00 81.56 173 ARG A C 1
ATOM 1393 O O . ARG A 1 173 ? 6.259 11.446 -19.158 1.00 81.56 173 ARG A O 1
ATOM 1400 N N . GLY A 1 174 ? 7.737 9.813 -18.804 1.00 81.56 174 GLY A N 1
ATOM 1401 C CA . GLY A 1 174 ? 6.799 8.732 -19.070 1.00 81.56 174 GLY A CA 1
ATOM 1402 C C . GLY A 1 174 ? 5.856 8.473 -17.893 1.00 81.56 174 GLY A C 1
ATOM 1403 O O . GLY A 1 174 ? 6.281 8.406 -16.741 1.00 81.56 174 GLY A O 1
ATOM 1404 N N . LYS A 1 175 ? 4.583 8.173 -18.191 1.00 82.75 175 LYS A N 1
ATOM 1405 C CA . LYS A 1 175 ? 3.559 7.801 -17.187 1.00 82.75 175 LYS A CA 1
ATOM 1406 C C . LYS A 1 175 ? 4.007 6.676 -16.246 1.00 82.75 175 LYS A C 1
ATOM 1408 O O . LYS A 1 175 ? 3.634 6.648 -15.078 1.00 82.75 175 LYS A O 1
ATOM 1413 N N . THR A 1 176 ? 4.810 5.741 -16.753 1.00 82.25 176 THR A N 1
ATOM 1414 C CA . THR A 1 176 ? 5.351 4.628 -15.965 1.00 82.25 176 THR A CA 1
ATOM 1415 C C . THR A 1 176 ? 6.359 5.094 -14.921 1.00 82.25 176 THR A C 1
ATOM 1417 O O . THR A 1 176 ? 6.374 4.555 -13.819 1.00 82.25 176 THR A O 1
ATOM 1420 N N . HIS A 1 177 ? 7.198 6.078 -15.256 1.00 86.44 177 HIS A N 1
ATOM 1421 C CA . HIS A 1 177 ? 8.180 6.628 -14.328 1.00 86.44 177 HIS A CA 1
ATOM 1422 C C . HIS A 1 177 ? 7.480 7.404 -13.211 1.00 86.44 177 HIS A C 1
ATOM 1424 O O . HIS A 1 177 ? 7.682 7.086 -12.040 1.00 86.44 177 HIS A O 1
ATOM 1430 N N . ASP A 1 178 ? 6.548 8.289 -13.570 1.00 86.88 178 ASP A N 1
ATOM 1431 C CA . ASP A 1 178 ? 5.719 9.028 -12.612 1.00 86.88 178 ASP A CA 1
ATOM 1432 C C . ASP A 1 178 ? 4.923 8.105 -11.680 1.00 86.88 178 ASP A C 1
ATOM 1434 O O . ASP A 1 178 ? 4.834 8.349 -10.473 1.00 86.88 178 ASP A O 1
ATOM 1438 N N . GLY A 1 179 ? 4.362 7.016 -12.218 1.00 85.75 179 GLY A N 1
ATOM 1439 C CA . GLY A 1 179 ? 3.641 6.013 -11.438 1.00 85.75 179 GLY A CA 1
ATOM 1440 C C . GLY A 1 179 ? 4.525 5.375 -10.363 1.00 85.75 179 GLY A C 1
ATOM 1441 O O . GLY A 1 179 ? 4.168 5.381 -9.184 1.00 85.75 179 GLY A O 1
ATOM 1442 N N . PHE A 1 180 ? 5.711 4.879 -10.737 1.00 86.44 180 PHE A N 1
ATOM 1443 C CA . PHE A 1 180 ? 6.650 4.288 -9.778 1.00 86.44 180 PHE A CA 1
ATOM 1444 C C . PHE A 1 180 ? 7.236 5.313 -8.802 1.00 86.44 180 PHE A C 1
ATOM 1446 O O . PHE A 1 180 ? 7.398 4.988 -7.625 1.00 86.44 180 PHE A O 1
ATOM 1453 N N . MET A 1 181 ? 7.489 6.551 -9.236 1.00 89.19 181 MET A N 1
ATOM 1454 C CA . MET A 1 181 ? 7.894 7.637 -8.339 1.00 89.19 181 MET A CA 1
ATOM 1455 C C . MET A 1 181 ? 6.847 7.886 -7.252 1.00 89.19 181 MET A C 1
ATOM 1457 O O . MET A 1 181 ? 7.181 7.913 -6.067 1.00 89.19 181 MET A O 1
ATOM 1461 N N . LYS A 1 182 ? 5.569 8.002 -7.633 1.00 88.12 182 LYS A N 1
ATOM 1462 C CA . LYS A 1 182 ? 4.461 8.180 -6.683 1.00 88.12 182 LYS A CA 1
ATOM 1463 C C . LYS A 1 182 ? 4.316 6.990 -5.740 1.00 88.12 182 LYS A C 1
ATOM 1465 O O . LYS A 1 182 ? 4.094 7.192 -4.550 1.00 88.12 182 LYS A O 1
ATOM 1470 N N . ILE A 1 183 ? 4.476 5.764 -6.242 1.00 88.88 183 ILE A N 1
ATOM 1471 C CA . ILE A 1 183 ? 4.460 4.542 -5.423 1.00 88.88 183 ILE A CA 1
ATOM 1472 C C . ILE A 1 183 ? 5.582 4.578 -4.382 1.00 88.88 183 ILE A C 1
ATOM 1474 O O . ILE A 1 183 ? 5.303 4.425 -3.194 1.00 88.88 183 ILE A O 1
ATOM 1478 N N . ARG A 1 184 ? 6.828 4.845 -4.791 1.00 89.25 184 ARG A N 1
ATOM 1479 C CA . ARG A 1 184 ? 7.973 4.909 -3.868 1.00 89.25 184 ARG A CA 1
ATOM 1480 C C . ARG A 1 184 ? 7.814 6.030 -2.838 1.00 89.25 184 ARG A C 1
ATOM 1482 O O . ARG A 1 184 ? 8.004 5.783 -1.650 1.00 89.25 184 ARG A O 1
ATOM 1489 N N . ALA A 1 185 ? 7.395 7.223 -3.262 1.00 90.69 185 ALA A N 1
ATOM 1490 C CA . ALA A 1 185 ? 7.127 8.340 -2.355 1.00 90.69 185 ALA A CA 1
ATOM 1491 C C . ALA A 1 185 ? 6.029 7.993 -1.336 1.00 90.69 185 ALA A C 1
ATOM 1493 O O . ALA A 1 185 ? 6.183 8.243 -0.138 1.00 90.69 185 ALA A O 1
ATOM 1494 N N . LYS A 1 186 ? 4.948 7.344 -1.788 1.00 88.94 186 LYS A N 1
ATOM 1495 C CA . LYS A 1 186 ? 3.839 6.956 -0.915 1.00 88.94 186 LYS A CA 1
ATOM 1496 C C . LYS A 1 186 ? 4.229 5.865 0.078 1.00 88.94 186 LYS A C 1
ATOM 1498 O O . LYS A 1 186 ? 3.798 5.926 1.223 1.00 88.94 186 LYS A O 1
ATOM 1503 N N . ILE A 1 187 ? 5.076 4.910 -0.313 1.00 89.50 187 ILE A N 1
ATOM 1504 C CA . ILE A 1 187 ? 5.630 3.905 0.610 1.00 89.50 187 ILE A CA 1
ATOM 1505 C C . ILE A 1 187 ? 6.399 4.587 1.745 1.00 89.50 187 ILE A C 1
ATOM 1507 O O . ILE A 1 187 ? 6.213 4.224 2.904 1.00 89.50 187 ILE A O 1
ATOM 1511 N N . VAL A 1 188 ? 7.232 5.587 1.440 1.00 90.56 188 VAL A N 1
ATOM 1512 C CA . VAL A 1 188 ? 7.986 6.331 2.464 1.00 90.56 188 VAL A CA 1
ATOM 1513 C C . VAL A 1 188 ? 7.041 7.087 3.403 1.00 90.56 188 VAL A C 1
ATOM 1515 O O . VAL A 1 188 ? 7.180 6.981 4.622 1.00 90.56 188 VAL A O 1
ATOM 1518 N N . GLU A 1 189 ? 6.040 7.781 2.858 1.00 89.50 189 GLU A N 1
ATOM 1519 C CA . GLU A 1 189 ? 5.023 8.491 3.646 1.00 89.50 189 GLU A CA 1
ATOM 1520 C C . GLU A 1 189 ? 4.266 7.541 4.594 1.00 89.50 189 GLU A C 1
ATOM 1522 O O . GLU A 1 189 ? 4.133 7.808 5.789 1.00 89.50 189 GLU A O 1
ATOM 1527 N N . LEU A 1 190 ? 3.801 6.404 4.072 1.00 87.25 190 LEU A N 1
ATOM 1528 C CA . LEU A 1 190 ? 3.037 5.403 4.817 1.00 87.25 190 LEU A CA 1
ATOM 1529 C C . LEU A 1 190 ? 3.896 4.669 5.858 1.00 87.25 190 LEU A C 1
ATOM 1531 O O . LEU A 1 190 ? 3.436 4.412 6.968 1.00 87.25 190 LEU A O 1
ATOM 1535 N N . ARG A 1 191 ? 5.175 4.399 5.568 1.00 86.69 191 ARG A N 1
ATOM 1536 C CA . ARG A 1 191 ? 6.117 3.862 6.566 1.00 86.69 191 ARG A CA 1
ATOM 1537 C C . ARG A 1 191 ? 6.337 4.829 7.725 1.00 86.69 191 ARG A C 1
ATOM 1539 O O . ARG A 1 191 ? 6.396 4.381 8.867 1.00 86.69 191 ARG A O 1
ATOM 1546 N N . GLY A 1 192 ? 6.397 6.135 7.459 1.00 85.69 192 GLY A N 1
ATOM 1547 C CA . GLY A 1 192 ? 6.463 7.156 8.509 1.00 85.69 192 GLY A CA 1
ATOM 1548 C C . GLY A 1 192 ? 5.219 7.174 9.404 1.00 85.69 192 GLY A C 1
ATOM 1549 O O . GLY A 1 192 ? 5.321 7.378 10.615 1.00 85.69 192 GLY A O 1
ATOM 1550 N N . LYS A 1 193 ? 4.049 6.885 8.825 1.00 83.12 193 LYS A N 1
ATOM 1551 C CA . LYS A 1 193 ? 2.763 6.807 9.534 1.00 83.12 193 LYS A CA 1
ATOM 1552 C C . LYS A 1 193 ? 2.540 5.494 10.287 1.00 83.12 193 LYS A C 1
ATOM 1554 O O . LYS A 1 193 ? 1.723 5.473 11.202 1.00 83.12 193 LYS A O 1
ATOM 1559 N N . ARG A 1 194 ? 3.317 4.437 10.017 1.00 79.56 194 ARG A N 1
ATOM 1560 C CA . ARG A 1 194 ? 3.206 3.134 10.707 1.00 79.56 194 ARG A CA 1
ATOM 1561 C C . ARG A 1 194 ? 3.198 3.263 12.231 1.00 79.56 194 ARG A C 1
ATOM 1563 O O . ARG A 1 194 ? 2.325 2.718 12.897 1.00 79.56 194 ARG A O 1
ATOM 1570 N N . ARG A 1 195 ? 4.112 4.066 12.782 1.00 75.69 195 ARG A N 1
ATOM 1571 C CA . ARG A 1 195 ? 4.193 4.308 14.232 1.00 75.69 195 ARG A CA 1
ATOM 1572 C C . ARG A 1 195 ? 2.957 5.033 14.780 1.00 75.69 195 ARG A C 1
ATOM 1574 O O . ARG A 1 195 ? 2.635 4.892 15.954 1.00 75.69 195 ARG A O 1
ATOM 1581 N N . GLN A 1 196 ? 2.289 5.844 13.961 1.00 77.56 196 GLN A N 1
ATOM 1582 C CA . GLN A 1 196 ? 1.047 6.517 14.342 1.00 77.56 196 GLN A CA 1
ATOM 1583 C C . GLN A 1 196 ? -0.123 5.531 14.346 1.00 77.56 196 GLN A C 1
ATOM 1585 O O . GLN A 1 196 ? -0.907 5.558 15.289 1.00 77.56 196 GLN A O 1
ATOM 1590 N N . TRP A 1 197 ? -0.202 4.623 13.368 1.00 77.19 197 TRP A N 1
ATOM 1591 C CA . TRP A 1 197 ? -1.220 3.567 13.349 1.00 77.19 197 TRP A CA 1
ATOM 1592 C C . TRP A 1 197 ? -1.078 2.608 14.532 1.00 77.19 197 TRP A C 1
ATOM 1594 O O . TRP A 1 197 ? -2.075 2.286 15.168 1.00 77.19 197 TRP A O 1
ATOM 1604 N N . GLU A 1 198 ? 0.150 2.202 14.870 1.00 78.38 198 GLU A N 1
ATOM 1605 C CA . GLU A 1 198 ? 0.425 1.352 16.038 1.00 78.38 198 GLU A CA 1
ATOM 1606 C C . GLU A 1 198 ? -0.017 2.025 17.340 1.00 78.38 198 GLU A C 1
ATOM 1608 O O . GLU A 1 198 ? -0.750 1.428 18.126 1.00 78.38 198 GLU A O 1
ATOM 1613 N N . LYS A 1 199 ? 0.352 3.297 17.535 1.00 80.44 199 LYS A N 1
ATOM 1614 C CA . LYS A 1 199 ? -0.084 4.078 18.701 1.00 80.44 199 LYS A CA 1
ATOM 1615 C C . LYS A 1 199 ? -1.599 4.228 18.758 1.00 80.44 199 LYS A C 1
ATOM 1617 O O . LYS A 1 199 ? -2.182 4.061 19.821 1.00 80.44 199 LYS A O 1
ATOM 1622 N N . TRP A 1 200 ? -2.231 4.526 17.625 1.00 79.19 200 TRP A N 1
ATOM 1623 C CA . TRP A 1 200 ? -3.680 4.676 17.549 1.00 79.19 200 TRP A CA 1
ATOM 1624 C C . TRP A 1 200 ? -4.398 3.354 17.859 1.00 79.19 200 TRP A C 1
ATOM 1626 O O . TRP A 1 200 ? -5.389 3.346 18.590 1.00 79.19 200 TRP A O 1
ATOM 1636 N N . ARG A 1 201 ? -3.872 2.220 17.374 1.00 78.88 201 ARG A N 1
ATOM 1637 C CA . ARG A 1 201 ? -4.383 0.875 17.681 1.00 78.88 201 ARG A CA 1
ATOM 1638 C C . ARG A 1 201 ? -4.253 0.565 19.169 1.00 78.88 201 ARG A C 1
ATOM 1640 O O . ARG A 1 201 ? -5.234 0.149 19.777 1.00 78.88 201 ARG A O 1
ATOM 1647 N N . GLU A 1 202 ? -3.089 0.831 19.754 1.00 82.81 202 GLU A N 1
ATOM 1648 C CA . GLU A 1 202 ? -2.833 0.626 21.181 1.00 82.81 202 GLU A CA 1
ATOM 1649 C C . GLU A 1 202 ? -3.734 1.514 22.055 1.00 82.81 202 GLU A C 1
ATOM 1651 O O . GLU A 1 202 ? -4.289 1.057 23.051 1.00 82.81 202 GLU A O 1
ATOM 1656 N N . GLU A 1 203 ? -3.922 2.781 21.687 1.00 83.44 203 GLU A N 1
ATOM 1657 C CA . GLU A 1 203 ? -4.792 3.714 22.406 1.00 83.44 203 GLU A CA 1
ATOM 1658 C C . GLU A 1 203 ? -6.268 3.309 22.311 1.00 83.44 203 GLU A C 1
ATOM 1660 O O . GLU A 1 203 ? -6.979 3.305 23.318 1.00 83.44 203 GLU A O 1
ATOM 1665 N N . THR A 1 204 ? -6.712 2.879 21.130 1.00 81.38 204 THR A N 1
ATOM 1666 C CA . THR A 1 204 ? -8.073 2.372 20.913 1.00 81.38 204 THR A CA 1
ATOM 1667 C C . THR A 1 204 ? -8.312 1.075 21.686 1.00 81.38 204 THR A C 1
ATOM 1669 O O . THR A 1 204 ? -9.367 0.895 22.295 1.00 81.38 204 THR A O 1
ATOM 1672 N N . GLU A 1 205 ? -7.333 0.172 21.712 1.00 83.62 205 GLU A N 1
ATOM 1673 C CA . GLU A 1 205 ? -7.402 -1.066 22.487 1.00 83.62 205 GLU A CA 1
ATOM 1674 C C . GLU A 1 205 ? -7.417 -0.786 23.993 1.00 83.62 205 GLU A C 1
ATOM 1676 O O . GLU A 1 205 ? -8.255 -1.337 24.706 1.00 83.62 205 GLU A O 1
ATOM 1681 N N . LYS A 1 206 ? -6.581 0.142 24.475 1.00 87.19 206 LYS A N 1
ATOM 1682 C CA . LYS A 1 206 ? -6.600 0.608 25.870 1.00 87.19 206 LYS A CA 1
ATOM 1683 C C . LYS A 1 206 ? -7.932 1.250 26.241 1.00 87.19 206 LYS A C 1
ATOM 1685 O O . LYS A 1 206 ? -8.441 0.985 27.325 1.00 87.19 206 LYS A O 1
ATOM 1690 N N . SER A 1 207 ? -8.506 2.074 25.367 1.00 86.12 207 SER A N 1
ATOM 1691 C CA . SER A 1 207 ? -9.818 2.689 25.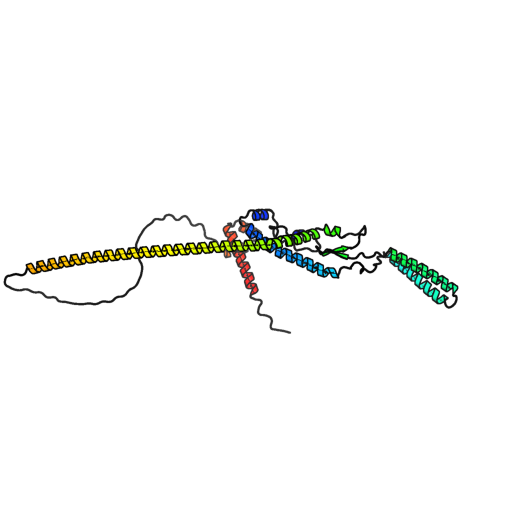586 1.00 86.12 207 SER A CA 1
ATOM 1692 C C . SER A 1 207 ? -10.914 1.627 25.715 1.00 86.12 207 SER A C 1
ATOM 1694 O O . SER A 1 207 ? -11.644 1.627 26.703 1.00 86.12 207 SER A O 1
ATOM 1696 N N . ARG A 1 208 ? -10.951 0.646 24.805 1.00 85.06 208 ARG A N 1
ATOM 1697 C CA . ARG A 1 208 ? -11.891 -0.486 24.877 1.00 85.06 208 ARG A CA 1
ATOM 1698 C C . ARG A 1 208 ? -11.667 -1.372 26.098 1.00 85.06 208 ARG A C 1
ATOM 1700 O O . ARG A 1 208 ? -12.622 -1.888 26.668 1.00 85.06 208 ARG A O 1
ATOM 1707 N N . ALA A 1 209 ? -10.415 -1.579 26.500 1.00 89.25 209 ALA A N 1
ATOM 1708 C CA . ALA A 1 209 ? -10.091 -2.332 27.705 1.00 89.25 209 ALA A CA 1
ATOM 1709 C C . ALA A 1 209 ? -10.607 -1.615 28.961 1.00 89.25 209 ALA A C 1
ATOM 1711 O O . ALA A 1 209 ? -11.223 -2.261 29.805 1.00 89.25 209 ALA A O 1
ATOM 1712 N N . ARG A 1 210 ? -10.434 -0.288 29.039 1.00 90.44 210 ARG A N 1
ATOM 1713 C CA . ARG A 1 210 ? -10.983 0.546 30.120 1.00 90.44 210 ARG A CA 1
ATOM 1714 C C . ARG A 1 210 ? -12.506 0.506 30.150 1.00 90.44 210 ARG A C 1
ATOM 1716 O O . ARG A 1 210 ? -13.074 0.312 31.214 1.00 90.44 210 ARG A O 1
ATOM 1723 N N . GLU A 1 211 ? -13.165 0.615 28.999 1.00 90.12 211 GLU A N 1
ATOM 1724 C CA . GLU A 1 211 ? -14.629 0.530 28.910 1.00 90.12 211 GLU A CA 1
ATOM 1725 C C . GLU A 1 211 ? -15.153 -0.823 29.422 1.00 90.12 211 GLU A C 1
ATOM 1727 O O . GLU A 1 211 ? -16.058 -0.870 30.254 1.00 90.12 211 GLU A O 1
ATOM 1732 N N . ARG A 1 212 ? -14.515 -1.929 29.016 1.00 90.50 212 ARG A N 1
ATOM 1733 C CA . ARG A 1 212 ? -14.835 -3.278 29.519 1.00 90.50 212 ARG A CA 1
ATOM 1734 C C . ARG A 1 212 ? -14.568 -3.427 31.017 1.00 90.50 212 ARG A C 1
ATOM 1736 O O . ARG A 1 212 ? -15.276 -4.166 31.699 1.00 90.50 212 ARG A O 1
ATOM 1743 N N . GLU A 1 213 ? -13.524 -2.791 31.537 1.00 92.44 213 GLU A N 1
ATOM 1744 C CA . GLU A 1 213 ? -13.219 -2.798 32.969 1.00 92.44 213 GLU A CA 1
ATOM 1745 C C . GLU A 1 213 ? -14.268 -2.012 33.764 1.00 92.44 213 GLU A C 1
ATOM 1747 O O . GLU A 1 213 ? -14.785 -2.515 34.762 1.00 92.44 213 GLU A O 1
ATOM 1752 N N . GLU A 1 214 ? -14.657 -0.831 33.287 1.00 92.25 214 GLU A N 1
ATOM 1753 C CA . GLU A 1 214 ? -15.731 -0.036 33.880 1.00 92.25 214 GLU A CA 1
ATOM 1754 C C . GLU A 1 214 ? -17.069 -0.774 33.880 1.00 92.25 214 GLU A C 1
ATOM 1756 O O . GLU A 1 214 ? -17.797 -0.720 34.872 1.00 92.25 214 GLU A O 1
ATOM 1761 N N . GLU A 1 215 ? -17.401 -1.472 32.794 1.00 92.69 215 GLU A N 1
ATOM 1762 C CA . GLU A 1 215 ? -18.602 -2.302 32.705 1.00 92.69 215 GLU A CA 1
ATOM 1763 C C . GLU A 1 215 ? -18.586 -3.410 33.767 1.00 92.69 215 GLU A C 1
ATOM 1765 O O . GLU A 1 215 ? -19.545 -3.556 34.529 1.00 92.69 215 GLU A O 1
ATOM 1770 N N . ARG A 1 216 ? -17.459 -4.123 33.909 1.00 92.69 216 ARG A N 1
ATOM 1771 C CA . ARG A 1 216 ? -17.278 -5.151 34.950 1.00 92.69 216 ARG A CA 1
ATOM 1772 C C . ARG A 1 216 ? -17.396 -4.573 36.358 1.00 92.69 216 ARG A C 1
ATOM 1774 O O . ARG A 1 216 ? -17.982 -5.207 37.235 1.00 92.69 216 ARG A O 1
ATOM 1781 N N . GLU A 1 217 ? -16.852 -3.386 36.602 1.00 93.19 217 GLU A N 1
ATOM 1782 C CA . GLU A 1 217 ? -16.958 -2.713 37.900 1.00 93.19 217 GLU A CA 1
ATOM 1783 C C . GLU A 1 217 ? -18.390 -2.246 38.193 1.00 93.19 217 GLU A C 1
ATOM 1785 O O . GLU A 1 217 ? -18.866 -2.388 39.324 1.00 93.19 217 GLU A O 1
ATOM 1790 N N . ARG A 1 218 ? -19.126 -1.752 37.187 1.00 93.06 218 ARG A N 1
ATOM 1791 C CA . ARG A 1 218 ? -20.562 -1.456 37.325 1.00 93.06 218 ARG A CA 1
ATOM 1792 C C . ARG A 1 218 ? -21.340 -2.720 37.671 1.00 93.06 218 ARG A C 1
ATOM 1794 O O . ARG A 1 218 ? -22.091 -2.705 38.644 1.00 93.06 218 ARG A O 1
ATOM 1801 N N . GLU A 1 219 ? -21.098 -3.816 36.960 1.00 93.06 219 GLU A N 1
ATOM 1802 C CA . GLU A 1 219 ? -21.768 -5.093 37.205 1.00 93.06 219 GLU A CA 1
ATOM 1803 C C . GLU A 1 219 ? -21.484 -5.627 38.620 1.00 93.06 219 GLU A C 1
ATOM 1805 O O . GLU A 1 219 ? -22.399 -6.049 39.332 1.00 93.06 219 GLU A O 1
ATOM 1810 N N . LYS A 1 220 ? -20.232 -5.548 39.093 1.00 94.00 220 LYS A N 1
ATOM 1811 C CA . LYS A 1 220 ? -19.878 -5.903 40.479 1.00 94.00 220 LYS A CA 1
ATOM 1812 C C . LYS A 1 220 ? -20.631 -5.053 41.500 1.00 94.00 220 LYS A C 1
ATOM 1814 O O . LYS A 1 220 ? -21.202 -5.608 42.439 1.00 94.00 220 LYS A O 1
ATOM 1819 N N . ARG A 1 221 ? -20.675 -3.729 41.309 1.00 92.81 221 ARG A N 1
ATOM 1820 C CA . ARG A 1 221 ? -21.404 -2.808 42.199 1.00 92.81 221 ARG A CA 1
ATOM 1821 C C . ARG A 1 221 ? -22.901 -3.106 42.218 1.00 92.81 221 ARG A C 1
ATOM 1823 O O . ARG A 1 221 ? -23.530 -2.993 43.268 1.00 92.81 221 ARG A O 1
ATOM 1830 N N . GLU A 1 222 ? -23.490 -3.479 41.086 1.00 92.19 222 GLU A N 1
ATOM 1831 C CA . GLU A 1 222 ? -24.898 -3.883 41.033 1.00 92.19 222 GLU A CA 1
ATOM 1832 C C . GLU A 1 222 ? -25.148 -5.200 41.765 1.00 92.19 222 GLU A C 1
ATOM 1834 O O . GLU A 1 222 ? -26.055 -5.265 42.599 1.00 92.19 222 GLU A O 1
ATOM 1839 N N . ARG A 1 223 ? -24.298 -6.211 41.552 1.00 92.00 223 ARG A N 1
ATOM 1840 C CA . ARG A 1 223 ? -24.363 -7.490 42.278 1.00 92.00 223 ARG A CA 1
ATOM 1841 C C . ARG A 1 223 ? -24.211 -7.299 43.791 1.00 92.00 223 ARG A C 1
ATOM 1843 O O . ARG A 1 223 ? -24.906 -7.952 44.570 1.00 92.00 223 ARG A O 1
ATOM 1850 N N . GLU A 1 224 ? -23.341 -6.391 44.228 1.00 92.25 224 GLU A N 1
ATOM 1851 C CA . GLU A 1 224 ? -23.160 -6.064 45.646 1.00 92.25 224 GLU A CA 1
ATOM 1852 C C . GLU A 1 224 ? -24.387 -5.350 46.234 1.00 92.25 224 GLU A C 1
ATOM 1854 O O . GLU A 1 224 ? -24.890 -5.742 47.291 1.00 92.25 224 GLU A O 1
ATOM 1859 N N . LYS A 1 225 ? -24.941 -4.360 45.520 1.00 91.56 225 LYS A N 1
ATOM 1860 C CA . LYS A 1 225 ? -26.201 -3.702 45.906 1.00 91.56 225 LYS A CA 1
ATOM 1861 C C . LYS A 1 225 ? -27.347 -4.705 46.002 1.00 91.56 225 LYS A C 1
ATOM 1863 O O . LYS A 1 225 ? -28.153 -4.621 46.930 1.00 91.56 225 LYS A O 1
ATOM 1868 N N . GLU A 1 226 ? -27.427 -5.654 45.074 1.00 91.69 226 GLU A N 1
ATOM 1869 C CA . GLU A 1 226 ? -28.431 -6.713 45.104 1.00 91.69 226 GLU A CA 1
ATOM 1870 C C . GLU A 1 226 ? -28.242 -7.631 46.318 1.00 91.69 226 GLU A C 1
ATOM 1872 O O . GLU A 1 226 ? -29.206 -7.906 47.038 1.00 91.69 226 GLU A O 1
ATOM 1877 N N . ARG A 1 227 ? -27.003 -8.051 46.608 1.00 90.81 227 ARG A N 1
ATOM 1878 C CA . ARG A 1 227 ? -26.688 -8.838 47.808 1.00 90.81 227 ARG A CA 1
ATOM 1879 C C . ARG A 1 227 ? -27.092 -8.092 49.083 1.00 90.81 227 ARG A C 1
ATOM 1881 O O . ARG A 1 227 ? -27.782 -8.676 49.915 1.00 90.81 227 ARG A O 1
ATOM 1888 N N . SER A 1 228 ? -26.753 -6.808 49.201 1.00 92.00 228 SER A N 1
ATOM 1889 C CA . SER A 1 228 ? -27.126 -5.978 50.353 1.00 92.00 228 SER A CA 1
ATOM 1890 C C . SER A 1 228 ? -28.647 -5.840 50.505 1.00 92.00 228 SER A C 1
ATOM 1892 O O . SER A 1 228 ? -29.179 -5.965 51.609 1.00 92.00 228 SER A O 1
ATOM 1894 N N . ARG A 1 229 ? -29.386 -5.657 49.399 1.00 91.06 229 ARG A N 1
ATOM 1895 C CA . ARG A 1 229 ? -30.862 -5.647 49.414 1.00 91.06 229 ARG A CA 1
ATOM 1896 C C . ARG A 1 229 ? -31.431 -6.974 49.917 1.00 91.06 229 ARG A C 1
ATOM 1898 O O . ARG A 1 229 ? -32.302 -6.956 50.784 1.00 91.06 229 ARG A O 1
ATOM 1905 N N . ARG A 1 230 ? -30.912 -8.106 49.428 1.00 90.94 230 ARG A N 1
ATOM 1906 C CA . ARG A 1 230 ? -31.328 -9.451 49.864 1.00 90.94 230 ARG A CA 1
ATOM 1907 C C . ARG A 1 230 ? -31.025 -9.698 51.345 1.00 90.94 230 ARG A C 1
ATOM 1909 O O . ARG A 1 230 ? -31.814 -10.347 52.023 1.00 90.94 230 ARG A O 1
ATOM 1916 N N . GLU A 1 231 ? -29.903 -9.204 51.862 1.00 90.06 231 GLU A N 1
ATOM 1917 C CA . GLU A 1 231 ? -29.566 -9.318 53.288 1.00 90.06 231 GLU A CA 1
ATOM 1918 C C . GLU A 1 231 ? -30.511 -8.501 54.171 1.00 90.06 231 GLU A C 1
ATOM 1920 O O . GLU A 1 231 ? -31.061 -9.045 55.128 1.00 90.06 231 GLU A O 1
ATOM 1925 N N . ARG A 1 232 ? -30.792 -7.246 53.799 1.00 88.50 232 ARG A N 1
ATOM 1926 C CA . ARG A 1 232 ? -31.778 -6.404 54.501 1.00 88.50 232 ARG A CA 1
ATOM 1927 C C . ARG A 1 232 ? -33.181 -7.011 54.480 1.00 88.50 232 ARG A C 1
ATOM 1929 O O . ARG A 1 232 ? -33.924 -6.886 55.449 1.00 88.50 232 ARG A O 1
ATOM 1936 N N . GLU A 1 233 ? -33.567 -7.660 53.384 1.00 88.69 233 GLU A N 1
ATOM 1937 C CA . GLU A 1 233 ? -34.856 -8.351 53.287 1.00 88.69 233 GLU A CA 1
ATOM 1938 C C . GLU A 1 233 ? -34.928 -9.557 54.235 1.00 88.69 233 GLU A C 1
ATOM 1940 O O . GLU A 1 233 ? -35.899 -9.687 54.980 1.00 88.69 233 GLU A O 1
ATOM 1945 N N . LYS A 1 234 ? -33.868 -10.375 54.290 1.00 90.12 234 LYS A N 1
ATOM 1946 C CA . LYS A 1 234 ? -33.759 -11.493 55.244 1.00 90.12 234 LYS A CA 1
ATOM 1947 C C . LYS A 1 234 ? -33.786 -11.024 56.698 1.00 90.12 234 LYS A C 1
ATOM 1949 O O . LYS A 1 234 ? -34.353 -11.703 57.548 1.00 90.12 234 LYS A O 1
ATOM 1954 N N . GLU A 1 235 ? -33.162 -9.891 57.005 1.00 88.25 235 GLU A N 1
ATOM 1955 C CA . GLU A 1 235 ? -33.186 -9.313 58.351 1.00 88.25 235 GLU A CA 1
ATOM 1956 C C . GLU A 1 235 ? -34.605 -8.895 58.756 1.00 88.25 235 GLU A C 1
ATOM 1958 O O . GLU A 1 235 ? -35.091 -9.318 59.804 1.00 88.25 235 GLU A O 1
ATOM 1963 N N . ARG A 1 236 ? -35.317 -8.181 57.874 1.00 86.69 236 ARG A N 1
ATOM 1964 C CA . ARG A 1 236 ? -36.731 -7.819 58.079 1.00 86.69 236 ARG A CA 1
ATOM 1965 C C . ARG A 1 236 ? -37.632 -9.043 58.244 1.00 86.69 236 ARG A C 1
ATOM 1967 O O . ARG A 1 236 ? -38.598 -9.000 59.001 1.00 86.69 236 ARG A O 1
ATOM 1974 N N . GLU A 1 237 ? -37.348 -10.132 57.534 1.00 87.62 237 GLU A N 1
ATOM 1975 C CA . GLU A 1 237 ? -38.09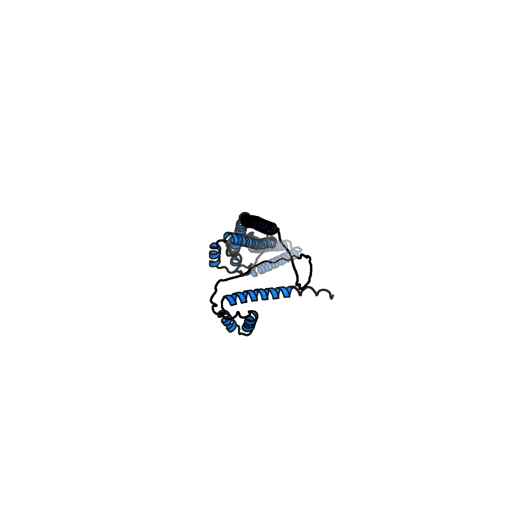0 -11.387 57.677 1.00 87.62 237 GLU A CA 1
ATOM 1976 C C . GLU A 1 237 ? -37.873 -12.018 59.061 1.00 87.62 237 GLU A C 1
ATOM 1978 O O . GLU A 1 237 ? -38.845 -12.383 59.724 1.00 87.62 237 GLU A O 1
ATOM 1983 N N . ARG A 1 238 ? -36.625 -12.048 59.548 1.00 87.62 238 ARG A N 1
ATOM 1984 C CA . ARG A 1 238 ? -36.295 -12.519 60.905 1.00 87.62 238 ARG A CA 1
ATOM 1985 C C . ARG A 1 238 ? -36.943 -11.664 61.994 1.00 87.62 238 ARG A C 1
ATOM 1987 O O . ARG A 1 238 ? -37.354 -12.201 63.019 1.00 87.62 238 ARG A O 1
ATOM 1994 N N . GLU A 1 239 ? -37.033 -10.348 61.807 1.00 85.69 239 GLU A N 1
ATOM 1995 C CA . GLU A 1 239 ? -37.740 -9.471 62.751 1.00 85.69 239 GLU A CA 1
ATOM 1996 C C . GLU A 1 239 ? -39.234 -9.796 62.819 1.00 85.69 239 GLU A C 1
ATOM 1998 O O . GLU A 1 239 ? -39.772 -9.964 63.914 1.00 85.69 239 GLU A O 1
ATOM 2003 N N . ARG A 1 240 ? -39.885 -9.981 61.662 1.00 85.19 240 ARG A N 1
ATOM 2004 C CA . ARG A 1 240 ? -41.296 -10.396 61.590 1.00 85.19 240 ARG A CA 1
ATOM 2005 C C . ARG A 1 240 ? -41.533 -11.762 62.231 1.00 85.19 240 ARG A C 1
ATOM 2007 O O . ARG A 1 240 ? -42.573 -11.979 62.844 1.00 85.19 240 ARG A O 1
ATOM 2014 N N . GLU A 1 241 ? -40.592 -12.693 62.094 1.00 85.94 241 GLU A N 1
ATOM 2015 C CA . GLU A 1 241 ? -40.674 -14.011 62.732 1.00 85.94 241 GLU A CA 1
ATOM 2016 C C . GLU A 1 241 ? -40.597 -13.904 64.263 1.00 85.94 241 GLU A C 1
ATOM 2018 O O . GLU A 1 241 ? -41.453 -14.453 64.958 1.00 85.94 241 GLU A O 1
ATOM 2023 N N . LYS A 1 242 ? -39.652 -13.114 64.792 1.00 86.44 242 LYS A N 1
ATOM 2024 C CA . LYS A 1 242 ? -39.550 -12.832 66.235 1.00 86.44 242 LYS A CA 1
ATOM 2025 C C . LYS A 1 242 ? -40.801 -12.149 66.786 1.00 86.44 242 LYS A C 1
ATOM 2027 O O . LYS A 1 242 ? -41.201 -12.416 67.917 1.00 86.44 242 LYS A O 1
ATOM 2032 N N . GLU A 1 243 ? -41.412 -11.251 66.018 1.00 85.19 243 GLU A N 1
ATOM 2033 C CA . GLU A 1 243 ? -42.664 -10.595 66.403 1.00 85.19 243 GLU A CA 1
ATOM 2034 C C . GLU A 1 243 ? -43.814 -11.604 66.518 1.00 85.19 243 GLU A C 1
ATOM 2036 O O . GLU A 1 243 ? -44.482 -11.649 67.552 1.00 85.19 243 GLU A O 1
ATOM 2041 N N . ARG A 1 244 ? -43.973 -12.488 65.523 1.00 84.25 244 ARG A N 1
ATOM 2042 C CA . ARG A 1 244 ? -44.957 -13.585 65.563 1.00 84.25 244 ARG A CA 1
ATOM 2043 C C . ARG A 1 244 ? -44.728 -14.532 66.737 1.00 84.25 244 ARG A C 1
ATOM 2045 O O . ARG A 1 244 ? -45.688 -14.996 67.344 1.00 84.25 244 ARG A O 1
ATOM 2052 N N . GLU A 1 245 ? -43.474 -14.820 67.076 1.00 84.69 245 GLU A N 1
ATOM 2053 C CA . GLU A 1 245 ? -43.142 -15.670 68.222 1.00 84.69 245 GLU A CA 1
ATOM 2054 C C . GLU A 1 245 ? -43.532 -15.010 69.554 1.00 84.69 245 GLU A C 1
ATOM 2056 O O . GLU A 1 245 ? -44.129 -15.657 70.417 1.00 84.69 245 GLU A O 1
ATOM 2061 N N . ARG A 1 246 ? -43.275 -13.703 69.705 1.00 83.94 246 ARG A N 1
ATOM 2062 C CA . ARG A 1 246 ? -43.717 -12.921 70.873 1.00 83.94 246 ARG A CA 1
ATOM 2063 C C . ARG A 1 246 ? -45.237 -12.875 70.981 1.00 83.94 246 ARG A C 1
ATOM 2065 O O . ARG A 1 246 ? -45.769 -13.000 72.081 1.00 83.94 246 ARG A O 1
ATOM 2072 N N . GLU A 1 247 ? -45.934 -12.700 69.864 1.00 82.19 247 GLU A N 1
ATOM 2073 C CA . GLU A 1 247 ? -47.396 -12.720 69.826 1.00 82.19 247 GLU A CA 1
ATOM 2074 C C . GLU A 1 247 ? -47.939 -14.101 70.223 1.00 82.19 247 GLU A C 1
ATOM 2076 O O . GLU A 1 247 ? -48.785 -14.197 71.112 1.00 82.19 247 GLU A O 1
ATOM 2081 N N . ALA A 1 248 ? -47.375 -15.180 69.673 1.00 83.50 248 ALA A N 1
ATOM 2082 C CA . ALA A 1 248 ? -47.731 -16.546 70.048 1.00 83.50 248 ALA A CA 1
ATOM 2083 C C . ALA A 1 248 ? -47.473 -16.832 71.538 1.00 83.50 248 ALA A C 1
ATOM 2085 O O . ALA A 1 248 ? -48.275 -17.510 72.178 1.00 83.50 248 ALA A O 1
ATOM 2086 N N . ALA A 1 249 ? -46.387 -16.305 72.113 1.00 84.44 249 ALA A N 1
ATOM 2087 C CA . ALA A 1 249 ? -46.108 -16.425 73.542 1.00 84.44 249 ALA A CA 1
ATOM 2088 C C . ALA A 1 249 ? -47.169 -15.714 74.399 1.00 84.44 249 ALA A C 1
ATOM 2090 O O . ALA A 1 249 ? -47.663 -16.305 75.358 1.00 84.44 249 ALA A O 1
ATOM 2091 N N . ARG A 1 250 ? -47.585 -14.496 74.016 1.00 82.94 250 ARG A N 1
ATOM 2092 C CA . ARG A 1 250 ? -48.676 -13.768 74.693 1.00 82.94 250 ARG A CA 1
ATOM 2093 C C . ARG A 1 250 ? -49.997 -14.528 74.626 1.00 82.94 250 ARG A C 1
ATOM 2095 O O . ARG A 1 250 ? -50.724 -14.567 75.613 1.00 82.94 250 ARG A O 1
ATOM 2102 N N . VAL A 1 251 ? -50.304 -15.147 73.484 1.00 82.06 251 VAL A N 1
ATOM 2103 C CA . VAL A 1 251 ? -51.507 -15.979 73.330 1.00 82.06 251 VAL A CA 1
ATOM 2104 C C . VAL A 1 251 ? -51.456 -17.183 74.273 1.00 82.06 251 VAL A C 1
ATOM 2106 O O . VAL A 1 251 ? -52.415 -17.398 75.011 1.00 82.06 251 VAL A O 1
ATOM 2109 N N . ARG A 1 252 ? -50.329 -17.910 74.324 1.00 81.69 252 ARG A N 1
ATOM 2110 C CA . ARG A 1 252 ? -50.151 -19.045 75.251 1.00 81.69 252 ARG A CA 1
ATOM 2111 C C . ARG A 1 252 ? -50.281 -18.626 76.715 1.00 81.69 252 ARG A C 1
ATOM 2113 O O . ARG A 1 252 ? -50.896 -19.337 77.499 1.00 81.69 252 ARG A O 1
ATOM 2120 N N . GLU A 1 253 ? -49.731 -17.474 77.093 1.00 79.94 253 GLU A N 1
ATOM 2121 C CA . GLU A 1 253 ? -49.860 -16.937 78.452 1.00 79.94 253 GLU A CA 1
ATOM 2122 C C . GLU A 1 253 ? -51.323 -16.617 78.800 1.00 79.94 253 GLU A C 1
ATOM 2124 O O . GLU A 1 253 ? -51.793 -16.916 79.900 1.00 79.94 253 GLU A O 1
ATOM 2129 N N . LEU A 1 254 ? -52.073 -16.056 77.847 1.00 80.25 254 LEU A N 1
ATOM 2130 C CA . LEU A 1 254 ? -53.497 -15.775 78.014 1.00 80.25 254 LEU A CA 1
ATOM 2131 C C . LEU A 1 254 ? -54.326 -17.065 78.142 1.00 80.25 254 LEU A C 1
ATOM 2133 O O . LEU A 1 254 ? -55.255 -17.115 78.949 1.00 80.25 254 LEU A O 1
ATOM 2137 N N . GLU A 1 255 ? -53.991 -18.101 77.368 1.00 78.88 255 GLU A N 1
ATOM 2138 C CA . GLU A 1 255 ? -54.602 -19.433 77.463 1.00 78.88 255 GLU A CA 1
ATOM 2139 C C . GLU A 1 255 ? -54.309 -20.102 78.808 1.00 78.88 255 GLU A C 1
ATOM 2141 O O . GLU A 1 255 ? -55.235 -20.588 79.456 1.00 78.88 255 GLU A O 1
ATOM 2146 N N . GLU A 1 256 ? -53.061 -20.064 79.279 1.00 77.62 256 GLU A N 1
ATOM 2147 C CA . GLU A 1 256 ? -52.679 -20.572 80.601 1.00 77.62 256 GLU A CA 1
ATOM 2148 C C . GLU A 1 256 ? -53.404 -19.823 81.724 1.00 77.62 256 GLU A C 1
ATOM 2150 O O . GLU A 1 256 ? -53.901 -20.444 82.666 1.00 77.62 256 GLU A O 1
ATOM 2155 N N . ARG A 1 257 ? -53.553 -18.496 81.614 1.00 77.81 257 ARG A N 1
ATOM 2156 C CA . ARG A 1 257 ? -54.335 -17.713 82.582 1.00 77.81 257 ARG A CA 1
ATOM 2157 C C . ARG A 1 257 ? -55.802 -18.143 82.598 1.00 77.81 257 ARG A C 1
ATOM 2159 O O . ARG A 1 257 ? -56.342 -18.393 83.672 1.00 77.81 257 ARG A O 1
ATOM 2166 N N . ARG A 1 258 ? -56.427 -18.300 81.425 1.00 76.69 258 ARG A N 1
ATOM 2167 C CA . ARG A 1 258 ? -57.805 -18.812 81.302 1.00 76.69 258 ARG A CA 1
ATOM 2168 C C . ARG A 1 258 ? -57.949 -20.221 81.875 1.00 76.69 258 ARG A C 1
ATOM 2170 O O . ARG A 1 258 ? -58.965 -20.531 82.491 1.00 76.69 258 ARG A O 1
ATOM 2177 N N . LYS A 1 259 ? -56.943 -21.077 81.686 1.00 77.38 259 LYS A N 1
ATOM 2178 C CA . LYS A 1 259 ? -56.927 -22.437 82.231 1.00 77.38 259 LYS A CA 1
ATOM 2179 C C . LYS A 1 259 ? -56.872 -22.424 83.759 1.00 77.38 259 LYS A C 1
ATOM 2181 O O . LYS A 1 259 ? -57.682 -23.099 84.383 1.00 77.38 259 LYS A O 1
ATOM 2186 N N . ARG A 1 260 ? -56.007 -21.598 84.356 1.00 76.69 260 ARG A N 1
ATOM 2187 C CA . ARG A 1 260 ? -55.941 -21.408 85.818 1.00 76.69 260 ARG A CA 1
ATOM 2188 C C . ARG A 1 260 ? -57.244 -20.851 86.389 1.00 76.69 260 ARG A C 1
ATOM 2190 O O . ARG A 1 260 ? -57.713 -21.348 87.404 1.00 76.69 260 ARG A O 1
ATOM 2197 N N . GLU A 1 261 ? -57.862 -19.875 85.720 1.00 72.38 261 GLU A N 1
ATOM 2198 C CA . GLU A 1 261 ? -59.185 -19.358 86.107 1.00 72.38 261 GLU A CA 1
ATOM 2199 C C . GLU A 1 261 ? -60.262 -20.455 86.064 1.00 72.38 261 GLU A C 1
ATOM 2201 O O . GLU A 1 261 ? -61.132 -20.506 86.934 1.00 72.38 261 GLU A O 1
ATOM 2206 N N . ARG A 1 262 ? -60.205 -21.360 85.078 1.00 70.75 262 ARG A N 1
ATOM 2207 C CA . ARG A 1 262 ? -61.118 -22.506 84.985 1.00 70.75 262 ARG A CA 1
ATOM 2208 C C . ARG A 1 262 ? -60.877 -23.525 86.102 1.00 70.75 262 ARG A C 1
ATOM 2210 O O . ARG A 1 262 ? -61.837 -23.937 86.740 1.00 70.75 262 ARG A O 1
ATOM 2217 N N . GLU A 1 263 ? -59.620 -23.869 86.378 1.00 70.56 263 GLU A N 1
ATOM 2218 C CA . GLU A 1 263 ? -59.236 -24.775 87.473 1.00 70.56 263 GLU A CA 1
ATOM 2219 C C . GLU A 1 263 ? -59.624 -24.209 88.852 1.00 70.56 263 GLU A C 1
ATOM 2221 O O . GLU A 1 263 ? -60.029 -24.954 89.744 1.00 70.56 263 GLU A O 1
ATOM 2226 N N . GLN A 1 264 ? -59.544 -22.888 89.034 1.00 64.31 264 GLN A N 1
ATOM 2227 C CA . GLN A 1 264 ? -59.963 -22.223 90.268 1.00 64.31 264 GLN A CA 1
ATOM 2228 C C . GLN A 1 264 ? -61.489 -22.266 90.444 1.00 64.31 264 GLN A C 1
ATOM 2230 O O . GLN A 1 264 ? -61.965 -22.598 91.527 1.00 64.31 264 GLN A O 1
ATOM 2235 N N . ARG A 1 265 ? -62.254 -22.039 89.366 1.00 60.25 265 ARG A N 1
ATOM 2236 C CA . ARG A 1 265 ? -63.721 -22.197 89.365 1.00 60.25 265 ARG A CA 1
ATOM 2237 C C . ARG A 1 265 ? -64.165 -23.640 89.619 1.00 60.25 265 ARG A C 1
ATOM 2239 O O . ARG A 1 265 ? -65.186 -23.847 90.265 1.00 60.25 265 ARG A O 1
ATOM 2246 N N . GLU A 1 266 ? -63.417 -24.629 89.127 1.00 59.31 266 GLU A N 1
ATOM 2247 C CA . GLU A 1 266 ? -63.684 -26.049 89.400 1.00 59.31 266 GLU A CA 1
ATOM 2248 C C . GLU A 1 266 ? -63.403 -26.407 90.869 1.00 59.31 266 GLU A C 1
ATOM 2250 O O . GLU A 1 266 ? -64.205 -27.102 91.488 1.00 59.31 266 GLU A O 1
ATOM 2255 N N . ARG A 1 267 ? -62.336 -25.864 91.478 1.00 56.62 267 ARG A N 1
ATOM 2256 C CA . ARG A 1 267 ? -62.051 -26.049 92.917 1.00 56.62 267 ARG A CA 1
ATOM 2257 C C . ARG A 1 267 ? -63.071 -25.375 93.836 1.00 56.62 267 ARG A C 1
ATOM 2259 O O . ARG A 1 267 ? -63.309 -25.871 94.933 1.00 56.62 267 ARG A O 1
ATOM 2266 N N . GLU A 1 268 ? -63.680 -24.272 93.410 1.00 54.69 268 GLU A N 1
ATOM 2267 C CA . GLU A 1 268 ? -64.733 -23.584 94.171 1.00 54.69 268 GLU A CA 1
ATOM 2268 C C . GLU A 1 268 ? -66.089 -24.319 94.144 1.00 54.69 268 GLU A C 1
ATOM 2270 O O . GLU A 1 268 ? -66.956 -24.016 94.963 1.00 54.69 268 GLU A O 1
ATOM 2275 N N . GLN A 1 269 ? -66.277 -25.320 93.270 1.00 54.94 269 GLN A N 1
ATOM 2276 C CA . GLN A 1 269 ? -67.491 -26.151 93.238 1.00 54.94 269 GLN A CA 1
ATOM 2277 C C . GLN A 1 269 ? -67.465 -27.371 94.178 1.00 54.94 269 GLN A C 1
ATOM 2279 O O . GLN A 1 269 ? -68.497 -28.024 94.345 1.00 54.94 269 GLN A O 1
ATOM 2284 N N . GLU A 1 270 ? -66.351 -27.682 94.849 1.00 44.94 270 GLU A N 1
ATOM 2285 C CA . GLU A 1 270 ? -66.257 -28.871 95.709 1.00 44.94 270 GLU A CA 1
ATOM 2286 C C . GLU A 1 270 ? -66.423 -28.571 97.212 1.00 44.94 270 GLU A C 1
ATOM 2288 O O . GLU A 1 270 ? -65.442 -28.480 97.951 1.00 44.94 270 GLU A O 1
ATOM 2293 N N . LYS A 1 271 ? -67.688 -28.484 97.679 1.00 33.66 271 LYS A N 1
ATOM 2294 C CA . LYS A 1 271 ? -68.199 -28.999 98.987 1.00 33.66 271 LYS A CA 1
ATOM 2295 C C . LYS A 1 271 ? -69.682 -28.625 99.238 1.00 33.66 271 LYS A C 1
ATOM 2297 O O . LYS A 1 271 ? -70.047 -27.479 99.006 1.00 33.66 271 LYS A O 1
ATOM 2302 N N . PRO A 1 272 ? -70.482 -29.443 99.965 1.00 55.00 272 PRO A N 1
ATOM 2303 C CA . PRO A 1 272 ? -70.783 -30.876 99.794 1.00 55.00 272 PRO A CA 1
ATOM 2304 C C . PRO A 1 272 ? -72.320 -31.155 99.780 1.00 55.00 272 PRO A C 1
ATOM 2306 O O . PRO A 1 272 ? -73.078 -30.330 100.282 1.00 55.00 272 PRO A O 1
ATOM 2309 N N . ARG A 1 273 ? -72.792 -32.335 99.319 1.00 29.80 273 ARG A N 1
ATOM 2310 C CA . ARG A 1 273 ? -73.922 -33.128 99.906 1.00 29.80 273 ARG A CA 1
ATOM 2311 C C . ARG A 1 273 ? -74.431 -34.259 98.987 1.00 29.80 273 ARG A C 1
ATOM 2313 O O . ARG A 1 273 ? -74.911 -34.004 97.897 1.00 29.80 273 ARG A O 1
ATOM 2320 N N . GLY A 1 274 ? -74.424 -35.483 99.526 1.00 30.55 274 GLY A N 1
ATOM 2321 C CA . GLY A 1 274 ? -75.587 -36.386 99.577 1.00 30.55 274 GLY A CA 1
ATOM 2322 C C . GLY A 1 274 ? -76.139 -37.063 98.308 1.00 30.55 274 GLY A C 1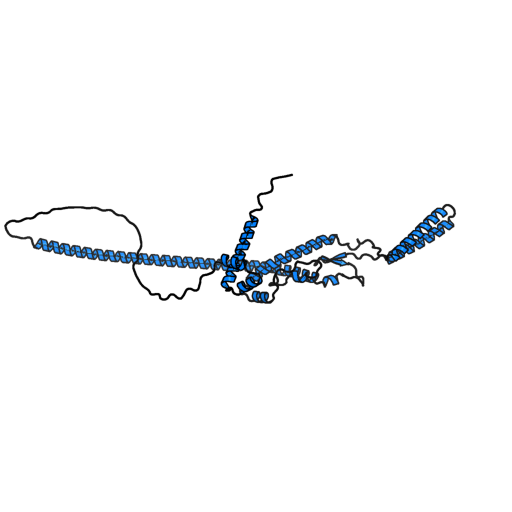
ATOM 2323 O O . GLY A 1 274 ? -76.924 -36.470 97.591 1.00 30.55 274 GLY A O 1
ATOM 2324 N N . LYS A 1 275 ? -75.899 -38.384 98.235 1.00 29.75 275 LYS A N 1
ATOM 2325 C CA . LYS A 1 275 ? -76.891 -39.477 98.063 1.00 29.75 275 LYS A CA 1
ATOM 2326 C C . LYS A 1 275 ? -77.670 -39.640 96.726 1.00 29.75 275 LYS A C 1
ATOM 2328 O O . LYS A 1 275 ? -78.599 -38.903 96.440 1.00 29.75 275 LYS A O 1
ATOM 2333 N N . SER A 1 276 ? -77.409 -40.809 96.113 1.00 31.41 276 SER A N 1
ATOM 2334 C CA . SER A 1 276 ? -78.315 -41.756 95.408 1.00 31.41 276 SER A CA 1
ATOM 2335 C C . SER A 1 276 ? -78.365 -41.809 93.872 1.00 31.41 276 SER A C 1
ATOM 2337 O O . SER A 1 276 ? -78.846 -40.897 93.219 1.00 31.41 276 SER A O 1
ATOM 2339 N N . GLU A 1 277 ? -77.968 -42.996 93.393 1.00 32.66 277 GLU A N 1
ATOM 2340 C CA . GLU A 1 277 ? -78.562 -43.865 92.355 1.00 32.66 277 GLU A CA 1
ATOM 2341 C C . GLU A 1 277 ? -78.649 -43.484 90.859 1.00 32.66 277 GLU A C 1
ATOM 2343 O O . GLU A 1 277 ? -79.399 -42.619 90.428 1.00 32.66 277 GLU A O 1
ATOM 2348 N N . ASP A 1 278 ? -77.945 -44.334 90.094 1.00 31.88 278 ASP A N 1
ATOM 2349 C CA . ASP A 1 278 ? -78.362 -45.088 88.898 1.00 31.88 278 ASP A CA 1
ATOM 2350 C C . ASP A 1 278 ? -78.819 -44.346 87.625 1.00 31.88 278 ASP A C 1
ATOM 2352 O O . ASP A 1 278 ? -79.948 -43.882 87.500 1.00 31.88 278 ASP A O 1
ATOM 2356 N N . ARG A 1 279 ? -77.977 -44.394 86.582 1.00 30.17 279 ARG A N 1
ATOM 2357 C CA . ARG A 1 279 ? -78.193 -45.250 85.390 1.00 30.17 279 ARG A CA 1
ATOM 2358 C C . ARG A 1 279 ? -77.156 -44.946 84.313 1.00 30.17 279 ARG A C 1
ATOM 2360 O O . ARG A 1 279 ? -76.959 -43.808 83.902 1.00 30.17 279 ARG A O 1
ATOM 2367 N N . GLY A 1 280 ? -76.479 -45.996 83.858 1.00 35.03 280 GLY A N 1
ATOM 2368 C CA . GLY A 1 280 ? -75.348 -45.889 82.944 1.00 35.03 280 GLY A CA 1
ATOM 2369 C C . GLY A 1 280 ? -75.690 -45.737 81.463 1.00 35.03 280 GLY A C 1
ATOM 2370 O O . GLY A 1 280 ? -76.824 -45.916 81.035 1.00 35.03 280 GLY A O 1
ATOM 2371 N N . ARG A 1 281 ? -74.640 -45.546 80.657 1.00 32.03 281 ARG A N 1
ATOM 2372 C CA . ARG A 1 281 ? -74.380 -46.347 79.449 1.00 32.03 281 ARG A CA 1
ATOM 2373 C C . ARG A 1 281 ? -72.959 -46.116 78.931 1.00 32.03 281 ARG A C 1
ATOM 2375 O O . ARG A 1 281 ? -72.470 -44.998 78.864 1.00 32.03 281 ARG A O 1
ATOM 2382 N N . ARG A 1 282 ? -72.333 -47.240 78.585 1.00 32.88 282 ARG A N 1
ATOM 2383 C CA . ARG A 1 282 ? -70.992 -47.446 78.020 1.00 32.88 282 ARG A CA 1
ATOM 2384 C C . ARG A 1 282 ? -70.785 -46.783 76.651 1.00 32.88 282 ARG A C 1
ATOM 2386 O O . ARG A 1 282 ? -71.721 -46.787 75.851 1.00 32.88 282 ARG A O 1
ATOM 2393 N N . ARG A 1 283 ? -69.524 -46.429 76.352 1.00 31.89 283 ARG A N 1
ATOM 2394 C CA . ARG A 1 283 ? -68.660 -46.906 75.227 1.00 31.89 283 ARG A CA 1
ATOM 2395 C C . ARG A 1 283 ? -67.397 -46.020 75.191 1.00 31.89 283 ARG A C 1
ATOM 2397 O O . ARG A 1 283 ? -67.521 -44.816 75.027 1.00 31.89 283 ARG A O 1
ATOM 2404 N N . GLU A 1 284 ? -66.247 -46.489 75.688 1.00 34.31 284 GLU A N 1
ATOM 2405 C CA . GLU A 1 284 ? -65.168 -47.213 74.962 1.00 34.31 284 GLU A CA 1
ATOM 2406 C C . GLU A 1 284 ? -64.681 -46.454 73.713 1.00 34.31 284 GLU A C 1
ATOM 2408 O O . GLU A 1 284 ? -65.453 -46.271 72.780 1.00 34.31 284 GLU A O 1
ATOM 2413 N N . ALA A 1 285 ? -63.494 -45.828 73.769 1.00 35.09 285 ALA A N 1
ATOM 2414 C CA . ALA A 1 285 ? -62.175 -46.377 73.367 1.00 35.09 285 ALA A CA 1
ATOM 2415 C C . ALA A 1 285 ? -61.826 -45.872 71.938 1.00 35.09 285 ALA A C 1
ATOM 2417 O O . ALA A 1 285 ? -62.727 -45.670 71.141 1.00 35.09 285 ALA A O 1
ATOM 2418 N N . ASP A 1 286 ? -60.602 -45.570 71.504 1.00 34.25 286 ASP A N 1
ATOM 2419 C CA . ASP A 1 286 ? -59.263 -45.815 72.026 1.00 34.25 286 ASP A CA 1
ATOM 2420 C C . ASP A 1 286 ? -58.244 -44.872 71.325 1.00 34.25 286 ASP A C 1
ATOM 2422 O O . ASP A 1 286 ? -58.417 -44.461 70.181 1.00 34.25 286 ASP A O 1
ATOM 2426 N N . LYS A 1 287 ? -57.191 -44.550 72.081 1.00 35.94 287 LYS A N 1
ATOM 2427 C CA . LYS A 1 287 ? -55.750 -44.385 71.782 1.00 35.94 287 LYS A CA 1
ATOM 2428 C C . LYS A 1 287 ? -55.146 -44.083 70.386 1.00 35.94 287 LYS A C 1
ATOM 2430 O O . LYS A 1 287 ? -55.346 -44.815 69.430 1.00 35.94 287 LYS A O 1
ATOM 2435 N N . LYS A 1 288 ? -54.077 -43.258 70.511 1.00 32.50 288 LYS A N 1
ATOM 2436 C CA . LYS A 1 288 ? -52.712 -43.315 69.899 1.00 32.50 288 LYS A CA 1
ATOM 2437 C C . LYS A 1 288 ? -52.608 -43.056 68.385 1.00 32.50 288 LYS A C 1
ATOM 2439 O O . LYS A 1 288 ? -53.462 -43.453 67.625 1.00 32.50 288 LYS A O 1
ATOM 2444 N N . GLY A 1 289 ? -51.558 -42.445 67.841 1.00 32.62 289 GLY A N 1
ATOM 2445 C CA . GLY A 1 289 ? -50.262 -42.002 68.352 1.00 32.62 289 GLY A CA 1
ATOM 2446 C C . GLY A 1 289 ? -49.278 -41.866 67.172 1.00 32.62 289 GLY A C 1
ATOM 2447 O O . GLY A 1 289 ? -49.407 -42.578 66.188 1.00 32.62 289 GLY A O 1
ATOM 2448 N N . GLU A 1 290 ? -48.296 -40.975 67.331 1.00 32.28 290 GLU A N 1
ATOM 2449 C CA . GLU A 1 290 ? -46.965 -40.950 66.682 1.00 32.28 290 GLU A CA 1
ATOM 2450 C C . GLU A 1 290 ? -46.752 -40.470 65.219 1.00 32.28 290 GLU A C 1
ATOM 2452 O O . GLU A 1 290 ? -47.060 -41.123 64.234 1.00 32.28 290 GLU A O 1
ATOM 2457 N N . ARG A 1 291 ? -46.072 -39.310 65.141 1.00 35.69 291 ARG A N 1
ATOM 2458 C CA . ARG A 1 291 ? -44.845 -38.967 64.375 1.00 35.69 291 ARG A CA 1
ATOM 2459 C C . ARG A 1 291 ? -44.531 -39.693 63.045 1.00 35.69 291 ARG A C 1
ATOM 2461 O O . ARG A 1 291 ? -44.091 -40.834 63.071 1.00 35.69 291 ARG A O 1
ATOM 2468 N N . ARG A 1 292 ? -44.315 -38.899 61.977 1.00 31.02 292 ARG A N 1
ATOM 2469 C CA . ARG A 1 292 ? -42.988 -38.758 61.318 1.00 31.02 292 ARG A CA 1
ATOM 2470 C C . ARG A 1 292 ? -42.903 -37.535 60.389 1.00 31.02 292 ARG A C 1
ATOM 2472 O O . ARG A 1 292 ? -43.881 -37.132 59.778 1.00 31.02 292 ARG A O 1
ATOM 2479 N N . LYS A 1 293 ? -41.700 -36.950 60.343 1.00 39.28 293 LYS A N 1
ATOM 2480 C CA . LYS A 1 293 ? -41.239 -35.895 59.427 1.00 39.28 293 LYS A CA 1
ATOM 2481 C C . LYS A 1 293 ? -41.134 -36.433 57.999 1.00 39.28 293 LYS A C 1
ATOM 2483 O O . LYS A 1 293 ? -40.579 -37.513 57.846 1.00 39.28 293 LYS A O 1
ATOM 2488 N N . GLU A 1 294 ? -41.441 -35.600 57.009 1.00 29.22 294 GLU A N 1
ATOM 2489 C CA . GLU A 1 294 ? -40.589 -35.440 55.826 1.00 29.22 294 GLU A CA 1
ATOM 2490 C C . GLU A 1 294 ? -40.802 -34.070 55.172 1.00 29.22 294 GLU A C 1
ATOM 2492 O O . GLU A 1 294 ? -41.793 -33.380 55.404 1.00 29.22 294 GLU A O 1
ATOM 2497 N N . ARG A 1 295 ? -39.757 -33.627 54.483 1.00 34.09 295 ARG A N 1
ATOM 2498 C CA . ARG A 1 295 ? -39.433 -32.258 54.097 1.00 34.09 295 ARG A CA 1
ATOM 2499 C C . ARG A 1 295 ? -39.301 -32.266 52.586 1.00 34.09 295 ARG A C 1
ATOM 2501 O O . ARG A 1 295 ? -38.337 -32.869 52.149 1.00 34.09 295 ARG A O 1
ATOM 2508 N N . GLU A 1 296 ? -40.120 -31.529 51.837 1.00 30.25 296 GLU A N 1
ATOM 2509 C CA . GLU A 1 296 ? -39.742 -31.068 50.494 1.00 30.25 296 GLU A CA 1
ATOM 2510 C C . GLU A 1 296 ? -40.291 -29.672 50.172 1.00 30.25 296 GLU A C 1
ATOM 2512 O O . GLU A 1 296 ? -41.318 -29.222 50.678 1.00 30.25 296 GLU A O 1
ATOM 2517 N N . LYS A 1 297 ? -39.473 -28.964 49.393 1.00 31.80 297 LYS A N 1
ATOM 2518 C CA . LYS A 1 297 ? -39.631 -27.611 48.862 1.00 31.80 297 LYS A CA 1
ATOM 2519 C C . LYS A 1 297 ? -40.759 -27.552 47.825 1.00 31.80 297 LYS A C 1
ATOM 2521 O O . LYS A 1 297 ? -40.922 -28.488 47.064 1.00 31.80 297 LYS A O 1
ATOM 2526 N N . GLU A 1 298 ? -41.402 -26.387 47.734 1.00 29.50 298 GLU A N 1
ATOM 2527 C CA . GLU A 1 298 ? -41.484 -25.477 46.563 1.00 29.50 298 GLU A CA 1
ATOM 2528 C C . GLU A 1 298 ? -42.757 -24.612 46.685 1.00 29.50 298 GLU A C 1
ATOM 2530 O O . GLU A 1 298 ? -43.874 -25.092 46.811 1.00 29.50 298 GLU A O 1
ATOM 2535 N N . LYS A 1 299 ? -42.605 -23.327 47.022 1.00 28.39 299 LYS A N 1
ATOM 2536 C CA . LYS A 1 299 ? -42.541 -22.172 46.101 1.00 28.39 299 LYS A CA 1
ATOM 2537 C C . LYS A 1 299 ? -43.852 -21.886 45.337 1.00 28.39 299 LYS A C 1
ATOM 2539 O O . LYS A 1 299 ? -43.966 -22.080 44.140 1.00 28.39 299 LYS A O 1
ATOM 2544 N N . SER A 1 300 ? -44.820 -21.381 46.102 1.00 29.00 300 SER A N 1
ATOM 2545 C CA . SER A 1 300 ? -45.664 -20.196 45.856 1.00 29.00 300 SER A CA 1
ATOM 2546 C C . SER A 1 300 ? -45.950 -19.721 44.413 1.00 29.00 300 SER A C 1
ATOM 2548 O O . SER A 1 300 ? -45.048 -19.314 43.690 1.00 29.00 300 SER A O 1
ATOM 2550 N N . ARG A 1 301 ? -47.237 -19.495 44.096 1.00 28.75 301 ARG A N 1
ATOM 2551 C CA . ARG A 1 301 ? -47.890 -18.161 44.162 1.00 28.75 301 ARG A CA 1
ATOM 2552 C C . ARG A 1 301 ? -49.298 -18.171 43.562 1.00 28.75 301 ARG A C 1
ATOM 2554 O O . ARG A 1 301 ? -49.532 -18.657 42.463 1.00 28.75 301 ARG A O 1
ATOM 2561 N N . SER A 1 302 ? -50.211 -17.521 44.272 1.00 27.33 302 SER A N 1
ATOM 2562 C CA . SER A 1 302 ? -51.571 -17.227 43.833 1.00 27.33 302 SER A CA 1
ATOM 2563 C C . SER A 1 302 ? -51.660 -15.833 43.199 1.00 27.33 302 SER A C 1
ATOM 2565 O O . SER A 1 302 ? -51.146 -14.870 43.760 1.00 27.33 302 SER A O 1
ATOM 2567 N N . ARG A 1 303 ? -52.468 -15.762 42.132 1.00 27.09 303 ARG A N 1
ATOM 2568 C CA . ARG A 1 303 ? -53.482 -14.731 41.815 1.00 27.09 303 ARG A CA 1
ATOM 2569 C C . ARG A 1 303 ? -53.073 -13.309 41.358 1.00 27.09 303 ARG A C 1
ATOM 2571 O O . ARG A 1 303 ? -52.772 -12.440 42.162 1.00 27.09 303 ARG A O 1
ATOM 2578 N N . SER A 1 304 ? -53.387 -13.067 40.075 1.00 27.73 304 SER A N 1
ATOM 2579 C CA . SER A 1 304 ? -54.410 -12.111 39.578 1.00 27.73 304 SER A CA 1
ATOM 2580 C C . SER A 1 304 ? -53.983 -10.811 38.870 1.00 27.73 304 SER A C 1
ATOM 2582 O O . SER A 1 304 ? -53.449 -9.900 39.486 1.00 27.73 304 SER A O 1
ATOM 2584 N N . ARG A 1 305 ? -54.521 -10.706 37.636 1.00 27.88 305 ARG A N 1
ATOM 2585 C CA . ARG A 1 305 ? -55.026 -9.536 36.873 1.00 27.88 305 ARG A CA 1
ATOM 2586 C C . ARG A 1 305 ? -54.032 -8.552 36.237 1.00 27.88 305 ARG A C 1
ATOM 2588 O O . ARG A 1 305 ? -53.410 -7.765 36.935 1.00 27.88 305 ARG A O 1
ATOM 2595 N N . SER A 1 306 ? -54.080 -8.474 34.899 1.00 26.81 306 SER A N 1
ATOM 2596 C CA . SER A 1 306 ? -54.456 -7.292 34.076 1.00 26.81 306 SER A CA 1
ATOM 2597 C C . SER A 1 306 ? -54.407 -7.696 32.587 1.00 26.81 306 SER A C 1
ATOM 2599 O O . SER A 1 306 ? -53.406 -8.230 32.141 1.00 26.81 306 SER A O 1
ATOM 2601 N N . ARG A 1 307 ? -55.546 -7.759 31.884 1.00 30.09 307 ARG A N 1
ATOM 2602 C CA . ARG A 1 307 ? -56.070 -6.733 30.954 1.00 30.09 307 ARG A CA 1
ATOM 2603 C C . ARG A 1 307 ? -55.181 -6.544 29.707 1.00 30.09 307 ARG A C 1
ATOM 2605 O O . ARG A 1 307 ? -54.226 -5.783 29.744 1.00 30.09 307 ARG A O 1
ATOM 2612 N N . GLY A 1 308 ? -55.555 -7.212 28.615 1.00 25.69 308 GLY A N 1
ATOM 2613 C CA . GLY A 1 308 ? -55.008 -7.015 27.273 1.00 25.69 308 GLY A CA 1
ATOM 2614 C C . GLY A 1 308 ? -56.079 -7.314 26.220 1.00 25.69 308 GLY A C 1
ATOM 2615 O O . GLY A 1 308 ? -56.763 -8.329 26.302 1.00 25.69 308 GLY A O 1
ATOM 2616 N N . GLN A 1 309 ? -56.247 -6.385 25.289 1.00 28.55 309 GLN A N 1
ATOM 2617 C CA . GLN A 1 309 ? -56.992 -6.457 24.026 1.00 28.55 309 GLN A CA 1
ATOM 2618 C C . GLN A 1 309 ? -56.185 -5.570 23.047 1.00 28.55 309 GLN A C 1
ATOM 2620 O O . GLN A 1 309 ? -55.545 -4.639 23.551 1.00 28.55 309 GLN A O 1
ATOM 2625 N N . PRO A 1 310 ? -56.247 -5.706 21.708 1.00 37.97 310 PRO A N 1
ATOM 2626 C CA . PRO A 1 310 ? -56.738 -6.790 20.851 1.00 37.97 310 PRO A CA 1
ATOM 2627 C C . PRO A 1 310 ? -55.650 -7.348 19.894 1.00 37.97 310 PRO A C 1
ATOM 2629 O O . PRO A 1 310 ? -54.618 -6.719 19.666 1.00 37.97 310 PRO A O 1
ATOM 2632 N N . ASP A 1 311 ? -55.913 -8.508 19.291 1.00 31.69 311 ASP A N 1
ATOM 2633 C CA . ASP A 1 311 ? -55.156 -9.028 18.147 1.00 31.69 311 ASP A CA 1
ATOM 2634 C C . ASP A 1 311 ? -55.455 -8.216 16.874 1.00 31.69 311 ASP A C 1
ATOM 2636 O O . ASP A 1 311 ? -56.612 -8.055 16.476 1.00 31.69 311 ASP A O 1
ATOM 2640 N N . ALA A 1 312 ? -54.391 -7.721 16.240 1.00 29.59 312 ALA A N 1
ATOM 2641 C CA . ALA A 1 312 ? -54.374 -7.168 14.887 1.00 29.59 312 ALA A CA 1
ATOM 2642 C C . ALA A 1 312 ? -53.997 -8.281 13.877 1.00 29.59 312 ALA A C 1
ATOM 2644 O O . ALA A 1 312 ? -53.334 -9.250 14.256 1.00 29.59 312 ALA A O 1
ATOM 2645 N N . PRO A 1 313 ? -54.443 -8.195 12.611 1.00 33.94 313 PRO A N 1
ATOM 2646 C CA . PRO A 1 313 ? -54.469 -9.329 11.691 1.00 33.94 313 PRO A CA 1
ATOM 2647 C C . PRO A 1 313 ? -53.066 -9.745 11.231 1.00 33.94 313 PRO A C 1
ATOM 2649 O O . PRO A 1 313 ? -52.242 -8.910 10.871 1.00 33.94 313 PRO A O 1
ATOM 2652 N N . LYS A 1 314 ? -52.819 -11.061 11.214 1.00 34.12 314 LYS A N 1
ATOM 2653 C CA . LYS A 1 314 ? -51.624 -11.673 10.622 1.00 34.12 314 LYS A CA 1
ATOM 2654 C C . LYS A 1 314 ? -51.611 -11.452 9.106 1.00 34.12 314 LYS A C 1
ATOM 2656 O O . LYS A 1 314 ? -52.507 -11.920 8.407 1.00 34.12 314 LYS A O 1
ATOM 2661 N N . GLU A 1 315 ? -50.574 -10.774 8.632 1.00 33.47 315 GLU A N 1
ATOM 2662 C CA . GLU A 1 315 ? -50.119 -10.775 7.238 1.00 33.47 315 GLU A CA 1
ATOM 2663 C C . GLU A 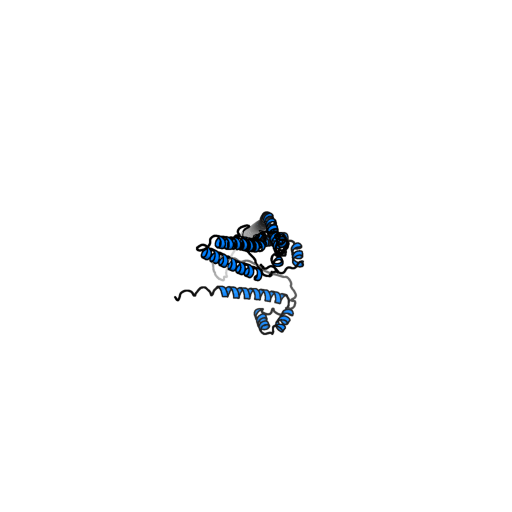1 315 ? -49.571 -12.168 6.831 1.00 33.47 315 GLU A C 1
ATOM 2665 O O . GLU A 1 315 ? -49.248 -12.974 7.711 1.00 33.47 315 GLU A O 1
ATOM 2670 N N . PRO A 1 316 ? -49.540 -12.508 5.523 1.00 38.88 316 PRO A N 1
ATOM 2671 C CA . PRO A 1 316 ? -49.384 -13.884 5.037 1.00 38.88 316 PRO A CA 1
ATOM 2672 C C . PRO A 1 316 ? -47.955 -14.430 5.227 1.00 38.88 316 PRO A C 1
ATOM 2674 O O . PRO A 1 316 ? -47.019 -13.648 5.390 1.00 38.88 316 PRO A O 1
ATOM 2677 N N . PRO A 1 317 ? -47.775 -15.767 5.237 1.00 48.53 317 PRO A N 1
ATOM 2678 C CA . PRO A 1 317 ? -46.545 -16.396 5.699 1.00 48.53 317 PRO A CA 1
ATOM 2679 C C . PRO A 1 317 ? -45.377 -16.171 4.732 1.00 48.53 317 PRO A C 1
ATOM 2681 O O . PRO A 1 317 ? -45.551 -16.211 3.515 1.00 48.53 317 PRO A O 1
ATOM 2684 N N . ASP A 1 318 ? -44.194 -15.983 5.320 1.00 57.03 318 ASP A N 1
ATOM 2685 C CA . ASP A 1 318 ? -42.880 -16.110 4.687 1.00 57.03 318 ASP A CA 1
ATOM 2686 C C . ASP A 1 318 ? -42.845 -17.326 3.743 1.00 57.03 318 ASP A C 1
ATOM 2688 O O . ASP A 1 318 ? -43.050 -18.459 4.182 1.00 57.03 318 ASP A O 1
ATOM 2692 N N . GLU A 1 319 ? -42.578 -17.113 2.452 1.00 62.00 319 GLU A N 1
ATOM 2693 C CA . GLU A 1 319 ? -42.277 -18.217 1.539 1.00 62.00 319 GLU A CA 1
ATOM 2694 C C . GLU A 1 319 ? -40.890 -18.802 1.862 1.00 62.00 319 GLU A C 1
ATOM 2696 O O . GLU A 1 319 ? -39.900 -18.077 1.994 1.00 62.00 319 GLU A O 1
ATOM 2701 N N . ASP A 1 320 ? -40.803 -20.132 1.951 1.00 75.25 320 ASP A N 1
ATOM 2702 C CA . ASP A 1 320 ? -39.548 -20.858 2.147 1.00 75.25 320 ASP A CA 1
ATOM 2703 C C . ASP A 1 320 ? -38.554 -20.568 1.000 1.00 75.25 320 ASP A C 1
ATOM 2705 O O . ASP A 1 320 ? -38.772 -20.951 -0.155 1.00 75.25 320 ASP A O 1
ATOM 2709 N N . LEU A 1 321 ? -37.417 -19.934 1.321 1.00 78.38 321 LEU A N 1
ATOM 2710 C CA . LEU A 1 321 ? -36.370 -19.518 0.365 1.00 78.38 321 LEU A CA 1
ATOM 2711 C C . LEU A 1 321 ? -35.892 -20.630 -0.597 1.00 78.38 321 LEU A C 1
ATOM 2713 O O . LEU A 1 321 ? -35.677 -20.336 -1.777 1.00 78.38 321 LEU A O 1
ATOM 2717 N N . PRO A 1 322 ? -35.757 -21.908 -0.176 1.00 81.12 322 PRO A N 1
ATOM 2718 C CA . PRO A 1 322 ? -35.402 -22.988 -1.098 1.00 81.12 322 PRO A CA 1
ATOM 2719 C C . PRO A 1 322 ? -36.462 -23.241 -2.180 1.00 81.12 322 PRO A C 1
ATOM 2721 O O . PRO A 1 322 ? -36.116 -23.555 -3.320 1.00 81.12 322 PRO A O 1
ATOM 2724 N N . VAL A 1 323 ? -37.745 -23.085 -1.840 1.00 80.94 323 VAL A N 1
ATOM 2725 C CA . VAL A 1 323 ? -38.877 -23.276 -2.761 1.00 80.94 323 VAL A CA 1
ATOM 2726 C C . VAL A 1 323 ? -38.967 -22.101 -3.733 1.00 80.94 323 VAL A C 1
ATOM 2728 O O . VAL A 1 323 ? -39.150 -22.310 -4.934 1.00 80.94 323 VAL A O 1
ATOM 2731 N N . LEU A 1 324 ? -38.750 -20.878 -3.239 1.00 83.75 324 LEU A N 1
ATOM 2732 C CA . LEU A 1 324 ? -38.656 -19.671 -4.062 1.00 83.75 324 LEU A CA 1
ATOM 2733 C C . LEU A 1 324 ? -37.524 -19.785 -5.093 1.00 83.75 324 LEU A C 1
ATOM 2735 O O . LEU A 1 324 ? -37.736 -19.552 -6.283 1.00 83.75 324 LEU A O 1
ATOM 2739 N N . TRP A 1 325 ? -36.335 -20.220 -4.665 1.00 85.44 325 TRP A N 1
ATOM 2740 C CA . TRP A 1 325 ? -35.198 -20.420 -5.563 1.00 85.44 325 TRP A CA 1
ATOM 2741 C C . TRP A 1 325 ? -35.462 -21.493 -6.626 1.00 85.44 325 TRP A C 1
ATOM 2743 O O . TRP A 1 325 ? -35.107 -21.307 -7.789 1.00 85.44 325 TRP A O 1
ATOM 2753 N N . ALA A 1 326 ? -36.115 -22.600 -6.260 1.00 84.50 326 ALA A N 1
ATOM 2754 C CA . ALA A 1 326 ? -36.482 -23.645 -7.215 1.00 84.50 326 ALA A CA 1
ATOM 2755 C C . ALA A 1 326 ? -37.467 -23.134 -8.282 1.00 84.50 326 ALA A C 1
ATOM 2757 O O . ALA A 1 326 ? -37.284 -23.415 -9.466 1.00 84.50 326 ALA A O 1
ATOM 2758 N N . ARG A 1 327 ? -38.463 -22.328 -7.885 1.00 82.19 327 ARG A N 1
ATOM 2759 C CA . ARG A 1 327 ? -39.408 -21.687 -8.814 1.00 82.19 327 ARG A CA 1
ATOM 2760 C C . ARG A 1 327 ? -38.706 -20.704 -9.749 1.00 82.19 327 ARG A C 1
ATOM 2762 O O . ARG A 1 327 ? -38.868 -20.810 -10.962 1.00 82.19 327 ARG A O 1
ATOM 2769 N N . LEU A 1 328 ? -37.855 -19.825 -9.212 1.00 83.81 328 LEU A N 1
ATOM 2770 C CA . LEU A 1 328 ? -37.031 -18.914 -10.019 1.00 83.81 328 LEU A CA 1
ATOM 2771 C C . LEU A 1 328 ? -36.138 -19.691 -10.999 1.00 83.81 328 LEU A C 1
ATOM 2773 O O . LEU A 1 328 ? -35.962 -19.270 -12.141 1.00 83.81 328 LEU A O 1
ATOM 2777 N N . GLY A 1 329 ? -35.640 -20.858 -10.578 1.00 83.06 329 GLY A N 1
ATOM 2778 C CA . GLY A 1 329 ? -34.877 -21.819 -11.374 1.00 83.06 329 GLY A CA 1
ATOM 2779 C C . GLY A 1 329 ? -35.553 -22.257 -12.678 1.00 83.06 329 GLY A C 1
ATOM 2780 O O . GLY A 1 329 ? -34.857 -22.499 -13.661 1.00 83.06 329 GLY A O 1
ATOM 2781 N N . THR A 1 330 ? -36.887 -22.314 -12.693 1.00 85.31 330 THR A N 1
ATOM 2782 C CA . THR A 1 330 ? -37.686 -22.792 -13.837 1.00 85.31 330 THR A CA 1
ATOM 2783 C C . THR A 1 330 ? -38.058 -21.709 -14.854 1.00 85.31 330 THR A C 1
ATOM 2785 O O . THR A 1 330 ? -38.501 -22.040 -15.949 1.00 85.31 330 THR A O 1
ATOM 2788 N N . LEU A 1 331 ? -37.854 -20.433 -14.512 1.00 85.69 331 LEU A N 1
ATOM 2789 C CA . LEU A 1 331 ? -38.165 -19.285 -15.368 1.00 85.69 331 LEU A CA 1
ATOM 2790 C C . LEU A 1 331 ? -37.009 -18.942 -16.314 1.00 85.69 331 LEU A C 1
ATOM 2792 O O . LEU A 1 331 ? -35.838 -19.205 -16.006 1.00 85.69 331 LEU A O 1
ATOM 2796 N N . THR A 1 332 ? -37.337 -18.304 -17.443 1.00 86.94 332 THR A N 1
ATOM 2797 C CA . THR A 1 332 ? -36.333 -17.758 -18.367 1.00 86.94 332 THR A CA 1
ATOM 2798 C C . THR A 1 332 ? -35.518 -16.638 -17.697 1.00 86.94 332 THR A C 1
ATOM 2800 O O . THR A 1 332 ? -35.957 -16.058 -16.700 1.00 86.94 332 THR A O 1
ATOM 2803 N N . PRO A 1 333 ? -34.308 -16.308 -18.191 1.00 81.69 333 PRO A N 1
ATOM 2804 C CA . PRO A 1 333 ? -33.457 -15.293 -17.563 1.00 81.69 333 PRO A CA 1
ATOM 2805 C C . PRO A 1 333 ? -34.118 -13.911 -17.437 1.00 81.69 333 PRO A C 1
ATOM 2807 O O . PRO A 1 333 ? -33.866 -13.203 -16.462 1.00 81.69 333 PRO A O 1
ATOM 2810 N N . GLU A 1 334 ? -34.974 -13.549 -18.394 1.00 81.38 334 GLU A N 1
ATOM 2811 C CA . GLU A 1 334 ? -35.693 -12.270 -18.423 1.00 81.38 334 GLU A CA 1
ATOM 2812 C C . GLU A 1 334 ? -36.834 -12.253 -17.394 1.00 81.38 334 GLU A C 1
ATOM 2814 O O . GLU A 1 334 ? -36.883 -11.365 -16.542 1.00 81.38 334 GLU A O 1
ATOM 2819 N N . GLU A 1 335 ? -37.662 -13.301 -17.366 1.00 81.38 335 GLU A N 1
ATOM 2820 C CA . GLU A 1 335 ? -38.749 -13.467 -16.388 1.00 81.38 335 GLU A CA 1
ATOM 2821 C C . GLU A 1 335 ? -38.223 -13.616 -14.954 1.00 81.38 335 GLU A C 1
ATOM 2823 O O . GLU A 1 335 ? -38.834 -13.133 -14.002 1.00 81.38 335 GLU A O 1
ATOM 2828 N N . ARG A 1 336 ? -37.055 -14.248 -14.776 1.00 84.75 336 ARG A N 1
ATOM 2829 C CA . ARG A 1 336 ? -36.390 -14.347 -13.472 1.00 84.75 336 ARG A CA 1
ATOM 2830 C C . ARG A 1 336 ? -35.951 -12.976 -12.969 1.00 84.75 336 ARG A C 1
ATOM 2832 O O . ARG A 1 336 ? -36.107 -12.694 -11.784 1.00 84.75 336 ARG A O 1
ATOM 2839 N N . ALA A 1 337 ? -35.387 -12.136 -13.836 1.00 80.69 337 ALA A N 1
ATOM 2840 C CA . ALA A 1 337 ? -34.947 -10.798 -13.453 1.00 80.69 337 ALA A CA 1
ATOM 2841 C C . ALA A 1 337 ? -36.131 -9.905 -13.053 1.00 80.69 337 ALA A C 1
ATOM 2843 O O . ALA A 1 337 ? -36.010 -9.106 -12.126 1.00 80.69 337 ALA A O 1
ATOM 2844 N N . GLU A 1 338 ? -37.275 -10.059 -13.717 1.00 84.06 338 GLU A N 1
ATOM 2845 C CA . GLU A 1 338 ? -38.504 -9.331 -13.400 1.00 84.06 338 GLU A CA 1
ATOM 2846 C C . GLU A 1 338 ? -39.170 -9.849 -12.117 1.00 84.06 338 GLU A C 1
ATOM 2848 O O . GLU A 1 338 ? -39.457 -9.062 -11.218 1.00 84.06 338 GLU A O 1
ATOM 2853 N N . ALA A 1 339 ? -39.267 -11.170 -11.940 1.00 80.94 339 ALA A N 1
ATOM 2854 C CA . ALA A 1 339 ? -39.761 -11.780 -10.704 1.00 80.94 339 ALA A CA 1
ATOM 2855 C C . ALA A 1 339 ? -38.903 -11.405 -9.482 1.00 80.94 339 ALA A C 1
ATOM 2857 O O . ALA A 1 339 ? -39.435 -11.126 -8.408 1.00 80.94 339 ALA A O 1
ATOM 2858 N N . VAL A 1 340 ? -37.574 -11.341 -9.643 1.00 81.44 340 VAL A N 1
ATOM 2859 C CA . VAL A 1 340 ? -36.672 -10.852 -8.591 1.00 81.44 340 VAL A CA 1
ATOM 2860 C C . VAL A 1 340 ? -36.892 -9.370 -8.324 1.00 81.44 340 VAL A C 1
ATOM 2862 O O . VAL A 1 340 ? -36.860 -8.987 -7.165 1.00 81.44 340 VAL A O 1
ATOM 2865 N N . LYS A 1 341 ? -37.167 -8.523 -9.323 1.00 84.25 341 LYS A N 1
ATOM 2866 C CA . LYS A 1 341 ? -37.447 -7.093 -9.090 1.00 84.25 341 LYS A CA 1
ATOM 2867 C C . LYS A 1 341 ? -38.714 -6.861 -8.266 1.00 84.25 341 LYS A C 1
ATOM 2869 O O . LYS A 1 341 ? -38.671 -5.997 -7.390 1.00 84.25 341 LYS A O 1
ATOM 2874 N N . GLU A 1 342 ? -39.756 -7.656 -8.485 1.00 83.75 342 GLU A N 1
ATOM 2875 C CA . GLU A 1 342 ? -41.047 -7.561 -7.786 1.00 83.75 342 GLU A CA 1
ATOM 2876 C C . GLU A 1 342 ? -41.021 -8.105 -6.341 1.00 83.75 342 GLU A C 1
ATOM 2878 O O . GLU A 1 342 ? -41.918 -7.822 -5.546 1.00 83.75 342 GLU A O 1
ATOM 2883 N N . LEU A 1 343 ? -39.980 -8.851 -5.952 1.00 84.75 343 LEU A N 1
ATOM 2884 C CA . LEU A 1 343 ? -39.804 -9.314 -4.571 1.00 84.75 343 LEU A CA 1
ATOM 2885 C C . LEU A 1 343 ? -39.522 -8.142 -3.609 1.00 84.75 343 LEU A C 1
ATOM 2887 O O . LEU A 1 343 ? -38.779 -7.203 -3.927 1.00 84.75 343 LEU A O 1
ATOM 2891 N N . LYS A 1 344 ? -40.088 -8.214 -2.394 1.00 86.44 344 LYS A N 1
ATOM 2892 C CA . LYS A 1 344 ? -39.819 -7.243 -1.319 1.00 86.44 344 LYS A CA 1
ATOM 2893 C C . LYS A 1 344 ? -38.321 -7.234 -0.988 1.00 86.44 344 LYS A C 1
ATOM 2895 O O . LYS A 1 344 ? -37.653 -8.264 -1.059 1.00 86.44 344 LYS A O 1
ATOM 2900 N N . GLN A 1 345 ? -37.798 -6.075 -0.586 1.00 78.25 345 GLN A N 1
ATOM 2901 C CA . GLN A 1 345 ? -36.366 -5.921 -0.304 1.00 78.25 345 GLN A CA 1
ATOM 2902 C C . GLN A 1 345 ? -35.870 -6.904 0.770 1.00 78.25 345 GLN A C 1
ATOM 2904 O O . GLN A 1 345 ? -34.848 -7.549 0.586 1.00 78.25 345 GLN A O 1
ATOM 2909 N N . GLU A 1 346 ? -36.668 -7.136 1.812 1.00 80.06 346 GLU A N 1
ATOM 2910 C CA . GLU A 1 346 ? -36.349 -8.083 2.890 1.00 80.06 346 GLU A CA 1
ATOM 2911 C C . GLU A 1 346 ? -36.213 -9.539 2.404 1.00 80.06 346 GLU A C 1
ATOM 2913 O O . GLU A 1 346 ? -35.411 -10.306 2.933 1.00 80.06 346 GLU A O 1
ATOM 2918 N N . THR A 1 347 ? -36.975 -9.945 1.383 1.00 81.38 347 THR A N 1
ATOM 2919 C CA . THR A 1 347 ? -36.874 -11.291 0.792 1.00 81.38 347 THR A CA 1
ATOM 2920 C C . THR A 1 347 ? -35.692 -11.402 -0.166 1.00 81.38 347 THR A C 1
ATOM 2922 O O . THR A 1 347 ? -35.103 -12.478 -0.265 1.00 81.38 347 THR A O 1
ATOM 2925 N N . LYS A 1 348 ? -35.310 -10.303 -0.832 1.00 84.06 348 LYS A N 1
ATOM 2926 C CA . LYS A 1 348 ? -34.094 -10.232 -1.659 1.00 84.06 348 LYS A CA 1
ATOM 2927 C C . LYS A 1 348 ? -32.843 -10.390 -0.804 1.00 84.06 348 LYS A C 1
ATOM 2929 O O . LYS A 1 348 ? -32.036 -11.266 -1.096 1.00 84.06 348 LYS A O 1
ATOM 2934 N N . ASP A 1 349 ? -32.743 -9.632 0.285 1.00 84.50 349 ASP A N 1
ATOM 2935 C CA . ASP A 1 349 ? -31.583 -9.666 1.180 1.00 84.50 349 ASP A CA 1
ATOM 2936 C C . ASP A 1 349 ? -31.408 -11.074 1.794 1.00 84.50 349 ASP A C 1
ATOM 2938 O O . ASP A 1 349 ? -30.317 -11.644 1.791 1.00 84.50 349 ASP A O 1
ATOM 2942 N N . ARG A 1 350 ? -32.514 -11.715 2.206 1.00 84.06 350 ARG A N 1
ATOM 2943 C CA . ARG A 1 350 ? -32.513 -13.107 2.698 1.00 84.06 350 ARG A CA 1
ATOM 2944 C C . ARG A 1 350 ? -32.126 -14.134 1.629 1.00 84.06 350 ARG A C 1
ATOM 2946 O O . ARG A 1 350 ? -31.460 -15.122 1.942 1.00 84.06 350 ARG A O 1
ATOM 2953 N N . LEU A 1 351 ? -32.553 -13.940 0.380 1.00 83.44 351 LEU A N 1
ATOM 2954 C CA . LEU A 1 351 ? -32.175 -14.811 -0.735 1.00 83.44 351 LEU A CA 1
ATOM 2955 C C . LEU A 1 351 ? -30.680 -14.671 -1.054 1.00 83.44 351 LEU A C 1
ATOM 2957 O O . LEU A 1 351 ? -30.020 -15.677 -1.307 1.00 83.44 351 LEU A O 1
ATOM 2961 N N . GLU A 1 352 ? -30.136 -13.455 -0.995 1.00 84.81 352 GLU A N 1
ATOM 2962 C CA . GLU A 1 352 ? -28.707 -13.190 -1.180 1.00 84.81 352 GLU A CA 1
ATOM 2963 C C . GLU A 1 352 ? -27.860 -13.856 -0.088 1.00 84.81 352 GLU A C 1
ATOM 2965 O O . GLU A 1 352 ? -26.934 -14.605 -0.410 1.00 84.81 352 GLU A O 1
ATOM 2970 N N . GLU A 1 353 ? -28.214 -13.681 1.188 1.00 85.44 353 GLU A N 1
ATOM 2971 C CA . GLU A 1 353 ? -27.530 -14.342 2.309 1.00 85.44 353 GLU A CA 1
ATOM 2972 C C . GLU A 1 353 ? -27.566 -15.872 2.181 1.00 85.44 353 GLU A C 1
ATOM 2974 O O . GLU A 1 353 ? -26.552 -16.554 2.370 1.00 85.44 353 GLU A O 1
ATOM 2979 N N . TRP A 1 354 ? -28.718 -16.426 1.792 1.00 87.00 354 TRP A N 1
ATOM 2980 C CA . TRP A 1 354 ? -28.880 -17.863 1.589 1.00 87.00 354 TRP A CA 1
ATOM 2981 C C . TRP A 1 354 ? -28.044 -18.395 0.413 1.00 87.00 354 TRP A C 1
ATOM 2983 O O . TRP A 1 354 ? -27.425 -19.458 0.523 1.00 87.00 354 TRP A O 1
ATOM 2993 N N . LEU A 1 355 ? -27.965 -17.661 -0.702 1.00 84.19 355 LEU A N 1
ATOM 2994 C CA . LEU A 1 355 ? -27.138 -18.032 -1.856 1.00 84.19 355 LEU A CA 1
ATOM 2995 C C . LEU A 1 355 ? -25.641 -17.965 -1.533 1.00 84.19 355 LEU A C 1
ATOM 2997 O O . LEU A 1 355 ? -24.895 -18.868 -1.920 1.00 84.19 355 LEU A O 1
ATOM 3001 N N . VAL A 1 356 ? -25.202 -16.951 -0.783 1.00 82.56 356 VAL A N 1
ATOM 3002 C CA . VAL A 1 356 ? -23.812 -16.834 -0.316 1.00 82.56 356 VAL A CA 1
ATOM 3003 C C . VAL A 1 356 ? -23.446 -18.012 0.591 1.00 82.56 356 VAL A C 1
ATOM 3005 O O . VAL A 1 356 ? -22.406 -18.644 0.380 1.00 82.56 356 VAL A O 1
ATOM 3008 N N . ALA A 1 357 ? -24.319 -18.377 1.535 1.00 81.25 357 ALA A N 1
ATOM 3009 C CA . ALA A 1 357 ? -24.120 -19.540 2.400 1.00 81.25 357 ALA A CA 1
ATOM 3010 C C . ALA A 1 357 ? -24.065 -20.860 1.605 1.00 81.25 357 ALA A C 1
ATOM 3012 O O . ALA A 1 357 ? -23.202 -21.704 1.853 1.00 81.25 357 ALA A O 1
ATOM 3013 N N . ARG A 1 358 ? -24.933 -21.027 0.598 1.00 82.44 358 ARG A N 1
ATOM 3014 C CA . ARG A 1 358 ? -24.973 -22.218 -0.266 1.00 82.44 358 ARG A CA 1
ATOM 3015 C C . ARG A 1 358 ? -23.723 -22.363 -1.141 1.00 82.44 358 ARG A C 1
ATOM 3017 O O . ARG A 1 358 ? -23.203 -23.471 -1.271 1.00 82.44 358 ARG A O 1
ATOM 3024 N N . ILE A 1 359 ? -23.224 -21.270 -1.722 1.00 78.44 359 ILE A N 1
ATOM 3025 C CA . ILE A 1 359 ? -21.978 -21.265 -2.512 1.00 78.44 359 ILE A CA 1
ATOM 3026 C C . ILE A 1 359 ? -20.773 -21.550 -1.605 1.00 78.44 359 ILE A C 1
ATOM 3028 O O . ILE A 1 359 ? -19.867 -22.288 -1.998 1.00 78.44 359 ILE A O 1
ATOM 3032 N N . GLY A 1 360 ? -20.778 -21.018 -0.378 1.00 74.31 360 GLY A N 1
ATOM 3033 C CA . GLY A 1 360 ? -19.778 -21.335 0.643 1.00 74.31 360 GLY A CA 1
ATOM 3034 C C . GLY A 1 360 ? -19.750 -22.826 0.994 1.00 74.31 360 GLY A C 1
ATOM 3035 O O . GLY A 1 360 ? -18.681 -23.434 0.993 1.00 74.31 360 GLY A O 1
ATOM 3036 N N . ALA A 1 361 ? -20.919 -23.438 1.202 1.00 72.12 361 ALA A N 1
ATOM 3037 C CA . ALA A 1 361 ? -21.041 -24.866 1.494 1.00 72.12 361 ALA A CA 1
ATOM 3038 C C . ALA A 1 361 ? -20.598 -25.763 0.319 1.00 72.12 361 ALA A C 1
ATOM 3040 O O . ALA A 1 361 ? -19.911 -26.757 0.535 1.00 72.12 361 ALA A O 1
ATOM 3041 N N . GLN A 1 362 ? -20.913 -25.396 -0.932 1.00 65.19 362 GLN A N 1
ATOM 3042 C CA . GLN A 1 362 ? -20.448 -26.142 -2.114 1.00 65.19 362 GLN A CA 1
ATOM 3043 C C . GLN A 1 362 ? -18.926 -26.080 -2.302 1.00 65.19 362 GLN A C 1
ATOM 3045 O O . GLN A 1 362 ? -18.328 -27.058 -2.741 1.00 65.19 362 GLN A O 1
ATOM 3050 N N . ARG A 1 363 ? -18.286 -24.960 -1.943 1.00 60.97 363 ARG A N 1
ATOM 3051 C CA . ARG A 1 363 ? -16.819 -24.837 -1.978 1.00 60.97 363 ARG A CA 1
ATOM 3052 C C . ARG A 1 363 ? -16.130 -25.611 -0.855 1.00 60.97 363 ARG A C 1
ATOM 3054 O O . ARG A 1 363 ? -15.039 -26.116 -1.082 1.00 60.97 363 ARG A O 1
ATOM 3061 N N . GLY A 1 364 ? -16.764 -25.733 0.313 1.00 52.84 364 GLY A N 1
ATOM 3062 C CA . GLY A 1 364 ? -16.262 -26.558 1.416 1.00 52.84 364 GLY A CA 1
ATOM 3063 C C . GLY A 1 364 ? -16.312 -28.061 1.117 1.00 52.84 364 GLY A C 1
ATOM 3064 O O . GLY A 1 364 ? -15.363 -28.772 1.431 1.00 52.84 364 GLY A O 1
ATOM 3065 N N . ASN A 1 365 ? -17.363 -28.529 0.437 1.00 51.38 365 ASN A N 1
ATOM 3066 C CA . ASN A 1 365 ? -17.491 -29.937 0.039 1.00 51.38 365 ASN A CA 1
ATOM 3067 C C . ASN A 1 365 ? -16.547 -30.346 -1.105 1.00 51.38 365 ASN A C 1
ATOM 3069 O O . ASN A 1 365 ? -16.211 -31.515 -1.214 1.00 51.38 365 ASN A O 1
ATOM 3073 N N . ALA A 1 366 ? -16.103 -29.407 -1.947 1.00 50.28 366 ALA A N 1
ATOM 3074 C CA . ALA A 1 366 ? -15.141 -29.694 -3.015 1.00 50.28 366 ALA A CA 1
ATOM 3075 C C . ALA A 1 366 ? -13.691 -29.831 -2.508 1.00 50.28 366 ALA A C 1
ATOM 3077 O O . ALA A 1 366 ? -12.842 -30.323 -3.236 1.00 50.28 366 ALA A O 1
ATOM 3078 N N . SER A 1 367 ? -13.391 -29.396 -1.275 1.00 46.25 367 SER A N 1
ATOM 3079 C CA . SER A 1 367 ? -12.045 -29.484 -0.681 1.00 46.25 367 SER A CA 1
ATOM 3080 C C . SER A 1 367 ? -11.799 -30.734 0.174 1.00 46.25 367 SER A C 1
ATOM 3082 O O . SER A 1 367 ? -10.715 -30.870 0.734 1.00 46.25 367 SER A O 1
ATOM 3084 N N . SER A 1 368 ? -12.789 -31.624 0.309 1.00 45.50 368 SER A N 1
ATOM 3085 C CA . SER A 1 368 ? -12.707 -32.836 1.142 1.00 45.50 368 SER A CA 1
ATOM 3086 C C . SER A 1 368 ? -12.625 -34.154 0.361 1.00 45.50 368 SER A C 1
ATOM 3088 O O . SER A 1 368 ? -12.538 -35.194 1.001 1.00 45.50 368 SER A O 1
ATOM 3090 N N . ASP A 1 369 ? -12.633 -34.122 -0.978 1.00 42.62 369 ASP A N 1
ATOM 3091 C CA . ASP A 1 369 ? -12.573 -35.322 -1.841 1.00 42.62 369 ASP A CA 1
ATOM 3092 C C . ASP A 1 369 ? -11.209 -35.525 -2.550 1.00 42.62 369 ASP A C 1
ATOM 3094 O O . ASP A 1 369 ? -11.044 -36.489 -3.289 1.00 42.62 369 ASP A O 1
ATOM 3098 N N . ASP A 1 370 ? -10.202 -34.673 -2.308 1.00 42.62 370 ASP A N 1
ATOM 3099 C CA . ASP A 1 370 ? -8.880 -34.721 -2.981 1.00 42.62 370 ASP A CA 1
ATOM 3100 C C . ASP A 1 370 ? -7.749 -35.292 -2.091 1.00 42.62 370 ASP A C 1
ATOM 3102 O O . ASP A 1 370 ? -6.588 -34.886 -2.172 1.00 42.62 370 ASP A O 1
ATOM 3106 N N . SER A 1 371 ? -8.066 -36.230 -1.194 1.00 41.28 371 SER A N 1
ATOM 3107 C CA . SER A 1 371 ? -7.060 -36.870 -0.331 1.00 41.28 371 SER A CA 1
ATOM 3108 C C . SER A 1 371 ? -7.250 -38.379 -0.180 1.00 41.28 371 SER A C 1
ATOM 3110 O O . SER A 1 371 ? -7.220 -38.881 0.937 1.00 41.28 371 SER A O 1
ATOM 3112 N N . ASP A 1 372 ? -7.449 -39.087 -1.294 1.00 43.47 372 ASP A N 1
ATOM 3113 C CA . ASP A 1 372 ? -7.242 -40.541 -1.382 1.00 43.47 372 ASP A CA 1
ATOM 3114 C C . ASP A 1 372 ? -7.165 -40.981 -2.856 1.00 43.47 372 ASP A C 1
ATOM 3116 O O . ASP A 1 372 ? -8.135 -41.486 -3.410 1.00 43.47 372 ASP A O 1
ATOM 3120 N N . SER A 1 373 ? -6.033 -40.733 -3.530 1.00 43.97 373 SER A N 1
ATOM 3121 C CA . SER A 1 373 ? -5.625 -41.420 -4.774 1.00 43.97 373 SER A CA 1
ATOM 3122 C C . SER A 1 373 ? -4.207 -40.997 -5.176 1.00 43.97 373 SER A C 1
ATOM 3124 O O . SER A 1 373 ? -4.032 -40.196 -6.085 1.00 43.97 373 SER A O 1
ATOM 3126 N N . ASP A 1 374 ? -3.186 -41.512 -4.491 1.00 43.38 374 ASP A N 1
ATOM 3127 C CA . ASP A 1 374 ? -1.850 -41.629 -5.096 1.00 43.38 374 ASP A CA 1
ATOM 3128 C C . ASP A 1 374 ? -1.068 -42.749 -4.399 1.00 43.38 374 ASP A C 1
ATOM 3130 O O . ASP A 1 374 ? -0.276 -42.551 -3.476 1.00 43.38 374 ASP A O 1
ATOM 3134 N N . SER A 1 375 ? -1.399 -43.983 -4.773 1.00 45.53 375 SER A N 1
ATOM 3135 C CA . SER A 1 375 ? -0.666 -45.199 -4.418 1.00 45.53 375 SER A CA 1
ATOM 3136 C C . SER A 1 375 ? -1.011 -46.300 -5.415 1.00 45.53 375 SER A C 1
ATOM 3138 O O . SER A 1 375 ? -1.540 -47.324 -5.009 1.00 45.53 375 SER A O 1
ATOM 3140 N N . GLU A 1 376 ? -0.752 -46.094 -6.707 1.00 43.91 376 GLU A N 1
ATOM 3141 C CA . GLU A 1 376 ? -0.509 -47.198 -7.641 1.00 43.91 376 GLU A CA 1
ATOM 3142 C C . GLU A 1 376 ? 0.057 -46.697 -8.981 1.00 43.91 376 GLU A C 1
ATOM 3144 O O . GLU A 1 376 ? -0.396 -45.706 -9.539 1.00 43.91 376 GLU A O 1
ATOM 3149 N N . GLU A 1 377 ? 1.038 -47.460 -9.465 1.00 42.19 377 GLU A N 1
ATOM 3150 C CA . GLU A 1 377 ? 1.614 -47.506 -10.815 1.00 42.19 377 GLU A CA 1
ATOM 3151 C C . GLU A 1 377 ? 2.757 -46.558 -11.257 1.00 42.19 377 GLU A C 1
ATOM 3153 O O . GLU A 1 377 ? 2.585 -45.394 -11.609 1.00 42.19 377 GLU A O 1
ATOM 3158 N N . THR A 1 378 ? 3.899 -47.244 -11.441 1.00 39.38 378 THR A N 1
ATOM 3159 C CA . THR A 1 378 ? 5.007 -47.080 -12.411 1.00 39.38 378 THR A CA 1
ATOM 3160 C C . THR A 1 378 ? 6.211 -46.214 -12.063 1.00 39.38 378 THR A C 1
ATOM 3162 O O . THR A 1 378 ? 6.113 -44.971 -12.034 1.00 39.38 378 THR A O 1
#